Protein AF-A0A1R2AKW3-F1 (afdb_monomer_lite)

Organism: NCBI:txid5963

pLDDT: mean 78.29, std 20.15, range [26.97, 98.44]

Sequence (437 aa):
MDKSCGEPKCPKQASHKCTCKKEFKFCKKHMEEHSAMAGCYIKAFHEGAILHIIRKKQNALKNLSLESIQLARFMNNEINTCLEENLVCISKKENQIYNFIINRKNEEADNIIAWAESLRLVNRNRANFIKNTKNLLCIDFKSENEITEIEKLEEKIEKLKSDYQKARNKIKVQKQKLAEYEKMYESNQNEIKKITNNYNETRRNLSILEDQLKDWENCCQDIDKIIQDYEVEKVSNIKKYDEACYKINILENELAQVNNLVQEKDIIIKSYDSQKIASNNLFESEIRSLKAFLDKSDSKIKQLEIEISECNKTIQDKQAEIEQYKIDLQSKQMSLDHAEFRIQILENDTTNKSIEETKEIENQNISKSPVIMQENNFQASKLEFVNKFRGMNQVQRKDYLIQKNYPDFEKDIPHCNAKSTTIKMTDDEKYIFICIF

Secondary structure (DSSP, 8-state):
---B-SSTT--SBP-EEE-STT--EE-HHHHHHHHHHH---EEE-SHHHHHHHHHHHHHHHHHHHHHHHHHHHHHHHHHHHHHHHHHHHHHHHHHHHHHHHHTT-HHHHHHHHHHHHHH-GGGSSHHHHHHHHHHHTT-STTHHHHHHHHHHHHHHHHHHHHHHHHHHHHHHHHHHHHHHHHHHHHHHHHHHHHHHHHHHHHHHHHHHHHHHHHHHHHHHHHHHHHHHHHHHHHHHHHHHHHHHHHHHHHHHHHHHHHHHHHHHHHHHHHHHHHHHHHHHHHHHHHHHHHHHHHHHHHHHHHHHHHHHHHHHHHHHHHHHHHHHHHHHHHHHHHHHHHHHHHHHHHHTTS-------------------------------S-HHHHHHHHS-HHHHHHHHHTT----TTSS--------------S-TT-------

Radius of gyration: 112.33 Å; chains: 1; bounding box: 215×90×273 Å

Structure (mmCIF, N/CA/C/O backbone):
data_AF-A0A1R2AKW3-F1
#
_entry.id   AF-A0A1R2AKW3-F1
#
loop_
_atom_site.group_PDB
_atom_site.id
_atom_site.type_symbol
_atom_site.label_atom_id
_atom_site.label_alt_id
_atom_site.label_comp_id
_atom_site.label_asym_id
_atom_site.label_entity_id
_atom_site.label_seq_id
_atom_site.pdbx_PDB_ins_code
_atom_site.Cartn_x
_atom_site.Cartn_y
_atom_site.Cartn_z
_atom_site.occupancy
_atom_site.B_iso_or_equiv
_atom_site.auth_seq_id
_atom_site.auth_comp_id
_atom_site.auth_asym_id
_atom_site.auth_atom_id
_atom_site.pdbx_PDB_model_num
ATOM 1 N N . MET A 1 1 ? -88.546 -33.021 83.956 1.00 53.41 1 MET A N 1
ATOM 2 C CA . MET A 1 1 ? -88.148 -32.711 82.562 1.00 53.41 1 MET A CA 1
ATOM 3 C C . MET A 1 1 ? -87.234 -33.809 82.060 1.00 53.41 1 MET A C 1
ATOM 5 O O . MET A 1 1 ? -86.430 -34.289 82.851 1.00 53.41 1 MET A O 1
ATOM 9 N N . ASP A 1 2 ? -87.332 -34.172 80.783 1.00 63.16 2 ASP A N 1
ATOM 10 C CA . ASP A 1 2 ? -86.478 -35.213 80.209 1.00 63.16 2 ASP A CA 1
ATOM 11 C C . ASP A 1 2 ? -84.996 -34.776 80.127 1.00 63.16 2 ASP A C 1
ATOM 13 O O . ASP A 1 2 ? -84.679 -33.614 79.819 1.00 63.16 2 ASP A O 1
ATOM 17 N N . LYS A 1 3 ? -84.112 -35.729 80.448 1.00 71.25 3 LYS A N 1
ATOM 18 C CA . LYS A 1 3 ? -82.644 -35.644 80.432 1.00 71.25 3 LYS A CA 1
ATOM 19 C C . LYS A 1 3 ? -82.012 -36.562 79.373 1.00 71.25 3 LYS A C 1
ATOM 21 O O . LYS A 1 3 ? -80.790 -36.551 79.242 1.00 71.25 3 LYS A O 1
ATOM 26 N N . SER A 1 4 ? -82.794 -37.358 78.645 1.00 79.31 4 SER A N 1
ATOM 27 C CA . SER A 1 4 ? -82.317 -38.222 77.561 1.00 79.31 4 SER A CA 1
ATOM 28 C C . SER A 1 4 ? -81.679 -37.421 76.413 1.00 79.31 4 SER A C 1
ATOM 30 O O . SER A 1 4 ? -81.932 -36.226 76.235 1.00 79.31 4 SER A O 1
ATOM 32 N N . CYS A 1 5 ? -80.805 -38.072 75.642 1.00 84.56 5 CYS A N 1
ATOM 33 C CA . CYS A 1 5 ? -80.364 -37.567 74.345 1.00 84.56 5 CYS A CA 1
ATOM 34 C C . CYS A 1 5 ? -81.485 -37.773 73.322 1.00 84.56 5 CYS A C 1
ATOM 36 O O . CYS A 1 5 ? -81.936 -38.899 73.142 1.00 84.56 5 CYS A O 1
ATOM 38 N N . GLY A 1 6 ? -81.866 -36.721 72.593 1.00 82.25 6 GLY A N 1
ATOM 39 C CA . GLY A 1 6 ? -82.877 -36.757 71.526 1.00 82.25 6 GLY A CA 1
ATOM 40 C C . GLY A 1 6 ? -82.457 -37.510 70.258 1.00 82.25 6 GLY A C 1
ATOM 41 O O . GLY A 1 6 ? -83.004 -37.247 69.195 1.00 82.25 6 GLY A O 1
ATOM 42 N N . GLU A 1 7 ? -81.488 -38.421 70.372 1.00 83.19 7 GLU A N 1
ATOM 43 C CA . GLU A 1 7 ? -81.070 -39.334 69.311 1.00 83.19 7 GLU A CA 1
ATOM 44 C C . GLU A 1 7 ? -81.647 -40.722 69.637 1.00 83.19 7 GLU A C 1
ATOM 46 O O . GLU A 1 7 ? -81.382 -41.224 70.740 1.00 83.19 7 GLU A O 1
ATOM 51 N N . PRO A 1 8 ? -82.433 -41.352 68.744 1.00 81.19 8 PRO A N 1
ATOM 52 C CA . PRO A 1 8 ? -83.092 -42.622 69.027 1.00 81.19 8 PRO A CA 1
ATOM 53 C C . PRO A 1 8 ? -82.144 -43.695 69.576 1.00 81.19 8 PRO A C 1
ATOM 55 O O . PRO A 1 8 ? -81.041 -43.903 69.077 1.00 81.19 8 PRO A O 1
ATOM 58 N N . LYS A 1 9 ? -82.602 -44.412 70.610 1.00 82.44 9 LYS A N 1
ATOM 59 C CA . LYS A 1 9 ? -81.863 -45.490 71.297 1.00 82.44 9 LYS A CA 1
ATOM 60 C C . LYS A 1 9 ? -80.552 -45.057 71.985 1.00 82.44 9 LYS A C 1
ATOM 62 O O . LYS A 1 9 ? -79.815 -45.922 72.449 1.00 82.44 9 LYS A O 1
ATOM 67 N N . CYS A 1 10 ? -80.248 -43.761 72.111 1.00 83.31 10 CYS A N 1
ATOM 68 C CA . CYS A 1 10 ? -79.064 -43.311 72.845 1.00 83.31 10 CYS A CA 1
ATOM 69 C C . CYS A 1 10 ? -79.256 -43.439 74.375 1.00 83.31 10 CYS A C 1
ATOM 71 O O . CYS A 1 10 ? -80.083 -42.722 74.938 1.00 83.31 10 CYS A O 1
ATOM 73 N N . PRO A 1 11 ? -78.458 -44.256 75.095 1.00 82.25 11 PRO A N 1
ATOM 74 C CA . PRO A 1 11 ? -78.585 -44.410 76.550 1.00 82.25 11 PRO A CA 1
ATOM 75 C C . PRO A 1 11 ? -77.928 -43.267 77.348 1.00 82.25 11 PRO A C 1
ATOM 77 O O . PRO A 1 11 ? -77.917 -43.289 78.577 1.00 82.25 11 PRO A O 1
ATOM 80 N N . LYS A 1 12 ? -77.312 -42.285 76.675 1.00 84.81 12 LYS A N 1
ATOM 81 C CA . LYS A 1 12 ? -76.562 -41.198 77.321 1.00 84.81 12 LYS A CA 1
ATOM 82 C C . LYS A 1 12 ? -77.474 -40.001 77.576 1.00 84.81 12 LYS A C 1
ATOM 84 O O . LYS A 1 12 ? -78.261 -39.620 76.714 1.00 84.81 12 LYS A O 1
ATOM 89 N N . GLN A 1 13 ? -77.320 -39.364 78.735 1.00 83.06 13 GLN A N 1
ATOM 90 C CA . GLN A 1 13 ? -78.017 -38.109 79.026 1.00 83.06 13 GLN A CA 1
ATOM 91 C C . GLN A 1 13 ? -77.526 -36.980 78.106 1.00 83.06 13 GLN A C 1
ATOM 93 O O . GLN A 1 13 ? -76.357 -36.943 77.702 1.00 83.06 13 GLN A O 1
ATOM 98 N N . ALA A 1 14 ? -78.417 -36.049 77.773 1.00 80.56 14 ALA A N 1
ATOM 99 C CA . ALA A 1 14 ? -78.069 -34.870 77.000 1.00 80.56 14 ALA A CA 1
ATOM 100 C C . ALA A 1 14 ? -77.287 -33.853 77.839 1.00 80.56 14 ALA A C 1
ATOM 102 O O . ALA A 1 14 ? -77.672 -33.507 78.955 1.00 80.56 14 ALA A O 1
ATOM 103 N N . SER A 1 15 ? -76.212 -33.329 77.254 1.00 75.44 15 SER A N 1
ATOM 104 C CA . SER A 1 15 ? -75.355 -32.303 77.857 1.00 75.44 15 SER A CA 1
ATOM 105 C C . SER A 1 15 ? -75.376 -30.969 77.103 1.00 75.44 15 SER A C 1
ATOM 107 O O . SER A 1 15 ? -75.112 -29.914 77.689 1.00 75.44 15 SER A O 1
ATOM 109 N N . HIS A 1 16 ? -75.758 -30.997 75.825 1.00 81.06 16 HIS A N 1
ATOM 110 C CA . HIS A 1 16 ? -75.714 -29.858 74.914 1.00 81.06 16 HIS A CA 1
ATOM 111 C C . HIS A 1 16 ? -77.051 -29.649 74.203 1.00 81.06 16 HIS A C 1
ATOM 113 O O . HIS A 1 16 ? -77.834 -30.583 74.040 1.00 81.06 16 HIS A O 1
ATOM 119 N N . LYS A 1 17 ? -77.311 -28.404 73.809 1.00 83.31 17 LYS A N 1
ATOM 120 C CA . LYS A 1 17 ? -78.528 -27.943 73.148 1.00 83.31 17 LYS A CA 1
ATOM 121 C C . LYS A 1 17 ? -78.146 -27.290 71.822 1.00 83.31 17 LYS A C 1
ATOM 123 O O . LYS A 1 17 ? -77.238 -26.457 71.793 1.00 83.31 17 LYS A O 1
ATOM 128 N N . CYS A 1 18 ? -78.827 -27.653 70.744 1.00 82.62 18 CYS A N 1
ATOM 129 C CA . CYS A 1 18 ? -78.660 -26.993 69.454 1.00 82.62 18 CYS A CA 1
ATOM 130 C C . CYS A 1 18 ? -79.323 -25.604 69.460 1.00 82.62 18 CYS A C 1
ATOM 132 O O . CYS A 1 18 ? -80.424 -25.454 69.989 1.00 82.62 18 CYS A O 1
ATOM 134 N N . THR A 1 19 ? -78.726 -24.618 68.780 1.00 79.12 19 THR A N 1
ATOM 135 C CA . THR A 1 19 ? -79.385 -23.339 68.419 1.00 79.12 19 THR A CA 1
ATOM 136 C C . THR A 1 19 ? -80.432 -23.467 67.297 1.00 79.12 19 THR A C 1
ATOM 138 O O . THR A 1 19 ? -80.978 -22.472 66.830 1.00 79.12 19 THR A O 1
ATOM 141 N N . CYS A 1 20 ? -80.714 -24.692 66.852 1.00 80.75 20 CYS A N 1
ATOM 142 C CA . CYS A 1 20 ? -81.770 -25.073 65.921 1.00 80.75 20 CYS A CA 1
ATOM 143 C C . CYS A 1 20 ? -83.141 -24.514 66.345 1.00 80.75 20 CYS A C 1
ATOM 145 O O . CYS A 1 20 ? -83.462 -24.534 67.532 1.00 80.75 20 CYS A O 1
ATOM 147 N N . LYS A 1 21 ? -84.036 -24.204 65.390 1.00 73.00 21 LYS A N 1
ATOM 148 C CA . LYS A 1 21 ? -85.439 -23.796 65.670 1.00 73.00 21 LYS A CA 1
ATOM 149 C C . LYS A 1 21 ? -86.236 -24.756 66.577 1.00 73.00 21 LYS A C 1
ATOM 151 O O . LYS A 1 21 ? -87.240 -24.346 67.143 1.00 73.00 21 LYS A O 1
ATOM 156 N N . LYS A 1 22 ? -85.824 -26.027 66.686 1.00 73.69 22 LYS A N 1
ATOM 157 C CA . LYS A 1 22 ? -86.446 -27.062 67.538 1.00 73.69 22 LYS A CA 1
ATOM 158 C C . LYS A 1 22 ? -85.698 -27.335 68.853 1.00 73.69 22 LYS A C 1
ATOM 160 O O . LYS A 1 22 ? -86.090 -28.236 69.584 1.00 73.69 22 LYS A O 1
ATOM 165 N N . GLU A 1 23 ? -84.632 -26.587 69.153 1.00 77.31 23 GLU A N 1
ATOM 166 C CA . GLU A 1 23 ? -83.962 -26.581 70.466 1.00 77.31 23 GLU A CA 1
ATOM 167 C C . GLU A 1 23 ? -83.503 -27.966 70.996 1.00 77.31 23 GLU A C 1
ATOM 169 O O . GLU A 1 23 ? -83.420 -28.193 72.207 1.00 77.31 23 GLU A O 1
ATOM 174 N N . PHE A 1 24 ? -83.191 -28.896 70.082 1.00 80.50 24 PHE A N 1
ATOM 175 C CA . PHE A 1 24 ? -82.858 -30.292 70.384 1.00 80.50 24 PHE A CA 1
ATOM 176 C C . PHE A 1 24 ? -81.705 -30.450 71.385 1.00 80.50 24 PHE A C 1
ATOM 178 O O . PHE A 1 24 ? -80.733 -29.693 71.371 1.00 80.50 24 PHE A O 1
ATOM 185 N N . LYS A 1 25 ? -81.808 -31.481 72.231 1.00 83.56 25 LYS A N 1
ATOM 186 C CA . LYS A 1 25 ? -80.859 -31.808 73.302 1.00 83.56 25 LYS A CA 1
ATOM 187 C C . LYS A 1 25 ? -80.087 -33.085 72.966 1.00 83.56 25 LYS A C 1
ATOM 189 O O . LYS A 1 25 ? -80.697 -34.141 72.822 1.00 83.56 25 LYS A O 1
ATOM 194 N N . PHE A 1 26 ? -78.760 -33.019 72.920 1.00 83.94 26 PHE A N 1
ATOM 195 C CA . PHE A 1 26 ? -77.893 -34.142 72.554 1.00 83.94 26 PHE A CA 1
ATOM 196 C C . PHE A 1 26 ? -76.818 -34.430 73.615 1.00 83.94 26 PHE A C 1
ATOM 198 O O . PHE A 1 26 ? -76.373 -33.544 74.355 1.00 83.94 26 PHE A O 1
ATOM 205 N N . CYS A 1 27 ? -76.369 -35.687 73.696 1.00 84.94 27 CYS A N 1
ATOM 206 C CA . CYS A 1 27 ? -75.121 -36.031 74.383 1.00 84.94 27 CYS A CA 1
ATOM 207 C C . CYS A 1 27 ? -73.915 -35.530 73.564 1.00 84.94 27 CYS A C 1
ATOM 209 O O . CYS A 1 27 ? -74.064 -35.228 72.382 1.00 84.94 27 CYS A O 1
ATOM 211 N N . LYS A 1 28 ? -72.717 -35.451 74.164 1.00 82.25 28 LYS A N 1
ATOM 212 C CA . LYS A 1 28 ? -71.526 -34.855 73.520 1.00 82.25 28 LYS A CA 1
ATOM 213 C C . LYS A 1 28 ? -71.278 -35.377 72.087 1.00 82.25 28 LYS A C 1
ATOM 215 O O . LYS A 1 28 ? -71.285 -34.569 71.169 1.00 82.25 28 LYS A O 1
ATOM 220 N N . LYS A 1 29 ? -71.170 -36.701 71.897 1.00 86.44 29 LYS A N 1
ATOM 221 C CA . LYS A 1 29 ? -70.907 -37.331 70.585 1.00 86.44 29 LYS A CA 1
ATOM 222 C C . LYS A 1 29 ? -71.939 -36.926 69.528 1.00 86.44 29 LYS A C 1
ATOM 224 O O . LYS A 1 29 ? -71.577 -36.459 68.458 1.00 86.44 29 LYS A O 1
ATOM 229 N N . HIS A 1 30 ? -73.225 -37.058 69.852 1.00 87.06 30 HIS A N 1
ATOM 230 C CA . HIS A 1 30 ? -74.298 -36.764 68.899 1.00 87.06 30 HIS A CA 1
ATOM 231 C C . HIS A 1 30 ? -74.443 -35.254 68.653 1.00 87.06 30 HIS A C 1
ATOM 233 O O . HIS A 1 30 ? -74.862 -34.853 67.577 1.00 87.06 30 HIS A O 1
ATOM 239 N N . MET A 1 31 ? -74.031 -34.401 69.601 1.00 83.88 31 MET A N 1
ATOM 240 C CA . MET A 1 31 ? -73.915 -32.959 69.368 1.00 83.88 31 MET A CA 1
ATOM 241 C C . MET A 1 31 ? -72.749 -32.620 68.431 1.00 83.88 31 MET A C 1
ATOM 243 O O . MET A 1 31 ? -72.896 -31.728 67.607 1.00 83.88 31 MET A O 1
ATOM 247 N N . GLU A 1 32 ? -71.609 -33.308 68.536 1.00 83.56 32 GLU A N 1
ATOM 248 C CA . GLU A 1 32 ? -70.461 -33.127 67.634 1.00 83.56 32 GLU A CA 1
ATOM 249 C C . GLU A 1 32 ? -70.819 -33.572 66.204 1.00 83.56 32 GLU A C 1
ATOM 251 O O . GLU A 1 32 ? -70.614 -32.819 65.255 1.00 83.56 32 GLU A O 1
ATOM 256 N N . GLU A 1 33 ? -71.474 -34.727 66.059 1.00 85.06 33 GLU A N 1
ATOM 257 C CA . GLU A 1 33 ? -71.994 -35.238 64.779 1.00 85.06 33 GLU A CA 1
ATOM 258 C C . GLU A 1 33 ? -73.065 -34.312 64.178 1.00 85.06 33 GLU A C 1
ATOM 260 O O . GLU A 1 33 ? -72.994 -33.943 63.006 1.00 85.06 33 GLU A O 1
ATOM 265 N N . HIS A 1 34 ? -74.024 -33.859 64.989 1.00 84.44 34 HIS A N 1
ATOM 266 C CA . HIS A 1 34 ? -75.054 -32.914 64.560 1.00 84.44 34 HIS A CA 1
ATOM 267 C C . HIS A 1 34 ? -74.481 -31.527 64.220 1.00 84.44 34 HIS A C 1
ATOM 269 O O . HIS A 1 34 ? -74.916 -30.903 63.256 1.00 84.44 34 HIS A O 1
ATOM 275 N N . SER A 1 35 ? -73.478 -31.048 64.963 1.00 81.44 35 SER A N 1
ATOM 276 C CA . SER A 1 35 ? -72.775 -29.792 64.674 1.00 81.44 35 SER A CA 1
ATOM 277 C C . SER A 1 35 ? -72.008 -29.865 63.353 1.00 81.44 35 SER A C 1
ATOM 279 O O . SER A 1 35 ? -71.989 -28.874 62.628 1.00 81.44 35 SER A O 1
ATOM 281 N N . ALA A 1 36 ? -71.411 -31.017 63.029 1.00 80.88 36 ALA A N 1
ATOM 282 C CA . ALA A 1 36 ? -70.719 -31.238 61.761 1.00 80.88 36 ALA A CA 1
ATOM 283 C C . ALA A 1 36 ? -71.691 -31.319 60.569 1.00 80.88 36 ALA A C 1
ATOM 285 O O . ALA A 1 36 ? -71.412 -30.750 59.519 1.00 80.88 36 ALA A O 1
ATOM 286 N N . MET A 1 37 ? -72.847 -31.975 60.734 1.00 82.94 37 MET A N 1
ATOM 287 C CA . MET A 1 37 ? -73.849 -32.111 59.664 1.00 82.94 37 MET A CA 1
ATOM 288 C C . MET A 1 37 ? -74.706 -30.855 59.441 1.00 82.94 37 MET A C 1
ATOM 290 O O . MET A 1 37 ? -75.057 -30.554 58.305 1.00 82.94 37 MET A O 1
ATOM 294 N N . ALA A 1 38 ? -75.076 -30.136 60.506 1.00 80.44 38 ALA A N 1
ATOM 295 C CA . ALA A 1 38 ? -76.039 -29.030 60.447 1.00 80.44 38 ALA A CA 1
ATOM 296 C C . ALA A 1 38 ? -75.416 -27.633 60.637 1.00 80.44 38 ALA A C 1
ATOM 298 O O . ALA A 1 38 ? -76.149 -26.646 60.672 1.00 80.44 38 ALA A O 1
ATOM 299 N N . GLY A 1 39 ? -74.094 -27.532 60.833 1.00 75.62 39 GLY A N 1
ATOM 300 C CA . GLY A 1 39 ? -73.382 -26.259 61.043 1.00 75.62 39 GLY A CA 1
ATOM 301 C C . GLY A 1 39 ? -73.826 -25.465 62.282 1.00 75.62 39 GLY A C 1
ATOM 302 O O . GLY A 1 39 ? -73.552 -24.272 62.388 1.00 75.62 39 GLY A O 1
ATOM 303 N N . CYS A 1 40 ? -74.562 -26.091 63.204 1.00 79.62 40 CYS A N 1
ATOM 304 C CA . CYS A 1 40 ? -75.258 -25.396 64.283 1.00 79.62 40 CYS A CA 1
ATOM 305 C C . CYS A 1 40 ? -74.406 -25.229 65.546 1.00 79.62 40 CYS A C 1
ATOM 307 O O . CYS A 1 40 ? -73.747 -26.162 66.003 1.00 79.62 40 CYS A O 1
ATOM 309 N N . TYR A 1 41 ? -74.501 -24.056 66.174 1.00 68.06 41 TYR A N 1
ATOM 310 C CA . TYR A 1 41 ? -73.736 -23.735 67.375 1.00 68.06 41 TYR A CA 1
ATOM 311 C C . TYR A 1 41 ? -74.173 -24.553 68.599 1.00 68.06 41 TYR A C 1
ATOM 313 O O . TYR A 1 41 ? -75.358 -24.776 68.869 1.00 68.06 41 TYR A O 1
ATOM 321 N N . ILE A 1 42 ? -73.173 -24.970 69.376 1.00 72.94 42 ILE A N 1
ATOM 322 C CA . ILE A 1 42 ? -73.332 -25.792 70.574 1.00 72.94 42 ILE A CA 1
ATOM 323 C C . ILE A 1 42 ? -73.570 -24.892 71.792 1.00 72.94 42 ILE A C 1
ATOM 325 O O . ILE A 1 42 ? -72.651 -24.222 72.262 1.00 72.94 42 ILE A O 1
ATOM 329 N N . LYS A 1 43 ? -74.777 -24.926 72.370 1.00 64.69 43 LYS A N 1
ATOM 330 C CA . LYS A 1 43 ? -75.066 -24.280 73.659 1.00 64.69 43 LYS A CA 1
ATOM 331 C C . LYS A 1 43 ? -75.127 -25.338 74.758 1.00 64.69 43 LYS A C 1
ATOM 333 O O . LYS A 1 43 ? -76.077 -26.113 74.838 1.00 64.69 43 LYS A O 1
ATOM 338 N N . ALA A 1 44 ? -74.108 -25.404 75.614 1.00 61.91 44 ALA A N 1
ATOM 339 C CA . ALA A 1 44 ? -74.169 -26.244 76.811 1.00 61.91 44 ALA A CA 1
ATOM 340 C C . ALA A 1 44 ? -75.363 -25.806 77.680 1.00 61.91 44 ALA A C 1
ATOM 342 O O . ALA A 1 44 ? -75.494 -24.624 77.990 1.00 61.91 44 ALA A O 1
ATOM 343 N N . PHE A 1 45 ? -76.239 -26.749 78.045 1.00 68.06 45 PHE A N 1
ATOM 344 C CA . PHE A 1 45 ? -77.390 -26.489 78.928 1.00 68.06 45 PHE A CA 1
ATOM 345 C C . PHE A 1 45 ? -77.345 -27.331 80.206 1.00 68.06 45 PHE A C 1
ATOM 347 O O . PHE A 1 45 ? -77.999 -26.994 81.188 1.00 68.06 45 PHE A O 1
ATOM 354 N N . HIS A 1 46 ? -76.576 -28.424 80.206 1.00 64.88 46 HIS A N 1
ATOM 355 C CA . HIS A 1 46 ? -76.327 -29.192 81.413 1.00 64.88 46 HIS A CA 1
ATOM 356 C C . HIS A 1 46 ? -75.318 -28.444 82.284 1.00 64.88 46 HIS A C 1
ATOM 358 O O . HIS A 1 46 ? -74.187 -28.188 81.866 1.00 64.88 46 HIS A O 1
ATOM 364 N N . GLU A 1 47 ? -75.726 -28.134 83.509 1.00 71.06 47 GLU A N 1
ATOM 365 C CA . GLU A 1 47 ? -74.997 -27.308 84.474 1.00 71.06 47 GLU A CA 1
ATOM 366 C C . GLU A 1 47 ? -73.525 -27.719 84.627 1.00 71.06 47 GLU A C 1
ATOM 368 O O . GLU A 1 47 ? -72.636 -26.887 84.479 1.00 71.06 47 GLU A O 1
ATOM 373 N N . GLY A 1 48 ? -73.236 -29.018 84.768 1.00 73.38 48 GLY A N 1
ATOM 374 C CA . GLY A 1 48 ? -71.861 -29.536 84.839 1.00 73.38 48 GLY A CA 1
ATOM 375 C C . GLY A 1 48 ? -70.965 -29.218 83.625 1.00 73.38 48 GLY A C 1
ATOM 376 O O . GLY A 1 48 ? -69.756 -29.064 83.787 1.00 73.38 48 GLY A O 1
ATOM 377 N N . ALA A 1 49 ? -71.526 -29.071 82.418 1.00 67.81 49 ALA A N 1
ATOM 378 C CA . ALA A 1 49 ? -70.767 -28.694 81.221 1.00 67.81 49 ALA A CA 1
ATOM 379 C C . ALA A 1 49 ? -70.492 -27.180 81.183 1.00 67.81 49 ALA A C 1
ATOM 381 O O . ALA A 1 49 ? -69.377 -26.762 80.871 1.00 67.81 49 ALA A O 1
ATOM 382 N N . ILE A 1 50 ? -71.473 -26.366 81.590 1.00 71.88 50 ILE A N 1
ATOM 383 C CA . ILE A 1 50 ? -71.304 -24.918 81.785 1.00 71.88 50 ILE A CA 1
ATOM 384 C C . ILE A 1 50 ? -70.243 -24.666 82.868 1.00 71.88 50 ILE A C 1
ATOM 386 O O . ILE A 1 50 ? -69.286 -23.930 82.636 1.00 71.88 50 ILE A O 1
ATOM 390 N N . LEU A 1 51 ? -70.339 -25.358 84.009 1.00 77.06 51 LEU A N 1
ATOM 391 C CA . LEU A 1 51 ? -69.357 -25.321 85.095 1.00 77.06 51 LEU A CA 1
ATOM 392 C C . LEU A 1 51 ? -67.961 -25.765 84.644 1.00 77.06 51 LEU A C 1
ATOM 394 O O . LEU A 1 51 ? -66.979 -25.189 85.104 1.00 77.06 51 LEU A O 1
ATOM 398 N N . HIS A 1 52 ? -67.830 -26.736 83.733 1.00 75.38 52 HIS A N 1
ATOM 399 C CA . HIS A 1 52 ? -66.521 -27.101 83.185 1.00 75.38 52 HIS A CA 1
ATOM 400 C C . HIS A 1 52 ? -65.924 -25.981 82.318 1.00 75.38 52 HIS A C 1
ATOM 402 O O . HIS A 1 52 ? -64.739 -25.675 82.467 1.00 75.38 52 HIS A O 1
ATOM 408 N N . ILE A 1 53 ? -66.723 -25.334 81.461 1.00 76.06 53 ILE A N 1
ATOM 409 C CA . ILE A 1 53 ? -66.278 -24.193 80.640 1.00 76.06 53 ILE A CA 1
ATOM 410 C C . ILE A 1 53 ? -65.889 -23.008 81.536 1.00 76.06 53 ILE A C 1
ATOM 412 O O . ILE A 1 53 ? -64.805 -22.445 81.362 1.00 76.06 53 ILE A O 1
ATOM 416 N N . ILE A 1 54 ? -66.716 -22.688 82.540 1.00 77.25 54 ILE A N 1
ATOM 417 C CA . ILE A 1 54 ? -66.429 -21.666 83.556 1.00 77.25 54 ILE A CA 1
ATOM 418 C C . ILE A 1 54 ? -65.124 -21.999 84.284 1.00 77.25 54 ILE A C 1
ATOM 420 O O . ILE A 1 54 ? -64.226 -21.165 84.297 1.00 77.25 54 ILE A O 1
ATOM 424 N N . ARG A 1 55 ? -64.951 -23.228 84.795 1.00 83.88 55 ARG A N 1
ATOM 425 C CA . ARG A 1 55 ? -63.699 -23.668 85.436 1.00 83.88 55 ARG A CA 1
ATOM 426 C C . ARG A 1 55 ? -62.498 -23.572 84.493 1.00 83.88 55 ARG A C 1
ATOM 428 O O . ARG A 1 55 ? -61.445 -23.137 84.933 1.00 83.88 55 ARG A O 1
ATOM 435 N N . LYS A 1 56 ? -62.625 -23.911 83.202 1.00 81.44 56 LYS A N 1
ATOM 436 C CA . LYS A 1 56 ? -61.515 -23.784 82.235 1.00 81.44 56 LYS A CA 1
ATOM 437 C C . LYS A 1 56 ? -61.114 -22.318 82.024 1.00 81.44 56 LYS A C 1
ATOM 439 O O . LYS A 1 56 ? -59.925 -22.016 82.019 1.00 81.44 56 LYS A O 1
ATOM 444 N N . LYS A 1 57 ? -62.084 -21.406 81.891 1.00 86.31 57 LYS A N 1
ATOM 445 C CA . LYS A 1 57 ? -61.828 -19.960 81.749 1.00 86.31 57 LYS A CA 1
ATOM 446 C C . LYS A 1 57 ? -61.298 -19.335 83.048 1.00 86.31 57 LYS A C 1
ATOM 448 O O . LYS A 1 57 ? -60.329 -18.588 83.001 1.00 86.31 57 LYS A O 1
ATOM 453 N N . GLN A 1 58 ? -61.851 -19.705 84.202 1.00 87.12 58 GLN A N 1
ATOM 454 C CA . GLN A 1 58 ? -61.339 -19.308 85.519 1.00 87.12 58 GLN A CA 1
ATOM 455 C C . GLN A 1 58 ? -59.922 -19.833 85.770 1.00 87.12 58 GLN A C 1
ATOM 457 O O . GLN A 1 58 ? -59.112 -19.109 86.331 1.00 87.12 58 GLN A O 1
ATOM 462 N N . ASN A 1 59 ? -59.598 -21.058 85.347 1.00 88.31 59 ASN A N 1
ATOM 463 C CA . ASN A 1 59 ? -58.246 -21.599 85.475 1.00 88.31 59 ASN A CA 1
ATOM 464 C C . ASN A 1 59 ? -57.252 -20.850 84.576 1.00 88.31 59 ASN A C 1
ATOM 466 O O . ASN A 1 59 ? -56.157 -20.567 85.034 1.00 88.31 59 ASN A O 1
ATOM 470 N N . ALA A 1 60 ? -57.635 -20.440 83.361 1.00 81.50 60 ALA A N 1
ATOM 471 C CA . ALA A 1 60 ? -56.786 -19.572 82.537 1.00 81.50 60 ALA A CA 1
ATOM 472 C C . ALA A 1 60 ? -56.500 -18.219 83.225 1.00 81.50 60 ALA A C 1
ATOM 474 O O . ALA A 1 60 ? -55.352 -17.793 83.282 1.00 81.50 60 ALA A O 1
ATOM 475 N N . LEU A 1 61 ? -57.516 -17.587 83.830 1.00 85.06 61 LEU A N 1
ATOM 476 C CA . LEU A 1 61 ? -57.335 -16.347 84.602 1.00 85.06 61 LEU A CA 1
ATOM 477 C C . LEU A 1 61 ? -56.520 -16.555 85.893 1.00 85.06 61 LEU A C 1
ATOM 479 O O . LEU A 1 61 ? -55.757 -15.675 86.283 1.00 85.06 61 LEU A O 1
ATOM 483 N N . LYS A 1 62 ? -56.639 -17.718 86.548 1.00 87.19 62 LYS A N 1
ATOM 484 C CA . LYS A 1 62 ? -55.801 -18.093 87.700 1.00 87.19 62 LYS A CA 1
ATOM 485 C C . LYS A 1 62 ? -54.346 -18.320 87.298 1.00 87.19 62 LYS A C 1
ATOM 487 O O . LYS A 1 62 ? -53.472 -17.871 88.025 1.00 87.19 62 LYS A O 1
ATOM 492 N N . ASN A 1 63 ? -54.090 -18.971 86.164 1.00 88.38 63 ASN A N 1
ATOM 493 C CA . ASN A 1 63 ? -52.741 -19.152 85.631 1.00 88.38 63 ASN A CA 1
ATOM 494 C C . ASN A 1 63 ? -52.107 -17.791 85.317 1.00 88.38 63 ASN A C 1
ATOM 496 O O . ASN A 1 63 ? -51.074 -17.478 85.892 1.00 88.38 63 ASN A O 1
ATOM 500 N N . LEU A 1 64 ? -52.798 -16.925 84.564 1.00 84.25 64 LEU A N 1
ATOM 501 C CA . LEU A 1 64 ? -52.343 -15.555 84.293 1.00 84.25 64 LEU A CA 1
ATOM 502 C C . LEU A 1 64 ? -52.077 -14.756 85.584 1.00 84.25 64 LEU A C 1
ATOM 504 O O . LEU A 1 64 ? -51.084 -14.037 85.689 1.00 84.25 64 LEU A O 1
ATOM 508 N N . SER A 1 65 ? -52.939 -14.900 86.597 1.00 85.75 65 SER A N 1
ATOM 509 C CA . SER A 1 65 ? -52.737 -14.279 87.911 1.00 85.75 65 SER A CA 1
ATOM 510 C C . SER A 1 65 ? -51.513 -14.839 88.648 1.00 85.75 65 SER A C 1
ATOM 512 O O . SER A 1 65 ? -50.789 -14.063 89.268 1.00 85.75 65 SER A O 1
ATOM 514 N N . LEU A 1 66 ? -51.252 -16.148 88.575 1.00 88.81 66 LEU A N 1
ATOM 515 C CA . LEU A 1 66 ? -50.055 -16.777 89.142 1.00 88.81 66 LEU A CA 1
ATOM 516 C C . LEU A 1 66 ? -48.785 -16.339 88.401 1.00 88.81 66 LEU A C 1
ATOM 518 O O . LEU A 1 66 ? -47.795 -16.026 89.054 1.00 88.81 66 LEU A O 1
ATOM 522 N N . GLU A 1 67 ? -48.832 -16.252 87.073 1.00 85.50 67 GLU A N 1
ATOM 523 C CA . GLU A 1 67 ? -47.744 -15.776 86.211 1.00 85.50 67 GLU A CA 1
ATOM 524 C C . GLU A 1 67 ? -47.427 -14.299 86.496 1.00 85.50 67 GLU A C 1
ATOM 526 O O . GLU A 1 67 ? -46.270 -13.948 86.711 1.00 85.50 67 GLU A O 1
ATOM 531 N N . SER A 1 68 ? -48.446 -13.445 86.649 1.00 85.06 68 SER A N 1
ATOM 532 C CA . SER A 1 68 ? -48.276 -12.045 87.076 1.00 85.06 68 SER A CA 1
ATOM 533 C C . SER A 1 68 ? -47.673 -11.928 88.482 1.00 85.06 68 SER A C 1
ATOM 535 O O . SER A 1 68 ? -46.831 -11.066 88.725 1.00 85.06 68 SER A O 1
ATOM 537 N N . ILE A 1 69 ? -48.057 -12.808 89.417 1.00 86.81 69 ILE A N 1
ATOM 538 C CA . ILE A 1 69 ? -47.470 -12.866 90.767 1.00 86.81 69 ILE A CA 1
ATOM 539 C C . ILE A 1 69 ? -46.012 -13.351 90.718 1.00 86.81 69 ILE A C 1
ATOM 541 O O . ILE A 1 69 ? -45.176 -12.834 91.458 1.00 86.81 69 ILE A O 1
ATOM 545 N N . GLN A 1 70 ? -45.685 -14.324 89.865 1.00 88.12 70 GLN A N 1
ATOM 546 C CA . GLN A 1 70 ? -44.314 -14.803 89.663 1.00 88.12 70 GLN A CA 1
ATOM 547 C C . GLN A 1 70 ? -43.431 -13.719 89.034 1.00 88.12 70 GLN A C 1
ATOM 549 O O . GLN A 1 70 ? -42.349 -13.452 89.554 1.00 88.12 70 GLN A O 1
ATOM 554 N N . LEU A 1 71 ? -43.917 -13.034 87.995 1.00 84.25 71 LEU A N 1
ATOM 555 C CA . LEU A 1 71 ? -43.219 -11.923 87.351 1.00 84.25 71 LEU A CA 1
ATOM 556 C C . LEU A 1 71 ? -43.012 -10.749 88.319 1.00 84.25 71 LEU A C 1
ATOM 558 O O . LEU A 1 71 ? -41.901 -10.243 88.426 1.00 84.25 71 LEU A O 1
ATOM 562 N N . ALA A 1 72 ? -44.025 -10.372 89.106 1.00 86.94 72 ALA A N 1
ATOM 563 C CA . ALA A 1 72 ? -43.880 -9.335 90.129 1.00 86.94 72 ALA A CA 1
ATOM 564 C C . ALA A 1 72 ? -42.866 -9.715 91.229 1.00 86.94 72 ALA A C 1
ATOM 566 O O . ALA A 1 72 ? -42.113 -8.860 91.691 1.00 86.94 72 ALA A O 1
ATOM 567 N N . ARG A 1 73 ? -42.794 -10.995 91.631 1.00 89.88 73 ARG A N 1
ATOM 568 C CA . ARG A 1 73 ? -41.748 -11.488 92.549 1.00 89.88 73 ARG A CA 1
ATOM 569 C C . ARG A 1 73 ? -40.358 -11.411 91.921 1.00 89.88 73 ARG A C 1
ATOM 571 O O . ARG A 1 73 ? -39.437 -10.957 92.587 1.00 89.88 73 ARG A O 1
ATOM 578 N N . PHE A 1 74 ? -40.219 -11.809 90.657 1.00 88.88 74 PHE A N 1
ATOM 579 C CA . PHE A 1 74 ? -38.960 -11.703 89.920 1.00 88.88 74 PHE A CA 1
ATOM 580 C C . PHE A 1 74 ? -38.494 -10.241 89.829 1.00 88.88 74 PHE A C 1
ATOM 582 O O . PHE A 1 74 ? -37.389 -9.929 90.256 1.00 88.88 74 PHE A O 1
ATOM 589 N N . MET A 1 75 ? -39.374 -9.323 89.409 1.00 88.81 75 MET A N 1
ATOM 590 C CA . MET A 1 75 ? -39.087 -7.882 89.382 1.00 88.81 75 MET A CA 1
ATOM 591 C C . MET A 1 75 ? -38.658 -7.338 90.750 1.00 88.81 75 MET A C 1
ATOM 593 O O . MET A 1 75 ? -37.709 -6.565 90.822 1.00 88.81 75 MET A O 1
ATOM 597 N N . ASN A 1 76 ? -39.335 -7.731 91.834 1.00 89.38 76 ASN A N 1
ATOM 598 C CA . ASN A 1 76 ? -38.973 -7.290 93.183 1.00 89.38 76 ASN A CA 1
ATOM 599 C C . ASN A 1 76 ? -37.595 -7.816 93.616 1.00 89.38 76 ASN A C 1
ATOM 601 O O . ASN A 1 76 ? -36.853 -7.081 94.262 1.00 89.38 76 ASN A O 1
ATOM 605 N N . ASN A 1 77 ? -37.239 -9.051 93.251 1.00 91.38 77 ASN A N 1
ATOM 606 C CA . ASN A 1 77 ? -35.914 -9.605 93.532 1.00 91.38 77 ASN A CA 1
ATOM 607 C C . ASN A 1 77 ? -34.821 -8.824 92.788 1.00 91.38 77 ASN A C 1
ATOM 609 O O . ASN A 1 77 ? -33.893 -8.348 93.432 1.00 91.38 77 ASN A O 1
ATOM 613 N N . GLU A 1 78 ? -34.972 -8.610 91.477 1.00 90.75 78 GLU A N 1
ATOM 614 C CA . GLU A 1 78 ? -34.023 -7.825 90.670 1.00 90.75 78 GLU A CA 1
ATOM 615 C C . GLU A 1 78 ? -33.872 -6.385 91.202 1.00 90.75 78 GLU A C 1
ATOM 617 O O . GLU A 1 78 ? -32.761 -5.878 91.343 1.00 90.75 78 GLU A O 1
ATOM 622 N N . ILE A 1 79 ? -34.981 -5.733 91.583 1.00 90.44 79 ILE A N 1
ATOM 623 C CA . ILE A 1 79 ? -34.963 -4.393 92.197 1.00 90.44 79 ILE A CA 1
ATOM 624 C C . ILE A 1 79 ? -34.194 -4.395 93.528 1.00 90.44 79 ILE A C 1
ATOM 626 O O . ILE A 1 79 ? -33.445 -3.452 93.790 1.00 90.44 79 ILE A O 1
ATOM 630 N N . ASN A 1 80 ? -34.346 -5.436 94.353 1.00 92.56 80 ASN A N 1
ATOM 631 C CA . ASN A 1 80 ? -33.608 -5.570 95.611 1.00 92.56 80 ASN A CA 1
ATOM 632 C C . ASN A 1 80 ? -32.112 -5.823 95.369 1.00 92.56 80 ASN A C 1
ATOM 634 O O . ASN A 1 80 ? -31.291 -5.161 95.994 1.00 92.56 80 ASN A O 1
ATOM 638 N N . THR A 1 81 ? -31.743 -6.692 94.423 1.00 93.19 81 THR A N 1
ATOM 639 C CA . THR A 1 81 ? -30.337 -6.931 94.058 1.00 93.19 81 THR A CA 1
ATOM 640 C C . THR A 1 81 ? -29.678 -5.658 93.525 1.00 93.19 81 THR A C 1
ATOM 642 O O . THR A 1 81 ? -28.619 -5.266 94.014 1.00 93.19 81 THR A O 1
ATOM 645 N N . CYS A 1 82 ? -30.335 -4.919 92.624 1.00 91.06 82 CYS A N 1
ATOM 646 C CA . CYS A 1 82 ? -29.834 -3.615 92.189 1.00 91.06 82 CYS A CA 1
ATOM 647 C C . CYS A 1 82 ? -29.752 -2.596 93.341 1.00 91.06 82 CYS A C 1
ATOM 649 O O . CYS A 1 82 ? -28.869 -1.738 93.331 1.00 91.06 82 CYS A O 1
ATOM 651 N N . LEU A 1 83 ? -30.639 -2.646 94.342 1.00 91.88 83 LEU A N 1
ATOM 652 C CA . LEU A 1 83 ? -30.542 -1.790 95.530 1.00 91.88 83 LEU A CA 1
ATOM 653 C C . LEU A 1 83 ? -29.318 -2.155 96.387 1.00 91.88 83 LEU A C 1
ATOM 655 O O . LEU A 1 83 ? -28.579 -1.258 96.786 1.00 91.88 83 LEU A O 1
ATOM 659 N N . GLU A 1 84 ? -29.067 -3.443 96.622 1.00 93.44 84 GLU A N 1
ATOM 660 C CA . GLU A 1 84 ? -27.889 -3.943 97.343 1.00 93.44 84 GLU A CA 1
ATOM 661 C C . GLU A 1 84 ? -26.582 -3.537 96.641 1.00 93.44 84 GLU A C 1
ATOM 663 O O . GLU A 1 84 ? -25.683 -2.983 97.278 1.00 93.44 84 GLU A O 1
ATOM 668 N N . GLU A 1 85 ? -26.496 -3.699 95.316 1.00 93.56 85 GLU A N 1
ATOM 669 C CA . GLU A 1 85 ? -25.356 -3.241 94.509 1.00 93.56 85 GLU A CA 1
ATOM 670 C C . GLU A 1 85 ? -25.131 -1.724 94.616 1.00 93.56 85 GLU A C 1
ATOM 672 O O . GLU A 1 85 ? -23.993 -1.269 94.779 1.00 93.56 85 GLU A O 1
ATOM 677 N N . ASN A 1 86 ? -26.207 -0.929 94.570 1.00 92.25 86 ASN A N 1
ATOM 678 C CA . ASN A 1 86 ? -26.130 0.523 94.731 1.00 92.25 86 ASN A CA 1
ATOM 679 C C . ASN A 1 86 ? -25.688 0.923 96.147 1.00 92.25 86 ASN A C 1
ATOM 681 O O . ASN A 1 86 ? -24.857 1.820 96.281 1.00 92.25 86 ASN A O 1
ATOM 685 N N . LEU A 1 87 ? -26.165 0.249 97.198 1.00 94.25 87 LEU A N 1
ATOM 686 C CA . LEU A 1 87 ? -25.728 0.491 98.579 1.00 94.25 87 LEU A CA 1
ATOM 687 C C . LEU A 1 87 ? -24.249 0.123 98.780 1.00 94.25 87 LEU A C 1
ATOM 689 O O . LEU A 1 87 ? -23.502 0.887 99.391 1.00 94.25 87 LEU A O 1
ATOM 693 N N . VAL A 1 88 ? -23.781 -0.978 98.183 1.00 95.25 88 VAL A N 1
ATOM 694 C CA . VAL A 1 88 ? -22.351 -1.336 98.150 1.00 95.25 88 VAL A CA 1
ATOM 695 C C . VAL A 1 88 ? -21.530 -0.297 97.370 1.00 95.25 88 VAL A C 1
ATOM 697 O O . VAL A 1 88 ? -20.399 0.007 97.753 1.00 95.25 88 VAL A O 1
ATOM 700 N N . CYS A 1 89 ? -22.074 0.283 96.296 1.00 94.31 89 CYS A N 1
ATOM 701 C CA . CYS A 1 89 ? -21.429 1.368 95.552 1.00 94.31 89 CYS A CA 1
ATOM 702 C C . CYS A 1 89 ? -21.328 2.660 96.385 1.00 94.31 89 CYS A C 1
ATOM 704 O O . CYS A 1 89 ? -20.255 3.262 96.452 1.00 94.31 89 CYS A O 1
ATOM 706 N N . ILE A 1 90 ? -22.409 3.042 97.074 1.00 94.12 90 ILE A N 1
ATOM 707 C CA . ILE A 1 90 ? -22.455 4.199 97.981 1.00 94.12 90 ILE A CA 1
ATOM 708 C C . ILE A 1 90 ? -21.457 4.012 99.127 1.00 94.12 90 ILE A C 1
ATOM 710 O O . ILE A 1 90 ? -20.617 4.882 99.333 1.00 94.12 90 ILE A O 1
ATOM 714 N N . SER A 1 91 ? -21.428 2.848 99.780 1.00 95.06 91 SER A N 1
ATOM 715 C CA . SER A 1 91 ? -20.464 2.587 100.856 1.00 95.06 91 SER A CA 1
ATOM 716 C C . SER A 1 91 ? -19.008 2.614 100.368 1.00 95.06 91 SER A C 1
ATOM 718 O O . SER A 1 91 ? -18.127 3.167 101.029 1.00 95.06 91 SER A O 1
ATOM 720 N N . LYS A 1 92 ? -18.725 2.125 99.151 1.00 95.06 92 LYS A N 1
ATOM 721 C CA . LYS A 1 92 ? -17.404 2.309 98.514 1.00 95.06 92 LYS A CA 1
ATOM 722 C C . LYS A 1 92 ? -17.075 3.790 98.273 1.00 95.06 92 LYS A C 1
ATOM 724 O O . LYS A 1 92 ? -15.906 4.160 98.361 1.00 95.06 92 LYS A O 1
ATOM 729 N N . LYS A 1 93 ? -18.070 4.640 97.993 1.00 95.94 93 LYS A N 1
ATOM 730 C CA . LYS A 1 93 ? -17.902 6.093 97.814 1.00 95.94 93 LYS A CA 1
ATOM 731 C C . LYS A 1 93 ? -17.705 6.840 99.135 1.00 95.94 93 LYS A C 1
ATOM 733 O O . LYS A 1 93 ? -16.823 7.689 99.196 1.00 95.94 93 LYS A O 1
ATOM 738 N N . GLU A 1 94 ? -18.411 6.467 100.198 1.00 94.69 94 GLU A N 1
ATOM 739 C CA . GLU A 1 94 ? -18.186 6.973 101.564 1.00 94.69 94 GLU A CA 1
ATOM 740 C C . GLU A 1 94 ? -16.753 6.673 102.037 1.00 94.69 94 GLU A C 1
ATOM 742 O O . GLU A 1 94 ? -16.032 7.565 102.485 1.00 94.69 94 GLU A O 1
ATOM 747 N N . ASN A 1 95 ? -16.287 5.436 101.827 1.00 95.06 95 ASN A N 1
ATOM 748 C CA . ASN A 1 95 ? -14.904 5.046 102.108 1.00 95.06 95 ASN A CA 1
ATOM 749 C C . ASN A 1 95 ? -13.882 5.797 101.226 1.00 95.06 95 ASN A C 1
ATOM 751 O O . ASN A 1 95 ? -12.771 6.075 101.678 1.00 95.06 95 ASN A O 1
ATOM 755 N N . GLN A 1 96 ? -14.223 6.158 99.982 1.00 94.69 96 GLN A N 1
ATOM 756 C CA . GLN A 1 96 ? -13.366 7.008 99.141 1.00 94.69 96 GLN A CA 1
ATOM 757 C C . GLN A 1 96 ? -13.283 8.444 99.675 1.00 94.69 96 GLN A C 1
ATOM 759 O O . GLN A 1 96 ? -12.175 8.963 99.777 1.00 94.69 96 GLN A O 1
ATOM 764 N N . ILE A 1 97 ? -14.402 9.048 100.098 1.00 94.88 97 ILE A N 1
ATOM 765 C CA . ILE A 1 97 ? -14.416 10.369 100.754 1.00 94.88 97 ILE A CA 1
ATOM 766 C C . ILE A 1 97 ? -13.516 10.355 101.997 1.00 94.88 97 ILE A C 1
ATOM 768 O O . ILE A 1 97 ? -12.627 11.195 102.110 1.00 94.88 97 ILE A O 1
ATOM 772 N N . TYR A 1 98 ? -13.686 9.378 102.895 1.00 94.81 98 TYR A N 1
ATOM 773 C CA . TYR A 1 98 ? -12.883 9.269 104.120 1.00 94.81 98 TYR A CA 1
ATOM 774 C C . TYR A 1 98 ? -11.373 9.211 103.825 1.00 94.81 98 TYR A C 1
ATOM 776 O O . TYR A 1 98 ? -10.585 9.962 104.404 1.00 94.81 98 TYR A O 1
ATOM 784 N N . ASN A 1 99 ? -10.976 8.380 102.855 1.00 94.81 99 ASN A N 1
ATOM 785 C CA . ASN A 1 99 ? -9.586 8.283 102.412 1.00 94.81 99 ASN A CA 1
ATOM 786 C C . ASN A 1 99 ? -9.077 9.580 101.761 1.00 94.81 99 ASN A C 1
ATOM 788 O O . ASN A 1 99 ? -7.925 9.955 101.984 1.00 94.81 99 ASN A O 1
ATOM 792 N N . PHE A 1 100 ? -9.894 10.287 100.978 1.00 95.88 100 PHE A N 1
ATOM 793 C CA . PHE A 1 100 ? -9.494 11.556 100.370 1.00 95.88 100 PHE A CA 1
ATOM 794 C C . PHE A 1 100 ? -9.309 12.666 101.412 1.00 95.88 100 PHE A C 1
ATOM 796 O O . PHE A 1 100 ? -8.270 13.325 101.398 1.00 95.88 100 PHE A O 1
ATOM 803 N N . ILE A 1 101 ? -10.223 12.807 102.377 1.00 93.94 101 ILE A N 1
ATOM 804 C CA . ILE A 1 101 ? -10.106 13.796 103.463 1.00 93.94 101 ILE A CA 1
ATOM 805 C C . ILE A 1 101 ? -8.841 13.561 104.308 1.00 93.94 101 ILE A C 1
ATOM 807 O O . ILE A 1 101 ? -8.095 14.508 104.561 1.00 93.94 101 ILE A O 1
ATOM 811 N N . ILE A 1 102 ? -8.523 12.310 104.670 1.00 95.06 102 ILE A N 1
ATOM 812 C CA . ILE A 1 102 ? -7.267 11.977 105.378 1.00 95.06 102 ILE A CA 1
ATOM 813 C C . ILE A 1 102 ? -6.032 12.389 104.563 1.00 95.06 102 ILE A C 1
ATOM 815 O O . ILE A 1 102 ? -5.086 12.957 105.108 1.00 95.06 102 ILE A O 1
ATOM 819 N N . ASN A 1 103 ? -6.055 12.158 103.249 1.00 94.12 103 ASN A N 1
ATOM 820 C CA . ASN A 1 103 ? -4.968 12.517 102.337 1.00 94.12 103 ASN A CA 1
ATOM 821 C C . ASN A 1 103 ? -5.012 13.988 101.862 1.00 94.12 103 ASN A C 1
ATOM 823 O O . ASN A 1 103 ? -4.280 14.345 100.940 1.00 94.12 103 ASN A O 1
ATOM 827 N N . ARG A 1 104 ? -5.841 14.847 102.485 1.00 93.44 104 ARG A N 1
ATOM 828 C CA . ARG A 1 104 ? -6.029 16.281 102.159 1.00 93.44 104 ARG A CA 1
ATOM 829 C C . ARG A 1 104 ? -6.477 16.558 100.711 1.00 93.44 104 ARG A C 1
ATOM 831 O O . ARG A 1 104 ? -6.245 17.639 100.175 1.00 93.44 104 ARG A O 1
ATOM 838 N N . LYS A 1 105 ? -7.132 15.577 100.089 1.00 94.25 105 LYS A N 1
ATOM 839 C CA . LYS A 1 105 ? -7.668 15.581 98.719 1.00 94.25 105 LYS A CA 1
ATOM 840 C C . LYS A 1 105 ? -9.119 16.067 98.703 1.00 94.25 105 LYS A C 1
ATOM 842 O O . LYS A 1 105 ? -10.049 15.319 98.411 1.00 94.25 105 LYS A O 1
ATOM 847 N N . ASN A 1 106 ? -9.316 17.316 99.120 1.00 93.50 106 ASN A N 1
ATOM 848 C CA . ASN A 1 106 ? -10.658 17.858 99.344 1.00 93.50 106 ASN A CA 1
ATOM 849 C C . ASN A 1 106 ? -11.455 17.963 98.034 1.00 93.50 106 ASN A C 1
ATOM 851 O O . ASN A 1 106 ? -12.607 17.546 98.002 1.00 93.50 106 ASN A O 1
ATOM 855 N N . GLU A 1 107 ? -10.824 18.396 96.938 1.00 95.06 107 GLU A N 1
ATOM 856 C CA . GLU A 1 107 ? -11.483 18.499 95.629 1.00 95.06 107 GLU A CA 1
ATOM 857 C C . GLU A 1 107 ? -12.032 17.143 95.152 1.00 95.06 107 GLU A C 1
ATOM 859 O O . GLU A 1 107 ? -13.158 17.068 94.658 1.00 95.06 107 GLU A O 1
ATOM 864 N N . GLU A 1 108 ? -11.298 16.038 95.326 1.00 93.19 108 GLU A N 1
ATOM 865 C CA . GLU A 1 108 ? -11.802 14.707 94.958 1.00 93.19 108 GLU A CA 1
ATOM 866 C C . GLU A 1 108 ? -12.930 14.200 95.874 1.00 93.19 108 GLU A C 1
ATOM 868 O O . GLU A 1 108 ? -13.763 13.407 95.426 1.00 93.19 108 GLU A O 1
ATOM 873 N N . ALA A 1 109 ? -13.001 14.668 97.125 1.00 92.56 109 ALA A N 1
ATOM 874 C CA . ALA A 1 109 ? -14.133 14.409 98.015 1.00 92.56 109 ALA A CA 1
ATOM 875 C C . ALA A 1 109 ? -15.373 15.224 97.602 1.00 92.56 109 ALA A C 1
ATOM 877 O O . ALA A 1 109 ? -16.450 14.649 97.425 1.00 92.56 109 ALA A O 1
ATOM 878 N N . ASP A 1 110 ? -15.212 16.527 97.354 1.00 94.06 110 ASP A N 1
ATOM 879 C CA . ASP A 1 110 ? -16.282 17.433 96.920 1.00 94.06 110 ASP A CA 1
ATOM 880 C C . ASP A 1 110 ? -16.888 16.994 95.575 1.00 94.06 110 ASP A C 1
ATOM 882 O O . ASP A 1 110 ? -18.106 17.024 95.392 1.00 94.06 110 ASP A O 1
ATOM 886 N N . ASN A 1 111 ? -16.068 16.467 94.657 1.00 95.06 111 ASN A N 1
ATOM 887 C CA . ASN A 1 111 ? -16.539 15.860 93.407 1.00 95.06 111 ASN A CA 1
ATOM 888 C C . ASN A 1 111 ? -17.449 14.631 93.630 1.00 95.06 111 ASN A C 1
ATOM 890 O O . ASN A 1 111 ? -18.384 14.415 92.854 1.00 95.06 111 ASN A O 1
ATOM 894 N N . ILE A 1 112 ? -17.228 13.826 94.681 1.00 94.06 112 ILE A N 1
ATOM 895 C CA . ILE A 1 112 ? -18.139 12.719 95.032 1.00 94.06 112 ILE A CA 1
ATOM 896 C C . ILE A 1 112 ? -19.443 13.261 95.633 1.00 94.06 112 ILE A C 1
ATOM 898 O O . ILE A 1 112 ? -20.514 12.734 95.321 1.00 94.06 112 ILE A O 1
ATOM 902 N N . ILE A 1 113 ? -19.379 14.320 96.445 1.00 93.38 113 ILE A N 1
ATOM 903 C CA . ILE A 1 113 ? -20.572 14.962 97.022 1.00 93.38 113 ILE A CA 1
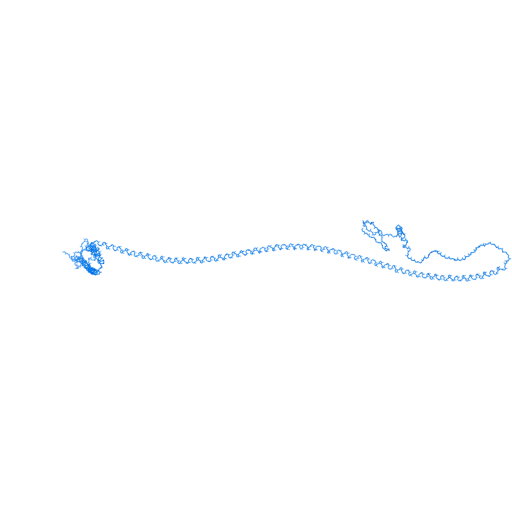ATOM 904 C C . ILE A 1 113 ? -21.445 15.552 95.902 1.00 93.38 113 ILE A C 1
ATOM 906 O O . ILE A 1 113 ? -22.617 15.192 95.792 1.00 93.38 113 ILE A O 1
ATOM 910 N N . ALA A 1 114 ? -20.861 16.339 94.994 1.00 93.19 114 ALA A N 1
ATOM 911 C CA . ALA A 1 114 ? -21.559 16.905 93.838 1.00 93.19 114 ALA A CA 1
ATOM 912 C C . ALA A 1 114 ? -22.158 15.823 92.915 1.00 93.19 114 ALA A C 1
ATOM 914 O O . ALA A 1 114 ? -23.280 15.966 92.416 1.00 93.19 114 ALA A O 1
ATOM 915 N N . TRP A 1 115 ? -21.455 14.697 92.724 1.00 93.88 115 TRP A N 1
ATOM 916 C CA . TRP A 1 115 ? -22.010 13.529 92.033 1.00 93.88 115 TRP A CA 1
ATOM 917 C C . TRP A 1 115 ? -23.255 12.986 92.747 1.00 93.88 115 TRP A C 1
ATOM 919 O O . TRP A 1 115 ? -24.287 12.816 92.094 1.00 93.88 115 TRP A O 1
ATOM 929 N N . ALA A 1 116 ? -23.200 12.766 94.064 1.00 90.88 116 ALA A N 1
ATOM 930 C CA . ALA A 1 116 ? -24.324 12.240 94.841 1.00 90.88 116 ALA A CA 1
ATOM 931 C C . ALA A 1 116 ? -25.543 13.185 94.812 1.00 90.88 116 ALA A C 1
ATOM 933 O O . ALA A 1 116 ? -26.668 12.742 94.558 1.00 90.88 116 ALA A O 1
ATOM 934 N N . GLU A 1 117 ? -25.329 14.495 94.965 1.00 89.75 117 GLU A N 1
ATOM 935 C CA . GLU A 1 117 ? -26.381 15.516 94.868 1.00 89.75 117 GLU A CA 1
ATOM 936 C C . GLU A 1 117 ? -27.054 15.556 93.485 1.00 89.75 117 GLU A C 1
ATOM 938 O O . GLU A 1 117 ? -28.263 15.799 93.381 1.00 89.75 117 GLU A O 1
ATOM 943 N N . SER A 1 118 ? -26.312 15.257 92.412 1.00 89.12 118 SER A N 1
ATOM 944 C CA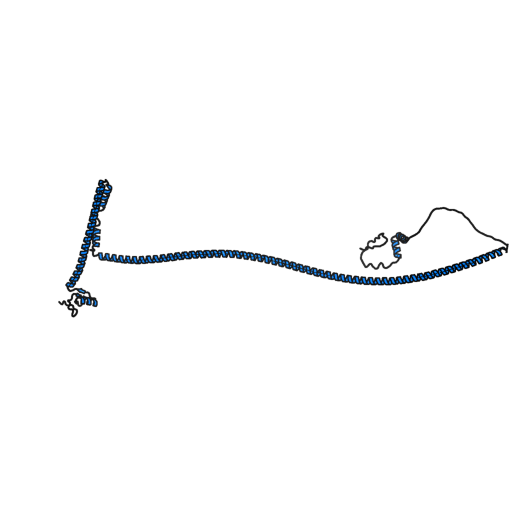 . SER A 1 118 ? -26.860 15.175 91.049 1.00 89.12 118 SER A CA 1
ATOM 945 C C . SER A 1 118 ? -27.855 14.016 90.857 1.00 89.12 118 SER A C 1
ATOM 947 O O . SER A 1 118 ? -28.707 14.059 89.957 1.00 89.12 118 SER A O 1
ATOM 949 N N . LEU A 1 119 ? -27.791 12.974 91.700 1.00 85.06 119 LEU A N 1
ATOM 950 C CA . LEU A 1 119 ? -28.591 11.760 91.529 1.00 85.06 119 LEU A CA 1
ATOM 951 C C . LEU A 1 119 ? -30.080 11.974 91.827 1.00 85.06 119 LEU A C 1
ATOM 953 O O . LEU A 1 119 ? -30.905 11.369 91.149 1.00 85.06 119 LEU A O 1
ATOM 957 N N . ARG A 1 120 ? -30.448 12.841 92.785 1.00 78.31 120 ARG A N 1
ATOM 958 C CA . ARG A 1 120 ? -31.843 13.262 93.094 1.00 78.31 120 ARG A CA 1
ATOM 959 C C . ARG A 1 120 ? -32.895 12.129 93.047 1.00 78.31 120 ARG A C 1
ATOM 961 O O . ARG A 1 120 ? -34.004 12.318 92.542 1.00 78.31 120 ARG A O 1
ATOM 968 N N . LEU A 1 121 ? -32.535 10.940 93.542 1.00 76.81 121 LEU A N 1
ATOM 969 C CA . LEU A 1 121 ? -33.193 9.670 93.188 1.00 76.81 121 LEU A CA 1
ATOM 970 C C . LEU A 1 121 ? -34.697 9.627 93.499 1.00 76.81 121 LEU A C 1
ATOM 972 O O . LEU A 1 121 ? -35.467 9.152 92.669 1.00 76.81 121 LEU A O 1
ATOM 976 N N . VAL A 1 122 ? -35.120 10.180 94.641 1.00 72.94 122 VAL A N 1
ATOM 977 C CA . VAL A 1 122 ? -36.504 10.116 95.166 1.00 72.94 122 VAL A CA 1
ATOM 978 C C . VAL A 1 122 ? -37.564 10.590 94.159 1.00 72.94 122 VAL A C 1
ATOM 980 O O . VAL A 1 122 ? -38.674 10.061 94.137 1.00 72.94 122 VAL A O 1
ATOM 983 N N . ASN A 1 123 ? -37.219 11.551 93.294 1.00 66.38 123 ASN A N 1
ATOM 984 C CA . ASN A 1 123 ? -38.136 12.127 92.306 1.00 66.38 123 ASN A CA 1
ATOM 985 C C . ASN A 1 123 ? -37.856 11.679 90.858 1.00 66.38 123 ASN A C 1
ATOM 987 O O . ASN A 1 123 ? -38.588 12.075 89.947 1.00 66.38 123 ASN A O 1
ATOM 991 N N . ARG A 1 124 ? -36.829 10.853 90.600 1.00 68.75 124 ARG A N 1
ATOM 992 C CA . ARG A 1 124 ? -36.530 10.391 89.235 1.00 68.75 124 ARG A CA 1
ATOM 993 C C . ARG A 1 124 ? -37.597 9.408 88.748 1.00 68.75 124 ARG A C 1
ATOM 995 O O . ARG A 1 124 ? -37.836 8.368 89.345 1.00 68.75 124 ARG A O 1
ATOM 1002 N N . ASN A 1 125 ? -38.192 9.714 87.594 1.00 69.19 125 ASN A N 1
ATOM 1003 C CA . ASN A 1 125 ? -38.919 8.771 86.737 1.00 69.19 125 ASN A CA 1
ATOM 1004 C C . ASN A 1 125 ? -40.088 7.962 87.345 1.00 69.19 125 ASN A C 1
ATOM 1006 O O . ASN A 1 125 ? -40.561 7.048 86.674 1.00 69.19 125 ASN A O 1
ATOM 1010 N N . ARG A 1 126 ? -40.645 8.302 88.521 1.00 78.44 126 ARG A N 1
ATOM 1011 C CA . ARG A 1 126 ? -41.774 7.561 89.138 1.00 78.44 126 ARG A CA 1
ATOM 1012 C C . ARG A 1 126 ? -42.934 7.285 88.165 1.00 78.44 126 ARG A C 1
ATOM 1014 O O . ARG A 1 126 ? -43.461 6.177 88.145 1.00 78.44 126 ARG A O 1
ATOM 1021 N N . ALA A 1 127 ? -43.298 8.257 87.324 1.00 78.12 127 ALA A N 1
ATOM 1022 C CA . ALA A 1 127 ? -44.328 8.087 86.294 1.00 78.12 127 ALA A CA 1
ATOM 1023 C C . ALA A 1 127 ? -43.924 7.090 85.186 1.00 78.12 127 ALA A C 1
ATOM 1025 O O . ALA A 1 127 ? -44.737 6.259 84.788 1.00 78.12 127 ALA A O 1
ATOM 1026 N N . ASN A 1 128 ? -42.668 7.128 84.730 1.00 78.44 128 ASN A N 1
ATOM 1027 C CA . ASN A 1 128 ? -42.141 6.220 83.707 1.00 78.44 128 ASN A CA 1
ATOM 1028 C C . ASN A 1 128 ? -41.929 4.798 84.244 1.00 78.44 128 ASN A C 1
ATOM 1030 O O . ASN A 1 128 ? -42.230 3.844 83.537 1.00 78.44 128 ASN A O 1
ATOM 1034 N N . PHE A 1 129 ? -41.509 4.636 85.503 1.00 80.31 129 PHE A N 1
ATOM 1035 C CA . PHE A 1 129 ? -41.487 3.332 86.172 1.00 80.31 129 PHE A CA 1
ATOM 1036 C C . PHE A 1 129 ? -42.900 2.736 86.237 1.00 80.31 129 PHE A C 1
ATOM 1038 O O . PHE A 1 129 ? -43.127 1.644 85.730 1.00 80.31 129 PHE A O 1
ATOM 1045 N N . ILE A 1 130 ? -43.883 3.496 86.742 1.00 78.75 130 ILE A N 1
ATOM 1046 C CA . ILE A 1 130 ? -45.288 3.055 86.800 1.00 78.75 130 ILE A CA 1
ATOM 1047 C C . ILE A 1 130 ? -45.837 2.717 85.403 1.00 78.75 130 ILE A C 1
ATOM 1049 O O . ILE A 1 130 ? -46.567 1.736 85.272 1.00 78.75 130 ILE A O 1
ATOM 1053 N N . LYS A 1 131 ? -45.491 3.484 84.358 1.00 78.44 131 LYS A N 1
ATOM 1054 C CA . LYS A 1 131 ? -45.871 3.168 82.972 1.00 78.44 131 LYS A CA 1
ATOM 1055 C C . LYS A 1 131 ? -45.245 1.847 82.515 1.00 78.44 131 LYS A C 1
ATOM 1057 O O . LYS A 1 131 ? -45.971 0.940 82.126 1.00 78.44 131 LYS A O 1
ATOM 1062 N N . ASN A 1 132 ? -43.925 1.713 82.614 1.00 77.38 132 ASN A N 1
ATOM 1063 C CA . ASN A 1 132 ? -43.206 0.539 82.121 1.00 77.38 132 ASN A CA 1
ATOM 1064 C C . ASN A 1 132 ? -43.636 -0.742 82.856 1.00 77.38 132 ASN A C 1
ATOM 1066 O O . ASN A 1 132 ? -43.870 -1.759 82.211 1.00 77.38 132 ASN A O 1
ATOM 1070 N N . THR A 1 133 ? -43.841 -0.686 84.177 1.00 76.44 133 THR A N 1
ATOM 1071 C CA . THR A 1 133 ? -44.384 -1.806 84.963 1.00 76.44 133 THR A CA 1
ATOM 1072 C C . THR A 1 133 ? -45.818 -2.164 84.553 1.00 76.44 133 THR A C 1
ATOM 1074 O O . THR A 1 133 ? -46.147 -3.345 84.491 1.00 76.44 133 THR A O 1
ATOM 1077 N N . LYS A 1 134 ? -46.676 -1.185 84.222 1.00 76.25 134 LYS A N 1
ATOM 1078 C CA . LYS A 1 134 ? -48.032 -1.458 83.704 1.00 76.25 134 LYS A CA 1
ATOM 1079 C C . LYS A 1 134 ? -48.016 -2.137 82.335 1.00 76.25 134 LYS A C 1
ATOM 1081 O O . LYS A 1 134 ? -48.787 -3.074 82.142 1.00 76.25 134 LYS A O 1
ATOM 1086 N N . ASN A 1 135 ? -47.155 -1.683 81.420 1.00 72.81 135 ASN A N 1
ATOM 1087 C CA . ASN A 1 135 ? -46.979 -2.308 80.107 1.00 72.81 135 ASN A CA 1
ATOM 1088 C C . ASN A 1 135 ? -46.430 -3.741 80.256 1.00 72.81 135 ASN A C 1
ATOM 1090 O O . ASN A 1 135 ? -47.014 -4.662 79.698 1.00 72.81 135 ASN A O 1
ATOM 1094 N N . LEU A 1 136 ? -45.389 -3.957 81.074 1.00 73.25 136 LEU A N 1
ATOM 1095 C CA . LEU A 1 136 ? -44.793 -5.285 81.294 1.00 73.25 136 LEU A CA 1
ATOM 1096 C C . LEU A 1 136 ? -45.790 -6.299 81.886 1.00 73.25 136 LEU A C 1
ATOM 1098 O O . LEU A 1 136 ? -45.791 -7.463 81.502 1.00 73.25 136 LEU A O 1
ATOM 1102 N N . LEU A 1 137 ? -46.654 -5.858 82.806 1.00 71.75 137 LEU A N 1
ATOM 1103 C CA . LEU A 1 137 ? -47.680 -6.702 83.430 1.00 71.75 137 LEU A CA 1
ATOM 1104 C C . LEU A 1 137 ? -48.976 -6.816 82.597 1.00 71.75 137 LEU A C 1
ATOM 1106 O O . LEU A 1 137 ? -49.909 -7.484 83.033 1.00 71.75 137 LEU A O 1
ATOM 1110 N N . CYS A 1 138 ? -49.061 -6.162 81.429 1.00 65.62 138 CYS A N 1
ATOM 1111 C CA . CYS A 1 138 ? -50.197 -6.220 80.494 1.00 65.62 138 CYS A CA 1
ATOM 1112 C C . CYS A 1 138 ? -51.587 -5.937 81.118 1.00 65.62 138 CYS A C 1
ATOM 1114 O O . CYS A 1 138 ? -52.597 -6.474 80.669 1.00 65.62 138 CYS A O 1
ATOM 1116 N N . ILE A 1 139 ? -51.656 -5.088 82.153 1.00 60.56 139 ILE A N 1
ATOM 1117 C CA . ILE A 1 139 ? -52.874 -4.889 82.973 1.00 60.56 139 ILE A CA 1
ATOM 1118 C C . ILE A 1 139 ? -53.953 -4.040 82.263 1.00 60.56 139 ILE A C 1
ATOM 1120 O O . ILE A 1 139 ? -55.132 -4.126 82.607 1.00 60.56 139 ILE A O 1
ATOM 1124 N N . ASP A 1 140 ? -53.577 -3.208 81.286 1.00 57.41 140 ASP A N 1
ATOM 1125 C CA . ASP A 1 140 ? -54.508 -2.361 80.525 1.00 57.41 140 ASP A CA 1
ATOM 1126 C C . ASP A 1 140 ? -54.884 -3.036 79.193 1.00 57.41 140 ASP A C 1
ATOM 1128 O O . ASP A 1 140 ? -54.012 -3.347 78.384 1.00 57.41 140 ASP A O 1
ATOM 1132 N N . PHE A 1 141 ? -56.187 -3.216 78.945 1.00 53.56 141 PHE A N 1
ATOM 1133 C CA . PHE A 1 141 ? -56.760 -3.892 77.766 1.00 53.56 141 PHE A CA 1
ATOM 1134 C C . PHE A 1 141 ? -56.425 -3.233 76.411 1.00 53.56 141 PHE A C 1
ATOM 1136 O O . PHE A 1 141 ? -56.812 -3.741 75.363 1.00 53.56 141 PHE A O 1
ATOM 1143 N N . LYS A 1 142 ? -55.712 -2.103 76.402 1.00 59.09 142 LYS A N 1
ATOM 1144 C CA . LYS A 1 142 ? -55.232 -1.432 75.183 1.00 59.09 142 LYS A CA 1
ATOM 1145 C C . LYS A 1 142 ? -53.982 -2.073 74.564 1.00 59.09 142 LYS A C 1
ATOM 1147 O O . LYS A 1 142 ? -53.685 -1.780 73.408 1.00 59.09 142 LYS A O 1
ATOM 1152 N N . SER A 1 143 ? -53.277 -2.939 75.297 1.00 53.84 143 SER A N 1
ATOM 1153 C CA . SER A 1 143 ? -52.050 -3.621 74.842 1.00 53.84 143 SER A CA 1
ATOM 1154 C C . SER A 1 143 ? -52.258 -4.562 73.647 1.00 53.84 143 SER A C 1
ATOM 1156 O O . SER A 1 143 ? -51.322 -4.802 72.888 1.00 53.84 143 SER A O 1
ATOM 1158 N N . GLU A 1 144 ? -53.485 -5.044 73.425 1.00 54.31 144 GLU A N 1
ATOM 1159 C CA . GLU A 1 144 ? -53.836 -5.928 72.304 1.00 54.31 144 GLU A CA 1
ATOM 1160 C C . GLU A 1 144 ? -53.554 -5.265 70.936 1.00 54.31 144 GLU A C 1
ATOM 1162 O O . GLU A 1 144 ? -53.142 -5.936 69.992 1.00 54.31 144 GLU A O 1
ATOM 1167 N N . ASN A 1 145 ? -53.647 -3.929 70.846 1.00 59.03 145 ASN A N 1
ATOM 1168 C CA . ASN A 1 145 ? -53.225 -3.180 69.656 1.00 59.03 145 ASN A CA 1
ATOM 1169 C C . ASN A 1 145 ? -51.698 -3.186 69.461 1.00 59.03 145 ASN A C 1
ATOM 1171 O O . ASN A 1 145 ? -51.249 -3.394 68.335 1.00 59.03 145 ASN A O 1
ATOM 1175 N N . GLU A 1 146 ? -50.917 -2.975 70.532 1.00 60.50 146 GLU A N 1
ATOM 1176 C CA . GLU A 1 146 ? -49.448 -2.843 70.480 1.00 60.50 146 GLU A CA 1
ATOM 1177 C C . GLU A 1 146 ? -48.793 -4.126 69.930 1.00 60.50 146 GLU A C 1
ATOM 1179 O O . GLU A 1 146 ? -47.881 -4.055 69.105 1.00 60.50 146 GLU A O 1
ATOM 1184 N N . ILE A 1 147 ? -49.324 -5.302 70.290 1.00 65.50 147 ILE A N 1
ATOM 1185 C CA . ILE A 1 147 ? -48.875 -6.600 69.754 1.00 65.50 147 ILE A CA 1
ATOM 1186 C C . ILE A 1 147 ? -49.085 -6.666 68.232 1.00 65.50 147 ILE A C 1
ATOM 1188 O O . ILE A 1 147 ? -48.150 -6.978 67.494 1.00 65.50 147 ILE A O 1
ATOM 1192 N N . THR A 1 148 ? -50.265 -6.278 67.733 1.00 71.81 148 THR A N 1
ATOM 1193 C CA . THR A 1 148 ? -50.522 -6.286 66.280 1.00 71.81 148 THR A CA 1
ATOM 1194 C C . THR A 1 148 ? -49.759 -5.202 65.511 1.00 71.81 148 THR A C 1
ATOM 1196 O O . THR A 1 148 ? -49.789 -5.202 64.281 1.00 71.81 148 THR A O 1
ATOM 1199 N N . GLU A 1 149 ? -49.116 -4.232 66.167 1.00 75.50 149 GLU A N 1
ATOM 1200 C CA . GLU A 1 149 ? -48.180 -3.319 65.495 1.00 75.50 149 GLU A CA 1
ATOM 1201 C C . GLU A 1 149 ? -46.789 -3.943 65.347 1.00 75.50 149 GLU A C 1
ATOM 1203 O O . GLU A 1 149 ? -46.157 -3.747 64.308 1.00 75.50 149 GLU A O 1
ATOM 1208 N N . ILE A 1 150 ? -46.353 -4.754 66.319 1.00 76.88 150 ILE A N 1
ATOM 1209 C CA . ILE A 1 150 ? -45.097 -5.515 66.255 1.00 76.88 150 ILE A CA 1
ATOM 1210 C C . ILE A 1 150 ? -45.140 -6.521 65.096 1.00 76.88 150 ILE A C 1
ATOM 1212 O O . ILE A 1 150 ? -44.262 -6.481 64.237 1.00 76.88 150 ILE A O 1
ATOM 1216 N N . GLU A 1 151 ? -46.201 -7.326 64.980 1.00 80.25 151 GLU A N 1
ATOM 1217 C CA . GLU A 1 151 ? -46.373 -8.291 63.874 1.00 80.25 151 GLU A CA 1
ATOM 1218 C C . GLU A 1 151 ? -46.280 -7.603 62.491 1.00 80.25 151 GLU A C 1
ATOM 1220 O O . GLU A 1 151 ? -45.549 -8.037 61.597 1.00 80.25 151 GLU A O 1
ATOM 1225 N N . LYS A 1 152 ? -46.938 -6.443 62.334 1.00 85.94 152 LYS A N 1
ATOM 1226 C CA . LYS A 1 152 ? -46.899 -5.623 61.104 1.00 85.94 152 LYS A CA 1
ATOM 1227 C C . LYS A 1 152 ? -45.532 -4.981 60.835 1.00 85.94 152 LYS A C 1
ATOM 1229 O O . LYS A 1 152 ? -45.299 -4.503 59.721 1.00 85.94 152 LYS A O 1
ATOM 1234 N N . LEU A 1 153 ? -44.652 -4.882 61.831 1.00 87.44 153 LEU A N 1
ATOM 1235 C CA . LEU A 1 153 ? -43.266 -4.440 61.661 1.00 87.44 153 LEU A CA 1
ATOM 1236 C C . LEU A 1 153 ? -42.364 -5.617 61.273 1.00 87.44 153 LEU A C 1
ATOM 1238 O O . LEU A 1 153 ? -41.521 -5.450 60.392 1.00 87.44 153 LEU A O 1
ATOM 1242 N N . GLU A 1 154 ? -42.586 -6.808 61.829 1.00 88.75 154 GLU A N 1
ATOM 1243 C CA . GLU A 1 154 ? -41.868 -8.033 61.455 1.00 88.75 154 GLU A CA 1
ATOM 1244 C C . GLU A 1 154 ? -42.130 -8.431 59.992 1.00 88.75 154 GLU A C 1
ATOM 1246 O O . GLU A 1 154 ? -41.174 -8.649 59.240 1.00 88.75 154 GLU A O 1
ATOM 1251 N N . GLU A 1 155 ? -43.386 -8.389 59.524 1.00 91.69 155 GLU A N 1
ATOM 1252 C CA . GLU A 1 155 ? -43.719 -8.592 58.100 1.00 91.69 155 GLU A CA 1
ATOM 1253 C C . GLU A 1 155 ? -42.973 -7.611 57.175 1.00 91.69 155 GLU A C 1
ATOM 1255 O O . GLU A 1 155 ? -42.456 -7.989 56.116 1.00 91.69 155 GLU A O 1
ATOM 1260 N N . LYS A 1 156 ? -42.881 -6.334 57.575 1.00 94.25 156 LYS A N 1
ATOM 1261 C CA . LYS A 1 156 ? -42.141 -5.306 56.822 1.00 94.25 156 LYS A CA 1
ATOM 1262 C C . LYS A 1 156 ? -40.640 -5.585 56.827 1.00 94.25 156 LYS A C 1
ATOM 1264 O O . LYS A 1 156 ? -40.001 -5.392 55.794 1.00 94.25 156 LYS A O 1
ATOM 1269 N N . ILE A 1 157 ? -40.082 -6.047 57.945 1.00 93.06 157 ILE A N 1
ATOM 1270 C CA . ILE A 1 157 ? -38.664 -6.406 58.071 1.00 93.06 157 ILE A CA 1
ATOM 1271 C C . ILE A 1 157 ? -38.323 -7.589 57.156 1.00 93.06 157 ILE A C 1
ATOM 1273 O O . ILE A 1 157 ? -37.345 -7.500 56.414 1.00 93.06 157 ILE A O 1
ATOM 1277 N N . GLU A 1 158 ? -39.127 -8.655 57.126 1.00 93.81 158 GLU A N 1
ATOM 1278 C CA . GLU A 1 158 ? -38.882 -9.786 56.217 1.00 93.81 158 GLU A CA 1
ATOM 1279 C C . GLU A 1 158 ? -39.064 -9.411 54.742 1.00 93.81 158 GLU A C 1
ATOM 1281 O O . GLU A 1 158 ? -38.249 -9.794 53.893 1.00 93.81 158 GLU A O 1
ATOM 1286 N N . LYS A 1 159 ? -40.053 -8.569 54.416 1.00 95.81 159 LYS A N 1
ATOM 1287 C CA . LYS A 1 159 ? -40.183 -8.021 53.060 1.00 95.81 159 LYS A CA 1
ATOM 1288 C C . LYS A 1 159 ? -38.947 -7.206 52.657 1.00 95.81 159 LYS A C 1
ATOM 1290 O O . LYS A 1 159 ? -38.402 -7.424 51.574 1.00 95.81 159 LYS A O 1
ATOM 1295 N N . LEU A 1 160 ? -38.452 -6.335 53.540 1.00 95.69 160 LEU A N 1
ATOM 1296 C CA . LEU A 1 160 ? -37.241 -5.542 53.307 1.00 95.69 160 LEU A CA 1
ATOM 1297 C C . LEU A 1 160 ? -35.981 -6.413 53.181 1.00 95.69 160 LEU A C 1
ATOM 1299 O O . LEU A 1 160 ? -35.174 -6.157 52.289 1.00 95.69 160 LEU A O 1
ATOM 1303 N N . LYS A 1 161 ? -35.825 -7.477 53.985 1.00 96.50 161 LYS A N 1
ATOM 1304 C CA . LYS A 1 161 ? -34.744 -8.472 53.817 1.00 96.50 161 LYS A CA 1
ATOM 1305 C C . LYS A 1 161 ? -34.818 -9.151 52.445 1.00 96.50 161 LYS A C 1
ATOM 1307 O O . LYS A 1 161 ? -33.804 -9.250 51.752 1.00 96.50 161 LYS A O 1
ATOM 1312 N N . SER A 1 162 ? -36.015 -9.577 52.034 1.00 95.88 162 SER A N 1
ATOM 1313 C CA . SER A 1 162 ? -36.264 -10.209 50.732 1.00 95.88 162 SER A CA 1
ATOM 1314 C C . SER A 1 162 ? -35.884 -9.282 49.572 1.00 95.88 162 SER A C 1
ATOM 1316 O O . SER A 1 162 ? -35.160 -9.685 48.658 1.00 95.88 162 SER A O 1
ATOM 1318 N N . ASP A 1 163 ? -36.320 -8.022 49.615 1.00 96.19 163 ASP A N 1
ATOM 1319 C CA . ASP A 1 163 ? -36.060 -7.042 48.557 1.00 96.19 163 ASP A CA 1
ATOM 1320 C C . ASP A 1 163 ? -34.601 -6.547 48.553 1.00 96.19 163 ASP A C 1
ATOM 1322 O O . ASP A 1 163 ? -34.003 -6.424 47.479 1.00 96.19 163 ASP A O 1
ATOM 1326 N N . TYR A 1 164 ? -33.968 -6.400 49.723 1.00 96.00 164 TYR A N 1
ATOM 1327 C CA . TYR A 1 164 ? -32.524 -6.161 49.844 1.00 96.00 164 TYR A CA 1
ATOM 1328 C C . TYR A 1 164 ? -31.704 -7.294 49.210 1.00 96.00 164 TYR A C 1
ATOM 1330 O O . TYR A 1 164 ? -30.788 -7.033 48.429 1.00 96.00 164 TYR A O 1
ATOM 1338 N N . GLN A 1 165 ? -32.048 -8.558 49.477 1.00 96.44 165 GLN A N 1
ATOM 1339 C CA . GLN A 1 165 ? -31.324 -9.701 48.913 1.00 96.44 165 GLN A CA 1
ATOM 1340 C C . GLN A 1 165 ? -31.512 -9.803 47.387 1.00 96.44 165 GLN A C 1
ATOM 1342 O O . GLN A 1 165 ? -30.554 -10.097 46.666 1.00 96.44 165 GLN A O 1
ATOM 1347 N N . LYS A 1 166 ? -32.702 -9.468 46.858 1.00 96.88 166 LYS A N 1
ATOM 1348 C CA . LYS A 1 166 ? -32.932 -9.322 45.404 1.00 96.88 166 LYS A CA 1
ATOM 1349 C C . LYS A 1 166 ? -32.055 -8.215 44.808 1.00 96.88 166 LYS A C 1
ATOM 1351 O O . LYS A 1 166 ? -31.432 -8.433 43.769 1.00 96.88 166 LYS A O 1
ATOM 1356 N N . ALA A 1 167 ? -31.969 -7.052 45.458 1.00 96.62 167 ALA A N 1
ATOM 1357 C CA . ALA A 1 167 ? -31.127 -5.940 45.014 1.00 96.62 167 ALA A CA 1
ATOM 1358 C C . ALA A 1 167 ? -29.630 -6.303 45.038 1.00 96.62 167 ALA A C 1
ATOM 1360 O O . ALA A 1 167 ? -28.932 -6.106 44.043 1.00 96.62 167 ALA A O 1
ATOM 1361 N N . ARG A 1 168 ? -29.152 -6.930 46.121 1.00 97.44 168 ARG A N 1
ATOM 1362 C CA . ARG A 1 168 ? -27.775 -7.429 46.264 1.00 97.44 168 ARG A CA 1
ATOM 1363 C C . ARG A 1 168 ? -27.401 -8.417 45.155 1.00 97.44 168 ARG A C 1
ATOM 1365 O O . ARG A 1 168 ? -26.316 -8.313 44.582 1.00 97.44 168 ARG A O 1
ATOM 1372 N N . ASN A 1 169 ? -28.309 -9.330 44.807 1.00 96.69 169 ASN A N 1
ATOM 1373 C CA . ASN A 1 169 ? -28.106 -10.279 43.711 1.00 96.69 169 ASN A CA 1
ATOM 1374 C C . ASN A 1 169 ? -28.074 -9.588 42.335 1.00 96.69 169 ASN A C 1
ATOM 1376 O O . ASN A 1 169 ? -27.192 -9.897 41.535 1.00 96.69 169 ASN A O 1
ATOM 1380 N N . LYS A 1 170 ? -28.956 -8.608 42.075 1.00 97.81 170 LYS A N 1
ATOM 1381 C CA . LYS A 1 170 ? -28.904 -7.788 40.846 1.00 97.81 170 LYS A CA 1
ATOM 1382 C C . LYS A 1 170 ? -27.564 -7.054 40.711 1.00 97.81 170 LYS A C 1
ATOM 1384 O O . LYS A 1 170 ? -26.934 -7.150 39.661 1.00 97.81 170 LYS A O 1
ATOM 1389 N N . ILE A 1 171 ? -27.091 -6.416 41.785 1.00 97.25 171 ILE A N 1
ATOM 1390 C CA . ILE A 1 171 ? -25.795 -5.717 41.821 1.00 97.25 171 ILE A CA 1
ATOM 1391 C C . ILE A 1 171 ? -24.635 -6.685 41.546 1.00 97.25 171 ILE A C 1
ATOM 1393 O O . ILE A 1 171 ? -23.724 -6.342 40.795 1.00 97.25 171 ILE A O 1
ATOM 1397 N N . LYS A 1 172 ? -24.665 -7.909 42.099 1.00 97.62 172 LYS A N 1
ATOM 1398 C CA . LYS A 1 172 ? -23.640 -8.931 41.820 1.00 97.62 172 LYS A CA 1
ATOM 1399 C C . LYS A 1 172 ? -23.580 -9.278 40.326 1.00 97.62 172 LYS A C 1
ATOM 1401 O O . LYS A 1 172 ? -22.499 -9.224 39.746 1.00 97.62 172 LYS A O 1
ATOM 1406 N N . VAL A 1 173 ? -24.727 -9.556 39.701 1.00 97.38 173 VAL A N 1
ATOM 1407 C CA . VAL A 1 173 ? -24.807 -9.874 38.261 1.00 97.38 173 VAL A CA 1
ATOM 1408 C C . VAL A 1 173 ? -24.370 -8.686 37.397 1.00 97.38 173 VAL A C 1
ATOM 1410 O O . VAL A 1 173 ? -23.646 -8.872 36.424 1.00 97.38 173 VAL A O 1
ATOM 1413 N N . GLN A 1 174 ? -24.747 -7.456 37.762 1.00 97.12 174 GLN A N 1
ATOM 1414 C CA . GLN A 1 174 ? -24.310 -6.249 37.050 1.00 97.12 174 GLN A CA 1
ATOM 1415 C C . GLN A 1 174 ? -22.790 -6.047 37.127 1.00 97.12 174 GLN A C 1
ATOM 1417 O O . GLN A 1 174 ? -22.181 -5.735 36.109 1.00 97.12 174 GLN A O 1
ATOM 1422 N N . LYS A 1 175 ? -22.158 -6.291 38.285 1.00 97.56 175 LYS A N 1
ATOM 1423 C CA . LYS A 1 175 ? -20.691 -6.231 38.420 1.00 97.56 175 LYS A CA 1
ATOM 1424 C C . LYS A 1 175 ? -19.967 -7.292 37.586 1.00 97.56 175 LYS A C 1
ATOM 1426 O O . LYS A 1 175 ? -18.911 -6.997 37.044 1.00 97.56 175 LYS A O 1
ATOM 1431 N N . GLN A 1 176 ? -20.531 -8.496 37.457 1.00 96.94 176 GLN A N 1
ATOM 1432 C CA . GLN A 1 176 ? -19.966 -9.538 36.588 1.00 96.94 176 GLN A CA 1
ATOM 1433 C C . GLN A 1 176 ? -20.009 -9.109 35.114 1.00 96.94 176 GLN A C 1
ATOM 1435 O O . GLN A 1 176 ? -18.974 -9.118 34.455 1.00 96.94 176 GLN A O 1
ATOM 1440 N N . LYS A 1 177 ? -21.158 -8.604 34.642 1.00 97.69 177 LYS A N 1
ATOM 1441 C CA . LYS A 1 177 ? -21.295 -8.062 33.279 1.00 97.69 177 LYS A CA 1
ATOM 1442 C C . LYS A 1 177 ? -20.381 -6.868 33.002 1.00 97.69 177 LYS A C 1
ATOM 1444 O O . LYS A 1 177 ? -19.877 -6.742 31.893 1.00 97.69 177 LYS A O 1
ATOM 1449 N N . LEU A 1 178 ? -20.145 -6.002 33.991 1.00 97.62 178 LEU A N 1
ATOM 1450 C CA . LEU A 1 178 ? -19.208 -4.885 33.844 1.00 97.62 178 LEU A CA 1
ATOM 1451 C C . LEU A 1 178 ? -17.786 -5.397 33.555 1.00 97.62 178 LEU A C 1
ATOM 1453 O O . LEU A 1 178 ? -17.191 -4.994 32.564 1.00 97.62 178 LEU A O 1
ATOM 1457 N N . ALA A 1 179 ? -17.304 -6.364 34.344 1.00 97.38 179 ALA A N 1
ATOM 1458 C CA . ALA A 1 179 ? -15.984 -6.974 34.162 1.00 97.38 179 ALA A CA 1
ATOM 1459 C C . ALA A 1 179 ? -15.854 -7.801 32.864 1.00 97.38 179 ALA A C 1
ATOM 1461 O O . ALA A 1 179 ? -14.755 -7.966 32.333 1.00 97.38 179 ALA A O 1
ATOM 1462 N N . GLU A 1 180 ? -16.962 -8.329 32.336 1.00 97.88 180 GLU A N 1
ATOM 1463 C CA . GLU A 1 180 ? -17.019 -8.949 31.004 1.00 97.88 180 GLU A CA 1
ATOM 1464 C C . GLU A 1 180 ? -16.858 -7.891 29.895 1.00 97.88 180 GLU A C 1
ATOM 1466 O O . GLU A 1 180 ? -16.041 -8.073 28.989 1.00 97.88 180 GLU A O 1
ATOM 1471 N N . TYR A 1 181 ? -17.559 -6.754 29.995 1.00 97.94 181 TYR A N 1
ATOM 1472 C CA . TYR A 1 181 ? -17.421 -5.643 29.047 1.00 97.94 181 TYR A CA 1
ATOM 1473 C C . TYR A 1 181 ? -16.051 -4.953 29.114 1.00 97.94 181 TYR A C 1
ATOM 1475 O O . TYR A 1 181 ? -15.518 -4.597 28.067 1.00 97.94 181 TYR A O 1
ATOM 1483 N N . GLU A 1 182 ? -15.452 -4.804 30.299 1.00 98.06 182 GLU A N 1
ATOM 1484 C CA . GLU A 1 182 ? -14.099 -4.251 30.477 1.00 98.06 182 GLU A CA 1
ATOM 1485 C C . GLU A 1 182 ? -13.050 -5.092 29.728 1.00 98.06 182 GLU A C 1
ATOM 1487 O O . GLU A 1 182 ? -12.265 -4.554 28.946 1.00 98.06 182 GLU A O 1
ATOM 1492 N N . LYS A 1 183 ? -13.103 -6.426 29.866 1.00 97.69 183 LYS A N 1
ATOM 1493 C CA . LYS A 1 183 ? -12.228 -7.355 29.126 1.00 97.69 183 LYS A CA 1
ATOM 1494 C C . LYS A 1 183 ? -12.456 -7.318 27.617 1.00 97.69 183 LYS A C 1
ATOM 1496 O O . LYS A 1 183 ? -11.497 -7.360 26.850 1.00 97.69 183 LYS A O 1
ATOM 1501 N N . MET A 1 184 ? -13.715 -7.244 27.181 1.00 97.75 184 MET A N 1
ATOM 1502 C CA . MET A 1 184 ? -14.052 -7.118 25.760 1.00 97.75 184 MET A CA 1
ATOM 1503 C C . MET A 1 184 ? -13.513 -5.799 25.184 1.00 97.75 184 MET A C 1
ATOM 1505 O O . MET A 1 184 ? -12.923 -5.788 24.109 1.00 97.75 184 MET A O 1
ATOM 1509 N N . TYR A 1 185 ? -13.647 -4.696 25.923 1.00 97.38 185 TYR A N 1
ATOM 1510 C CA . TYR A 1 185 ? -13.120 -3.391 25.533 1.00 97.38 185 TYR A CA 1
ATOM 1511 C C . TYR A 1 185 ? -11.587 -3.394 25.417 1.00 97.38 185 TYR A C 1
ATOM 1513 O O . TYR A 1 185 ? -11.049 -2.889 24.432 1.00 97.38 185 TYR A O 1
ATOM 1521 N N . GLU A 1 186 ? -10.879 -4.008 26.371 1.00 97.88 186 GLU A N 1
ATOM 1522 C CA . GLU A 1 186 ? -9.419 -4.163 26.318 1.00 97.88 186 GLU A CA 1
ATOM 1523 C C . GLU A 1 186 ? -8.965 -5.043 25.138 1.00 97.88 186 GLU A C 1
ATOM 1525 O O . GLU A 1 186 ? -8.001 -4.708 24.443 1.00 97.88 186 GLU A O 1
ATOM 1530 N N . SER A 1 187 ? -9.685 -6.136 24.857 1.00 97.62 187 SER A N 1
ATOM 1531 C CA . SER A 1 187 ? -9.436 -6.986 23.687 1.00 97.62 187 SER A CA 1
ATOM 1532 C C . SER A 1 187 ? -9.568 -6.190 22.383 1.00 97.62 187 SER A C 1
ATOM 1534 O O . SER A 1 187 ? -8.615 -6.127 21.602 1.00 97.62 187 SER A O 1
ATOM 1536 N N . ASN A 1 188 ? -10.684 -5.473 22.215 1.00 97.25 188 ASN A N 1
ATOM 1537 C CA . ASN A 1 188 ? -10.963 -4.655 21.034 1.00 97.25 188 ASN A CA 1
ATOM 1538 C C . ASN A 1 188 ? -9.944 -3.510 20.876 1.00 97.25 188 ASN A C 1
ATOM 1540 O O . ASN A 1 188 ? -9.482 -3.240 19.769 1.00 97.25 188 ASN A O 1
ATOM 1544 N N . GLN A 1 189 ? -9.523 -2.866 21.972 1.00 98.12 189 GLN A N 1
ATOM 1545 C CA . GLN A 1 189 ? -8.432 -1.881 21.962 1.00 98.12 189 GLN A CA 1
ATOM 1546 C C . GLN A 1 189 ? -7.119 -2.468 21.425 1.00 98.12 189 GLN A C 1
ATOM 1548 O O . GLN A 1 189 ? -6.403 -1.811 20.668 1.00 98.12 189 GLN A O 1
ATOM 1553 N N . ASN A 1 190 ? -6.781 -3.698 21.813 1.00 97.44 190 ASN A N 1
ATOM 1554 C CA . ASN A 1 190 ? -5.553 -4.356 21.374 1.00 97.44 190 ASN A CA 1
ATOM 1555 C C . ASN A 1 190 ? -5.647 -4.882 19.931 1.00 97.44 190 ASN A C 1
ATOM 1557 O O . ASN A 1 190 ? -4.638 -4.903 19.226 1.00 97.44 190 ASN A O 1
ATOM 1561 N N . GLU A 1 191 ? -6.842 -5.227 19.453 1.00 97.81 191 GLU A N 1
ATOM 1562 C CA . GLU A 1 191 ? -7.102 -5.525 18.041 1.00 97.81 191 GLU A CA 1
ATOM 1563 C C . GLU A 1 191 ? -7.002 -4.269 17.157 1.00 97.81 191 GLU A C 1
ATOM 1565 O O . GLU A 1 191 ? -6.285 -4.281 16.157 1.00 97.81 191 GLU A O 1
ATOM 1570 N N . ILE A 1 192 ? -7.587 -3.141 17.581 1.00 97.69 192 ILE A N 1
ATOM 1571 C CA . ILE A 1 192 ? -7.452 -1.839 16.901 1.00 97.69 192 ILE A CA 1
ATOM 1572 C C . ILE A 1 192 ? -5.976 -1.430 16.771 1.00 97.69 192 ILE A C 1
ATOM 1574 O O . ILE A 1 192 ? -5.554 -0.992 15.699 1.00 97.69 192 ILE A O 1
ATOM 1578 N N . LYS A 1 193 ? -5.157 -1.617 17.819 1.00 98.19 193 LYS A N 1
ATOM 1579 C CA . LYS A 1 193 ? -3.699 -1.372 17.760 1.00 98.19 193 LYS A CA 1
ATOM 1580 C C . LYS A 1 193 ? -2.999 -2.246 16.710 1.00 98.19 193 LYS A C 1
ATOM 1582 O O . LYS A 1 193 ? -2.174 -1.726 15.962 1.00 98.19 193 LYS A O 1
ATOM 1587 N N . LYS A 1 194 ? -3.340 -3.539 16.604 1.00 98.25 194 LYS A N 1
ATOM 1588 C CA . LYS A 1 194 ? -2.797 -4.434 15.558 1.00 98.25 194 LYS A CA 1
ATOM 1589 C C . LYS A 1 194 ? -3.180 -3.951 14.159 1.00 98.25 194 LYS A C 1
ATOM 1591 O O . LYS A 1 194 ? -2.303 -3.782 13.320 1.00 98.25 194 LYS A O 1
ATOM 1596 N N . ILE A 1 195 ? -4.461 -3.655 13.931 1.00 98.12 195 ILE A N 1
ATOM 1597 C CA . ILE A 1 195 ? -4.962 -3.156 12.639 1.00 98.12 195 ILE A CA 1
ATOM 1598 C C . ILE A 1 195 ? -4.269 -1.838 12.258 1.00 98.12 195 ILE A C 1
ATOM 1600 O O . ILE A 1 195 ? -3.846 -1.670 11.117 1.00 98.12 195 ILE A O 1
ATOM 1604 N N . THR A 1 196 ? -4.074 -0.935 13.223 1.00 98.38 196 THR A N 1
ATOM 1605 C CA . THR A 1 196 ? -3.375 0.349 13.022 1.00 98.38 196 THR A CA 1
ATOM 1606 C C . THR A 1 196 ? -1.903 0.147 12.643 1.00 98.38 196 THR A C 1
ATOM 1608 O O . THR A 1 196 ? -1.405 0.820 11.740 1.00 98.38 196 THR A O 1
ATOM 1611 N N . ASN A 1 197 ? -1.201 -0.795 13.285 1.00 98.00 197 ASN A N 1
ATOM 1612 C CA . ASN A 1 197 ? 0.185 -1.126 12.944 1.00 98.00 197 ASN A CA 1
ATOM 1613 C C . ASN A 1 197 ? 0.294 -1.715 11.532 1.00 98.00 197 ASN A C 1
ATOM 1615 O O . ASN A 1 197 ? 1.082 -1.205 10.737 1.00 98.00 197 ASN A O 1
ATOM 1619 N N . ASN A 1 198 ? -0.542 -2.703 11.200 1.00 98.19 198 ASN A N 1
ATOM 1620 C CA . ASN A 1 198 ? -0.570 -3.323 9.875 1.00 98.19 198 ASN A CA 1
ATOM 1621 C C . ASN A 1 198 ? -0.885 -2.289 8.779 1.00 98.19 198 ASN A C 1
ATOM 1623 O O . ASN A 1 198 ? -0.197 -2.243 7.765 1.00 98.19 198 ASN A O 1
ATOM 1627 N N . TYR A 1 199 ? -1.863 -1.402 9.002 1.00 98.19 199 TYR A N 1
ATOM 1628 C CA . TYR A 1 199 ? -2.185 -0.305 8.081 1.00 98.19 199 TYR A CA 1
ATOM 1629 C C . TYR A 1 199 ? -0.987 0.631 7.846 1.00 98.19 199 TYR A C 1
ATOM 1631 O O . TYR A 1 199 ? -0.678 0.974 6.705 1.00 98.19 199 TYR A O 1
ATOM 1639 N N . ASN A 1 200 ? -0.271 1.008 8.910 1.00 97.75 200 ASN A N 1
ATOM 1640 C CA . ASN A 1 200 ? 0.922 1.853 8.808 1.00 97.75 200 ASN A CA 1
ATOM 1641 C C . ASN A 1 200 ? 2.098 1.144 8.111 1.00 97.75 200 ASN A C 1
ATOM 1643 O O . ASN A 1 200 ? 2.925 1.807 7.488 1.00 97.75 200 ASN A O 1
ATOM 1647 N N . GLU A 1 201 ? 2.199 -0.181 8.204 1.00 98.19 201 GLU A N 1
ATOM 1648 C CA . GLU A 1 201 ? 3.169 -0.983 7.452 1.00 98.19 201 GLU A CA 1
ATOM 1649 C C . GLU A 1 201 ? 2.800 -1.055 5.965 1.00 98.19 201 GLU A C 1
ATOM 1651 O O . GLU A 1 201 ? 3.600 -0.659 5.119 1.00 98.19 201 GLU A O 1
ATOM 1656 N N . THR A 1 202 ? 1.555 -1.428 5.639 1.00 97.44 202 THR A N 1
ATOM 1657 C CA . THR A 1 202 ? 1.040 -1.428 4.258 1.00 97.44 202 THR A CA 1
ATOM 1658 C C . THR A 1 202 ? 1.211 -0.061 3.592 1.00 97.44 202 THR A C 1
ATOM 1660 O O . THR A 1 202 ? 1.629 0.006 2.440 1.00 97.44 202 THR A O 1
ATOM 1663 N N . ARG A 1 203 ? 0.972 1.039 4.321 1.00 98.44 203 ARG A N 1
ATOM 1664 C CA . ARG A 1 203 ? 1.154 2.404 3.807 1.00 98.44 203 ARG A CA 1
ATOM 1665 C C . ARG A 1 203 ? 2.617 2.753 3.499 1.00 98.44 203 ARG A C 1
ATOM 1667 O O . ARG A 1 203 ? 2.858 3.461 2.528 1.00 98.44 203 ARG A O 1
ATOM 1674 N N . ARG A 1 204 ? 3.590 2.262 4.281 1.00 97.94 204 ARG A N 1
ATOM 1675 C CA . ARG A 1 204 ? 5.021 2.429 3.950 1.00 97.94 204 ARG A CA 1
ATOM 1676 C C . ARG A 1 204 ? 5.390 1.638 2.700 1.00 97.94 204 ARG A C 1
ATOM 1678 O O . ARG A 1 204 ? 6.044 2.180 1.819 1.00 97.94 204 ARG A O 1
ATOM 1685 N N . ASN A 1 205 ? 4.931 0.392 2.608 1.00 98.06 205 ASN A N 1
ATOM 1686 C CA . ASN A 1 205 ? 5.213 -0.471 1.461 1.00 98.06 205 ASN A CA 1
ATOM 1687 C C . ASN A 1 205 ? 4.605 0.103 0.169 1.00 98.06 205 ASN A C 1
ATOM 1689 O O . ASN A 1 205 ? 5.246 0.061 -0.874 1.00 98.06 205 ASN A O 1
ATOM 1693 N N . LEU A 1 206 ? 3.414 0.705 0.255 1.00 98.06 206 LEU A N 1
ATOM 1694 C CA . LEU A 1 206 ? 2.781 1.425 -0.851 1.00 98.06 206 LEU A CA 1
ATOM 1695 C C . LEU A 1 206 ? 3.601 2.654 -1.281 1.00 98.06 206 LEU A C 1
ATOM 1697 O O . LEU A 1 206 ? 3.884 2.777 -2.464 1.00 98.06 206 LEU A O 1
ATOM 1701 N N . SER A 1 207 ? 4.075 3.482 -0.342 1.00 97.94 207 SER A N 1
ATOM 1702 C CA . SER A 1 207 ? 4.954 4.627 -0.654 1.00 97.94 207 SER A CA 1
ATOM 1703 C C . SER A 1 207 ? 6.248 4.200 -1.363 1.00 97.94 207 SER A C 1
ATOM 1705 O O . SER A 1 207 ? 6.667 4.850 -2.311 1.00 97.94 207 SER A O 1
ATOM 1707 N N . ILE A 1 208 ? 6.858 3.084 -0.945 1.00 98.19 208 ILE A N 1
ATOM 1708 C CA . ILE A 1 208 ? 8.066 2.536 -1.589 1.00 98.19 208 ILE A CA 1
ATOM 1709 C C . ILE A 1 208 ? 7.768 2.078 -3.026 1.00 98.19 208 ILE A C 1
ATOM 1711 O O . ILE A 1 208 ? 8.605 2.248 -3.908 1.00 98.19 208 ILE A O 1
ATOM 1715 N N . LEU A 1 209 ? 6.582 1.514 -3.278 1.00 97.69 209 LEU A N 1
ATOM 1716 C CA . LEU A 1 209 ? 6.148 1.125 -4.623 1.00 97.69 209 LEU A CA 1
ATOM 1717 C C . LEU A 1 209 ? 5.817 2.343 -5.503 1.00 97.69 209 LEU A C 1
ATOM 1719 O O . LEU A 1 209 ? 6.095 2.303 -6.697 1.00 97.69 209 LEU A O 1
ATOM 1723 N N . GLU A 1 210 ? 5.270 3.421 -4.935 1.00 98.38 210 GLU A N 1
ATOM 1724 C CA . GLU A 1 210 ? 5.045 4.695 -5.639 1.00 98.38 210 GLU A CA 1
ATOM 1725 C C . GLU A 1 210 ? 6.374 5.345 -6.065 1.00 98.38 210 GLU A C 1
ATOM 1727 O O . GLU A 1 210 ? 6.517 5.737 -7.224 1.00 98.38 210 GLU A O 1
ATOM 1732 N N . ASP A 1 211 ? 7.372 5.385 -5.173 1.00 97.62 211 ASP A N 1
ATOM 1733 C CA . ASP A 1 211 ? 8.723 5.867 -5.499 1.00 97.62 211 ASP A CA 1
ATOM 1734 C C . ASP A 1 211 ? 9.390 4.987 -6.580 1.00 97.62 211 ASP A C 1
ATOM 1736 O O . ASP A 1 211 ? 9.913 5.502 -7.568 1.00 97.62 211 ASP A O 1
ATOM 1740 N N . GLN A 1 212 ? 9.301 3.654 -6.460 1.00 98.19 212 GLN A N 1
ATOM 1741 C CA . GLN A 1 212 ? 9.844 2.723 -7.461 1.00 98.19 212 GLN A CA 1
ATOM 1742 C C . GLN A 1 212 ? 9.175 2.856 -8.835 1.00 98.19 212 GLN A C 1
ATOM 1744 O O . GLN A 1 212 ? 9.865 2.802 -9.851 1.00 98.19 212 GLN A O 1
ATOM 1749 N N . LEU A 1 213 ? 7.849 3.025 -8.894 1.00 98.00 213 LEU A N 1
ATOM 1750 C CA . LEU A 1 213 ? 7.132 3.245 -10.156 1.00 98.00 213 LEU A CA 1
ATOM 1751 C C . LEU A 1 213 ? 7.625 4.513 -10.855 1.00 98.00 213 LEU A C 1
ATOM 1753 O O . LEU A 1 213 ? 7.876 4.486 -12.057 1.00 98.00 213 LEU A O 1
ATOM 1757 N N . LYS A 1 214 ? 7.842 5.590 -10.098 1.00 98.19 214 LYS A N 1
ATOM 1758 C CA . LYS A 1 214 ? 8.364 6.854 -10.618 1.00 98.19 214 LYS A CA 1
ATOM 1759 C C . LYS A 1 214 ? 9.791 6.726 -11.164 1.00 98.19 214 LYS A C 1
ATOM 1761 O O . LYS A 1 214 ? 10.098 7.302 -12.205 1.00 98.19 214 LYS A O 1
ATOM 1766 N N . ASP A 1 215 ? 10.654 5.948 -10.512 1.00 98.12 215 ASP A N 1
ATOM 1767 C CA . ASP A 1 215 ? 11.998 5.654 -11.029 1.00 98.12 215 ASP A CA 1
ATOM 1768 C C . ASP A 1 215 ? 11.948 4.843 -12.339 1.00 98.12 215 ASP A C 1
ATOM 1770 O O . ASP A 1 215 ? 12.702 5.131 -13.273 1.00 98.12 215 ASP A O 1
ATOM 1774 N N . TRP A 1 216 ? 11.011 3.894 -12.466 1.00 98.06 216 TRP A N 1
ATOM 1775 C CA . TRP A 1 216 ? 10.757 3.188 -13.730 1.00 98.06 216 TRP A CA 1
ATOM 1776 C C . TRP A 1 216 ? 10.198 4.108 -14.827 1.00 98.06 216 TRP A C 1
ATOM 1778 O O . TRP A 1 216 ? 10.638 4.005 -15.973 1.00 98.06 216 TRP A O 1
ATOM 1788 N N . GLU A 1 217 ? 9.280 5.025 -14.503 1.00 98.25 217 GLU A N 1
ATOM 1789 C CA . GLU A 1 217 ? 8.757 6.028 -15.447 1.00 98.25 217 GLU A CA 1
ATOM 1790 C C . GLU A 1 217 ? 9.872 6.940 -15.981 1.00 98.25 217 GLU A C 1
ATOM 1792 O O . GLU A 1 217 ? 9.952 7.165 -17.191 1.00 98.25 217 GLU A O 1
ATOM 1797 N N . ASN A 1 218 ? 10.769 7.415 -15.108 1.00 97.56 218 ASN A N 1
ATOM 1798 C CA . ASN A 1 218 ? 11.945 8.196 -15.505 1.00 97.56 218 ASN A CA 1
ATOM 1799 C C . ASN A 1 218 ? 12.864 7.385 -16.436 1.00 97.56 218 ASN A C 1
ATOM 1801 O O . ASN A 1 218 ? 13.279 7.879 -17.484 1.00 97.56 218 ASN A O 1
ATOM 1805 N N . CYS A 1 219 ? 13.136 6.120 -16.092 1.00 97.94 219 CYS A N 1
ATOM 1806 C CA . CYS A 1 219 ? 13.971 5.230 -16.900 1.00 97.94 219 CYS A CA 1
ATOM 1807 C C . CYS A 1 219 ? 13.378 4.984 -18.300 1.00 97.94 219 CYS A C 1
ATOM 1809 O O . CYS A 1 219 ? 14.110 5.033 -19.289 1.00 97.94 219 CYS A O 1
ATOM 1811 N N . CYS A 1 220 ? 12.057 4.801 -18.408 1.00 96.56 220 CYS A N 1
ATOM 1812 C CA . CYS A 1 220 ? 11.379 4.682 -19.701 1.00 96.56 220 CYS A CA 1
ATOM 1813 C C . CYS A 1 220 ? 11.516 5.968 -20.533 1.00 96.56 220 CYS A C 1
ATOM 1815 O O . CYS A 1 220 ? 11.884 5.893 -21.701 1.00 96.56 220 CYS A O 1
ATOM 1817 N N . GLN A 1 221 ? 11.321 7.145 -19.925 1.00 97.56 221 GLN A N 1
ATOM 1818 C CA . GLN A 1 221 ? 11.488 8.431 -20.619 1.00 97.56 221 GLN A CA 1
ATOM 1819 C C . GLN A 1 221 ? 12.921 8.662 -21.124 1.00 97.56 221 GLN A C 1
ATOM 1821 O O . GLN A 1 221 ? 13.104 9.305 -22.157 1.00 97.56 221 GLN A O 1
ATOM 1826 N N . ASP A 1 222 ? 13.943 8.179 -20.415 1.00 97.50 222 ASP A N 1
ATOM 1827 C CA . ASP A 1 222 ? 15.335 8.265 -20.874 1.00 97.50 222 ASP A CA 1
ATOM 1828 C C . ASP A 1 222 ? 15.639 7.269 -22.006 1.00 97.50 222 ASP A C 1
ATOM 1830 O O . ASP A 1 222 ? 16.349 7.617 -22.950 1.00 97.50 222 ASP A O 1
ATOM 1834 N N . ILE A 1 223 ? 15.039 6.074 -21.983 1.00 97.44 223 ILE A N 1
ATOM 1835 C CA . ILE A 1 223 ? 15.103 5.116 -23.099 1.00 97.44 223 ILE A CA 1
ATOM 1836 C C . ILE A 1 223 ? 14.412 5.684 -24.351 1.00 97.44 223 ILE A C 1
ATOM 1838 O O . ILE A 1 223 ? 14.981 5.607 -25.440 1.00 97.44 223 ILE A O 1
ATOM 1842 N N . ASP A 1 224 ? 13.245 6.319 -24.210 1.00 98.06 224 ASP A N 1
ATOM 1843 C CA . ASP A 1 224 ? 12.522 6.940 -25.330 1.00 98.06 224 ASP A CA 1
ATOM 1844 C C . ASP A 1 224 ? 13.339 8.059 -26.004 1.00 98.06 224 ASP A C 1
ATOM 1846 O O . ASP A 1 224 ? 13.327 8.174 -27.231 1.00 98.06 224 ASP A O 1
ATOM 1850 N N . LYS A 1 225 ? 14.102 8.852 -25.233 1.00 97.75 225 LYS A N 1
ATOM 1851 C CA . LYS A 1 225 ? 15.038 9.859 -25.779 1.00 97.75 225 LYS A CA 1
ATOM 1852 C C . LYS A 1 225 ? 16.156 9.200 -26.589 1.00 97.75 225 LYS A C 1
ATOM 1854 O O . LYS A 1 225 ? 16.410 9.613 -27.715 1.00 97.75 225 LYS A O 1
ATOM 1859 N N . ILE A 1 226 ? 16.772 8.141 -26.055 1.00 97.69 226 ILE A N 1
ATOM 1860 C CA . ILE A 1 226 ? 17.839 7.389 -26.741 1.00 97.69 226 ILE A CA 1
ATOM 1861 C C . ILE A 1 226 ? 17.329 6.780 -28.059 1.00 97.69 226 ILE A C 1
ATOM 1863 O O . ILE A 1 226 ? 18.048 6.783 -29.058 1.00 97.69 226 ILE A O 1
ATOM 1867 N N . ILE A 1 227 ? 16.082 6.296 -28.088 1.00 97.19 227 ILE A N 1
ATOM 1868 C CA . ILE A 1 227 ? 15.438 5.802 -29.314 1.00 97.19 227 ILE A CA 1
ATOM 1869 C C . ILE A 1 227 ? 15.256 6.944 -30.326 1.00 97.19 227 ILE A C 1
ATOM 1871 O O . ILE A 1 227 ? 15.633 6.780 -31.485 1.00 97.19 227 ILE A O 1
ATOM 1875 N N . GLN A 1 228 ? 14.750 8.107 -29.900 1.00 97.12 228 GLN A N 1
ATOM 1876 C CA . GLN A 1 228 ? 14.567 9.276 -30.775 1.00 97.12 228 GLN A CA 1
ATOM 1877 C C . GLN A 1 228 ? 15.896 9.781 -31.363 1.00 97.12 228 GLN A C 1
ATOM 1879 O O . GLN A 1 228 ? 15.981 10.001 -32.574 1.00 97.12 228 GLN A O 1
ATOM 1884 N N . ASP A 1 229 ? 16.947 9.899 -30.547 1.00 97.81 229 ASP A N 1
ATOM 1885 C CA . ASP A 1 229 ? 18.286 10.293 -31.004 1.00 97.81 229 ASP A CA 1
ATOM 1886 C C . ASP A 1 229 ? 18.843 9.295 -32.037 1.00 97.81 229 ASP A C 1
ATOM 1888 O O . ASP A 1 229 ? 19.361 9.696 -33.085 1.00 97.81 229 ASP A O 1
ATOM 1892 N N . TYR A 1 230 ? 18.672 7.989 -31.795 1.00 98.00 230 TYR A N 1
ATOM 1893 C CA . TYR A 1 230 ? 19.089 6.940 -32.728 1.00 98.00 230 TYR A CA 1
ATOM 1894 C C . TYR A 1 230 ? 18.294 6.961 -34.045 1.00 98.00 230 TYR A C 1
ATOM 1896 O O . TYR A 1 230 ? 18.870 6.762 -35.118 1.00 98.00 230 TYR A O 1
ATOM 1904 N N . GLU A 1 231 ? 16.987 7.235 -34.011 1.00 97.56 231 GLU A N 1
ATOM 1905 C CA . GLU A 1 231 ? 16.176 7.392 -35.226 1.00 97.56 231 GLU A CA 1
ATOM 1906 C C . GLU A 1 231 ? 16.602 8.616 -36.050 1.00 97.56 231 GLU A C 1
ATOM 1908 O O . GLU A 1 231 ? 16.722 8.521 -37.278 1.00 97.56 231 GLU A O 1
ATOM 1913 N N . VAL A 1 232 ? 16.917 9.739 -35.395 1.00 97.69 232 VAL A N 1
ATOM 1914 C CA . VAL A 1 232 ? 17.465 10.939 -36.049 1.00 97.69 232 VAL A CA 1
ATOM 1915 C C . VAL A 1 232 ? 18.831 10.650 -36.681 1.00 97.69 232 VAL A C 1
ATOM 1917 O O . VAL A 1 232 ? 19.057 11.014 -37.843 1.00 97.69 232 VAL A O 1
ATOM 1920 N N . GLU A 1 233 ? 19.733 9.954 -35.979 1.00 97.94 233 GLU A N 1
ATOM 1921 C CA . GLU A 1 233 ? 21.042 9.583 -36.531 1.00 97.94 233 GLU A CA 1
ATOM 1922 C C . GLU A 1 233 ? 20.902 8.617 -37.719 1.00 97.94 233 GLU A C 1
ATOM 1924 O O . GLU A 1 233 ? 21.515 8.820 -38.770 1.00 97.94 233 GLU A O 1
ATOM 1929 N N . LYS A 1 234 ? 20.028 7.612 -37.604 1.00 97.25 234 LYS A N 1
ATOM 1930 C CA . LYS A 1 234 ? 19.714 6.650 -38.668 1.00 97.25 234 LYS A CA 1
ATOM 1931 C C . LYS A 1 234 ? 19.206 7.346 -39.933 1.00 97.25 234 LYS A C 1
ATOM 1933 O O . LYS A 1 234 ? 19.703 7.055 -41.020 1.00 97.25 234 LYS A O 1
ATOM 1938 N N . VAL A 1 235 ? 18.280 8.302 -39.815 1.00 97.31 235 VAL A N 1
ATOM 1939 C CA . VAL A 1 235 ? 17.790 9.099 -40.959 1.00 97.31 235 VAL A CA 1
ATOM 1940 C C . VAL A 1 235 ? 18.895 9.986 -41.548 1.00 97.31 235 VAL A C 1
ATOM 1942 O O . VAL A 1 235 ? 18.980 10.131 -42.768 1.00 97.31 235 VAL A O 1
ATOM 1945 N N . SER A 1 236 ? 19.777 10.547 -40.714 1.00 97.19 236 SER A N 1
ATOM 1946 C CA . SER A 1 236 ? 20.958 11.297 -41.169 1.00 97.19 236 SER A CA 1
ATOM 1947 C C . SER A 1 236 ? 21.929 10.413 -41.963 1.00 97.19 236 SER A C 1
ATOM 1949 O O . SER A 1 236 ? 22.410 10.807 -43.025 1.00 97.19 236 SER A O 1
ATOM 1951 N N . ASN A 1 237 ? 22.177 9.188 -41.497 1.00 96.69 237 ASN A N 1
ATOM 1952 C CA . ASN A 1 237 ? 23.084 8.242 -42.143 1.00 96.69 237 ASN A CA 1
ATOM 1953 C C . ASN A 1 237 ? 22.508 7.649 -43.442 1.00 96.69 237 ASN A C 1
ATOM 1955 O O . ASN A 1 237 ? 23.266 7.475 -44.394 1.00 96.69 237 ASN A O 1
ATOM 1959 N N . ILE A 1 238 ? 21.188 7.441 -43.533 1.00 97.12 238 ILE A N 1
ATOM 1960 C CA . ILE A 1 238 ? 20.513 7.075 -44.794 1.00 97.12 238 ILE A CA 1
ATOM 1961 C C . ILE A 1 238 ? 20.721 8.170 -45.852 1.00 97.12 238 ILE A C 1
ATOM 1963 O O . ILE A 1 238 ? 21.200 7.872 -46.940 1.00 97.12 238 ILE A O 1
ATOM 1967 N N . LYS A 1 239 ? 20.504 9.451 -45.518 1.00 97.25 239 LYS A N 1
ATOM 1968 C CA . LYS A 1 239 ? 20.730 10.562 -46.467 1.00 97.25 239 LYS A CA 1
ATOM 1969 C C . LYS A 1 239 ? 22.173 10.623 -46.985 1.00 97.25 239 LYS A C 1
ATOM 1971 O O . LYS A 1 239 ? 22.386 10.825 -48.177 1.00 97.25 239 LYS A O 1
ATOM 1976 N N . LYS A 1 240 ? 23.167 10.405 -46.112 1.00 97.12 240 LYS A N 1
ATOM 1977 C CA . LYS A 1 240 ? 24.590 10.330 -46.508 1.00 97.12 240 LYS A CA 1
ATOM 1978 C C . LYS A 1 240 ? 24.862 9.160 -47.462 1.00 97.12 240 LYS A C 1
ATOM 1980 O O . LYS A 1 240 ? 25.701 9.292 -48.350 1.00 97.12 240 LYS A O 1
ATOM 1985 N N . TYR A 1 241 ? 24.176 8.031 -47.274 1.00 97.25 241 TYR A N 1
ATOM 1986 C CA . TYR A 1 241 ? 24.265 6.870 -48.159 1.00 97.25 241 TYR A CA 1
ATOM 1987 C C . TYR A 1 241 ? 23.637 7.163 -49.529 1.00 97.25 241 TYR A C 1
ATOM 1989 O O . TYR A 1 241 ? 24.300 6.963 -50.544 1.00 97.25 241 TYR A O 1
ATOM 1997 N N . ASP A 1 242 ? 22.434 7.742 -49.567 1.00 97.12 242 ASP A N 1
ATOM 1998 C CA . ASP A 1 242 ? 21.761 8.143 -50.812 1.00 97.12 242 ASP A CA 1
ATOM 1999 C C . ASP A 1 242 ? 22.610 9.150 -51.615 1.00 97.12 242 ASP A C 1
ATOM 2001 O O . ASP A 1 242 ? 22.810 8.997 -52.823 1.00 97.12 242 ASP A O 1
ATOM 2005 N N . GLU A 1 243 ? 23.197 10.143 -50.936 1.00 97.12 243 GLU A N 1
ATOM 2006 C CA . GLU A 1 243 ? 24.163 11.076 -51.526 1.00 97.12 243 GLU A CA 1
ATOM 2007 C C . GLU A 1 243 ? 25.415 10.384 -52.087 1.00 97.12 243 GLU A C 1
ATOM 2009 O O . GLU A 1 243 ? 25.954 10.821 -53.107 1.00 97.12 243 GLU A O 1
ATOM 2014 N N . ALA A 1 244 ? 25.921 9.349 -51.411 1.00 96.50 244 ALA A N 1
ATOM 2015 C CA . ALA A 1 244 ? 27.084 8.592 -51.864 1.00 96.50 244 ALA A CA 1
ATOM 2016 C C . ALA A 1 244 ? 26.744 7.745 -53.098 1.00 96.50 244 ALA A C 1
ATOM 2018 O O . ALA A 1 244 ? 27.489 7.781 -54.075 1.00 96.50 244 ALA A O 1
ATOM 2019 N N . CYS A 1 245 ? 25.595 7.065 -53.107 1.00 96.38 245 CYS A N 1
ATOM 2020 C CA . CYS A 1 245 ? 25.091 6.330 -54.268 1.00 96.38 245 CYS A CA 1
ATOM 2021 C C . CYS A 1 245 ? 24.866 7.245 -55.481 1.00 96.38 245 CYS A C 1
ATOM 2023 O O . CYS A 1 245 ? 25.241 6.885 -56.596 1.00 96.38 245 CYS A O 1
ATOM 2025 N N . TYR A 1 246 ? 24.338 8.456 -55.276 1.00 97.00 246 TYR A N 1
ATOM 2026 C CA . TYR A 1 246 ? 24.203 9.452 -56.343 1.00 97.00 246 TYR A CA 1
ATOM 2027 C C . TYR A 1 246 ? 25.565 9.874 -56.928 1.00 97.00 246 TYR A C 1
ATOM 2029 O O . TYR A 1 246 ? 25.721 9.935 -58.148 1.00 97.00 246 TYR A O 1
ATOM 2037 N N . LYS A 1 247 ? 26.574 10.102 -56.074 1.00 97.62 247 LYS A N 1
ATOM 2038 C CA . LYS A 1 247 ? 27.951 10.431 -56.499 1.00 97.62 247 LYS A CA 1
ATOM 2039 C C . LYS A 1 247 ? 28.625 9.261 -57.233 1.00 97.62 247 LYS A C 1
ATOM 2041 O O . LYS A 1 247 ? 29.300 9.496 -58.229 1.00 97.62 247 LYS A O 1
ATOM 2046 N N . ILE A 1 248 ? 28.408 8.018 -56.790 1.00 97.06 248 ILE A N 1
ATOM 2047 C CA . ILE A 1 248 ? 28.903 6.805 -57.467 1.00 97.06 248 ILE A CA 1
ATOM 2048 C C . ILE A 1 248 ? 28.312 6.701 -58.878 1.00 97.06 248 ILE A C 1
ATOM 2050 O O . ILE A 1 248 ? 29.075 6.600 -59.832 1.00 97.06 248 ILE A O 1
ATOM 2054 N N . ASN A 1 249 ? 26.992 6.846 -59.030 1.00 97.25 249 ASN A N 1
ATOM 2055 C CA . ASN A 1 249 ? 26.331 6.810 -60.338 1.00 97.25 249 ASN A CA 1
ATOM 2056 C C . ASN A 1 249 ? 26.874 7.888 -61.303 1.00 97.25 249 ASN A C 1
ATOM 2058 O O . ASN A 1 249 ? 27.070 7.614 -62.485 1.00 97.25 249 ASN A O 1
ATOM 2062 N N . ILE A 1 250 ? 27.179 9.104 -60.826 1.00 97.12 250 ILE A N 1
ATOM 2063 C CA . ILE A 1 250 ? 27.846 10.126 -61.659 1.00 97.12 250 ILE A CA 1
ATOM 2064 C C . ILE A 1 250 ? 29.215 9.625 -62.141 1.00 97.12 250 ILE A C 1
ATOM 2066 O O . ILE A 1 250 ? 29.471 9.630 -63.344 1.00 97.12 250 ILE A O 1
ATOM 2070 N N . LEU A 1 251 ? 30.060 9.135 -61.229 1.00 96.44 251 LEU A N 1
ATOM 2071 C CA . LEU A 1 251 ? 31.403 8.639 -61.555 1.00 96.44 251 LEU A CA 1
ATOM 2072 C C . LEU A 1 251 ? 31.374 7.421 -62.495 1.00 96.44 251 LEU A C 1
ATOM 2074 O O . LEU A 1 251 ? 32.231 7.303 -63.367 1.00 96.44 251 LEU A O 1
ATOM 2078 N N . GLU A 1 252 ? 30.382 6.537 -62.370 1.00 96.81 252 GLU A N 1
ATOM 2079 C CA . GLU A 1 252 ? 30.173 5.404 -63.283 1.00 96.81 252 GLU A CA 1
ATOM 2080 C C . GLU A 1 252 ? 29.810 5.874 -64.702 1.00 96.81 252 GLU A C 1
ATOM 2082 O O . GLU A 1 252 ? 30.337 5.343 -65.683 1.00 96.81 252 GLU A O 1
ATOM 2087 N N . ASN A 1 253 ? 28.978 6.915 -64.830 1.00 96.12 253 ASN A N 1
ATOM 2088 C CA . ASN A 1 253 ? 28.644 7.523 -66.123 1.00 96.12 253 ASN A CA 1
ATOM 2089 C C . ASN A 1 253 ? 29.833 8.284 -66.740 1.00 96.12 253 ASN A C 1
ATOM 2091 O O . ASN A 1 253 ? 30.053 8.193 -67.950 1.00 96.12 253 ASN A O 1
ATOM 2095 N N . GLU A 1 254 ? 30.625 9.001 -65.940 1.00 96.38 254 GLU A N 1
ATOM 2096 C CA . GLU A 1 254 ? 31.864 9.654 -66.393 1.00 96.38 254 GLU A CA 1
ATOM 2097 C C . GLU A 1 254 ? 32.899 8.619 -66.864 1.00 96.38 254 GLU A C 1
ATOM 2099 O O . GLU A 1 254 ? 33.473 8.750 -67.947 1.00 96.38 254 GLU A O 1
ATOM 2104 N N . LEU A 1 255 ? 33.084 7.533 -66.108 1.00 96.00 255 LEU A N 1
ATOM 2105 C CA . LEU A 1 255 ? 33.983 6.432 -66.458 1.00 96.00 255 LEU A CA 1
ATOM 2106 C C . LEU A 1 255 ? 33.524 5.695 -67.729 1.00 96.00 255 LEU A C 1
ATOM 2108 O O . LEU A 1 255 ? 34.359 5.320 -68.554 1.00 96.00 255 LEU A O 1
ATOM 2112 N N . ALA A 1 256 ? 32.214 5.546 -67.949 1.00 95.62 256 ALA A N 1
ATOM 2113 C CA . ALA A 1 256 ? 31.672 5.024 -69.204 1.00 95.62 256 ALA A CA 1
ATOM 2114 C C . ALA A 1 256 ? 31.976 5.945 -70.404 1.00 95.62 256 ALA A C 1
ATOM 2116 O O . ALA A 1 256 ? 32.383 5.457 -71.461 1.00 95.62 256 ALA A O 1
ATOM 2117 N N . GLN A 1 257 ? 31.859 7.270 -70.245 1.00 95.38 257 GLN A N 1
ATOM 2118 C CA . GLN A 1 257 ? 32.238 8.236 -71.288 1.00 95.38 257 GLN A CA 1
ATOM 2119 C C . GLN A 1 257 ? 33.740 8.175 -71.605 1.00 95.38 257 GLN A C 1
ATOM 2121 O O . GLN A 1 257 ? 34.117 8.130 -72.777 1.00 95.38 257 GLN A O 1
ATOM 2126 N N . VAL A 1 258 ? 34.599 8.103 -70.581 1.00 95.19 258 VAL A N 1
ATOM 2127 C CA . VAL A 1 258 ? 36.054 7.951 -70.759 1.00 95.19 258 VAL A CA 1
ATOM 2128 C C . VAL A 1 258 ? 36.391 6.641 -71.477 1.00 95.19 258 VAL A C 1
ATOM 2130 O O . VAL A 1 258 ? 37.195 6.656 -72.407 1.00 95.19 258 VAL A O 1
ATOM 2133 N N . ASN A 1 259 ? 35.746 5.525 -71.125 1.00 95.75 259 ASN A N 1
ATOM 2134 C CA . ASN A 1 259 ? 35.951 4.244 -71.808 1.00 95.75 259 ASN A CA 1
ATOM 2135 C C . ASN A 1 259 ? 35.555 4.294 -73.293 1.00 95.75 259 ASN A C 1
ATOM 2137 O O . ASN A 1 259 ? 36.283 3.757 -74.129 1.00 95.75 259 ASN A O 1
ATOM 2141 N N . ASN A 1 260 ? 34.457 4.974 -73.639 1.00 95.12 260 ASN A N 1
ATOM 2142 C CA . ASN A 1 260 ? 34.061 5.174 -75.037 1.00 95.12 260 ASN A CA 1
ATOM 2143 C C . ASN A 1 260 ? 35.103 6.013 -75.798 1.00 95.12 260 ASN A C 1
ATOM 2145 O O . ASN A 1 260 ? 35.539 5.617 -76.878 1.00 95.12 260 ASN A O 1
ATOM 2149 N N . LEU A 1 261 ? 35.584 7.113 -75.204 1.00 95.44 261 LEU A N 1
ATOM 2150 C CA . LEU A 1 261 ? 36.649 7.937 -75.789 1.00 95.44 261 LEU A CA 1
ATOM 2151 C C . LEU A 1 261 ? 37.953 7.147 -75.985 1.00 95.44 261 LEU A C 1
ATOM 2153 O O . LEU A 1 261 ? 38.611 7.304 -77.012 1.00 95.44 261 LEU A O 1
ATOM 2157 N N . VAL A 1 262 ? 38.325 6.270 -75.046 1.00 94.56 262 VAL A N 1
ATOM 2158 C CA . VAL A 1 262 ? 39.486 5.375 -75.202 1.00 94.56 262 VAL A CA 1
ATOM 2159 C C . VAL A 1 262 ? 39.283 4.425 -76.385 1.00 94.56 262 VAL A C 1
ATOM 2161 O O . VAL A 1 262 ? 40.185 4.312 -77.212 1.00 94.56 262 VAL A O 1
ATOM 2164 N N . GLN A 1 263 ? 38.102 3.813 -76.534 1.00 94.81 263 GLN A N 1
ATOM 2165 C CA . GLN A 1 263 ? 37.791 2.945 -77.680 1.00 94.81 263 GLN A CA 1
ATOM 2166 C C . GLN A 1 263 ? 37.851 3.697 -79.022 1.00 94.81 263 GLN A C 1
ATOM 2168 O O . GLN A 1 263 ? 38.407 3.172 -79.988 1.00 94.81 263 GLN A O 1
ATOM 2173 N N . GLU A 1 264 ? 37.364 4.940 -79.085 1.00 94.12 264 GLU A N 1
ATOM 2174 C CA . GLU A 1 264 ? 37.511 5.799 -80.270 1.00 94.12 264 GLU A CA 1
ATOM 2175 C C . GLU A 1 264 ? 38.984 6.070 -80.608 1.00 94.12 264 GLU A C 1
ATOM 2177 O O . GLU A 1 264 ? 39.384 5.951 -81.770 1.00 94.12 264 GLU A O 1
ATOM 2182 N N . LYS A 1 265 ? 39.823 6.401 -79.611 1.00 94.25 265 LYS A N 1
ATOM 2183 C CA . LYS A 1 265 ? 41.267 6.605 -79.835 1.00 94.25 265 LYS A CA 1
ATOM 2184 C C . LYS A 1 265 ? 41.957 5.323 -80.290 1.00 94.25 265 LYS A C 1
ATOM 2186 O O . LYS A 1 265 ? 42.758 5.381 -81.217 1.00 94.25 265 LYS A O 1
ATOM 2191 N N . ASP A 1 266 ? 41.593 4.179 -79.727 1.00 95.81 266 ASP A N 1
ATOM 2192 C CA . ASP A 1 266 ? 42.078 2.860 -80.136 1.00 95.81 266 ASP A CA 1
ATOM 2193 C C . ASP A 1 266 ? 41.756 2.543 -81.608 1.00 95.81 266 ASP A C 1
ATOM 2195 O O . ASP A 1 266 ? 42.597 2.004 -82.330 1.00 95.81 266 ASP A O 1
ATOM 2199 N N . ILE A 1 267 ? 40.549 2.885 -82.071 1.00 95.38 267 ILE A N 1
ATOM 2200 C CA . ILE A 1 267 ? 40.131 2.736 -83.475 1.00 95.38 267 ILE A CA 1
ATOM 2201 C C . ILE A 1 267 ? 40.932 3.682 -84.382 1.00 95.38 267 ILE A C 1
ATOM 2203 O O . ILE A 1 267 ? 41.414 3.261 -85.436 1.00 95.38 267 ILE A O 1
ATOM 2207 N N . ILE A 1 268 ? 41.130 4.938 -83.965 1.00 93.62 268 ILE A N 1
ATOM 2208 C CA . ILE A 1 268 ? 41.937 5.924 -84.702 1.00 93.62 268 ILE A CA 1
ATOM 2209 C C . ILE A 1 268 ? 43.400 5.467 -84.814 1.00 93.62 268 ILE A C 1
ATOM 2211 O O . ILE A 1 268 ? 43.965 5.529 -85.904 1.00 93.62 268 ILE A O 1
ATOM 2215 N N . ILE A 1 269 ? 43.995 4.950 -83.734 1.00 93.06 269 ILE A N 1
ATOM 2216 C CA . ILE A 1 269 ? 45.366 4.412 -83.723 1.00 93.06 269 ILE A CA 1
ATOM 2217 C C . ILE A 1 269 ? 45.482 3.222 -84.684 1.00 93.06 269 ILE A C 1
ATOM 2219 O O . ILE A 1 269 ? 46.338 3.235 -85.565 1.00 93.06 269 ILE A O 1
ATOM 2223 N N . LYS A 1 270 ? 44.569 2.242 -84.605 1.00 94.62 270 LYS A N 1
ATOM 2224 C CA . LYS A 1 270 ? 44.551 1.072 -85.510 1.00 94.62 270 LYS A CA 1
ATOM 2225 C C . LYS A 1 270 ? 44.391 1.476 -86.981 1.00 94.62 270 LYS A C 1
ATOM 2227 O O . LYS A 1 270 ? 45.024 0.878 -87.852 1.00 94.62 270 LYS A O 1
ATOM 2232 N N . SER A 1 271 ? 43.591 2.507 -87.262 1.00 94.44 271 SER A N 1
ATOM 2233 C CA . SER A 1 271 ? 43.445 3.087 -88.605 1.00 94.44 271 SER A CA 1
ATOM 2234 C C . SER A 1 271 ? 44.742 3.751 -89.085 1.00 94.44 271 SER A C 1
ATOM 2236 O O . SER A 1 271 ? 45.214 3.461 -90.185 1.00 94.44 271 SER A O 1
ATOM 2238 N N . TYR A 1 272 ? 45.372 4.573 -88.240 1.00 93.19 272 TYR A N 1
ATOM 2239 C CA . TYR A 1 272 ? 46.626 5.260 -88.555 1.00 93.19 272 TYR A CA 1
ATOM 2240 C C . TYR A 1 272 ? 47.791 4.287 -88.779 1.00 93.19 272 TYR A C 1
ATOM 2242 O O . TYR A 1 272 ? 48.513 4.420 -89.765 1.00 93.19 272 TYR A O 1
ATOM 2250 N N . ASP A 1 273 ? 47.949 3.265 -87.932 1.00 93.31 273 ASP A N 1
ATOM 2251 C CA . ASP A 1 273 ? 48.972 2.233 -88.134 1.00 93.31 273 ASP A CA 1
ATOM 2252 C C . ASP A 1 273 ? 48.710 1.416 -89.410 1.00 93.31 273 ASP A C 1
ATOM 2254 O O . ASP A 1 273 ? 49.651 1.112 -90.142 1.00 93.31 273 ASP A O 1
ATOM 2258 N N . SER A 1 274 ? 47.445 1.143 -89.753 1.00 92.62 274 SER A N 1
ATOM 2259 C CA . SER A 1 274 ? 47.089 0.493 -91.025 1.00 92.62 274 SER A CA 1
ATOM 2260 C C . SER A 1 274 ? 47.458 1.353 -92.242 1.00 92.62 274 SER A C 1
ATOM 2262 O O . SER A 1 274 ? 48.033 0.843 -93.204 1.00 92.62 274 SER A O 1
ATOM 2264 N N . GLN A 1 275 ? 47.192 2.665 -92.194 1.00 91.38 275 GLN A N 1
ATOM 2265 C CA . GLN A 1 275 ? 47.600 3.618 -93.238 1.00 91.38 275 GLN A CA 1
ATOM 2266 C C . GLN A 1 275 ? 49.127 3.720 -93.348 1.00 91.38 275 GLN A C 1
ATOM 2268 O O . GLN A 1 275 ? 49.676 3.668 -94.444 1.00 91.38 275 GLN A O 1
ATOM 2273 N N . LYS A 1 276 ? 49.826 3.798 -92.214 1.00 90.94 276 LYS A N 1
ATOM 2274 C CA . LYS A 1 276 ? 51.291 3.841 -92.130 1.00 90.94 276 LYS A CA 1
ATOM 2275 C C . LYS A 1 276 ? 51.940 2.578 -92.702 1.00 90.94 276 LYS A C 1
ATOM 2277 O O . LYS A 1 276 ? 52.917 2.682 -93.437 1.00 90.94 276 LYS A O 1
ATOM 2282 N N . ILE A 1 277 ? 51.381 1.397 -92.425 1.00 92.69 277 ILE A N 1
ATOM 2283 C CA . ILE A 1 277 ? 51.813 0.129 -93.035 1.00 92.69 277 ILE A CA 1
ATOM 2284 C C . ILE A 1 277 ? 51.573 0.151 -94.552 1.00 92.69 277 ILE A C 1
ATOM 2286 O O . ILE A 1 277 ? 52.465 -0.227 -95.308 1.00 92.69 277 ILE A O 1
ATOM 2290 N N . ALA A 1 278 ? 50.417 0.638 -95.016 1.00 90.81 278 ALA A N 1
ATOM 2291 C CA . ALA A 1 278 ? 50.127 0.753 -96.447 1.00 90.81 278 ALA A CA 1
ATOM 2292 C C . ALA A 1 278 ? 51.107 1.696 -97.175 1.00 90.81 278 ALA A C 1
ATOM 2294 O O . ALA A 1 278 ? 51.662 1.311 -98.204 1.00 90.81 278 ALA A O 1
ATOM 2295 N N . SER A 1 279 ? 51.390 2.878 -96.617 1.00 89.25 279 SER A N 1
ATOM 2296 C CA . SER A 1 279 ? 52.375 3.820 -97.170 1.00 89.25 279 SER A CA 1
ATOM 2297 C C . SER A 1 279 ? 53.800 3.266 -97.134 1.00 89.25 279 SER A C 1
ATOM 2299 O O . SER A 1 279 ? 54.525 3.398 -98.115 1.00 89.25 279 SER A O 1
ATOM 2301 N N . ASN A 1 280 ? 54.204 2.580 -96.059 1.00 90.44 280 ASN A N 1
ATOM 2302 C CA . ASN A 1 280 ? 55.509 1.913 -96.003 1.00 90.44 280 ASN A CA 1
ATOM 2303 C C . ASN A 1 280 ? 55.639 0.831 -97.087 1.00 90.44 280 ASN A C 1
ATOM 2305 O O . ASN A 1 280 ? 56.657 0.779 -97.773 1.00 90.44 280 ASN A O 1
ATOM 2309 N N . ASN A 1 281 ? 54.601 0.014 -97.296 1.00 91.06 281 ASN A N 1
ATOM 2310 C CA . ASN A 1 281 ? 54.576 -0.991 -98.363 1.00 91.06 281 ASN A CA 1
ATOM 2311 C C . ASN A 1 281 ? 54.651 -0.351 -99.764 1.00 91.06 281 ASN A C 1
ATOM 2313 O O . ASN A 1 281 ? 55.306 -0.903 -100.651 1.00 91.06 281 ASN A O 1
ATOM 2317 N N . LEU A 1 282 ? 54.019 0.815 -99.960 1.00 92.19 282 LEU A N 1
ATOM 2318 C CA . LEU A 1 282 ? 54.131 1.600 -101.192 1.00 92.19 282 LEU A CA 1
ATOM 2319 C C . LEU A 1 282 ? 55.581 2.060 -101.407 1.00 92.19 282 LEU A C 1
ATOM 2321 O O . LEU A 1 282 ? 56.178 1.698 -102.422 1.00 92.19 282 LEU A O 1
ATOM 2325 N N . PHE A 1 283 ? 56.176 2.753 -100.431 1.00 87.69 283 PHE A N 1
ATOM 2326 C CA . PHE A 1 283 ? 57.561 3.229 -100.507 1.00 87.69 283 PHE A CA 1
ATOM 2327 C C . PHE A 1 283 ? 58.564 2.082 -100.689 1.00 87.69 283 PHE A C 1
ATOM 2329 O O . PHE A 1 283 ? 59.503 2.207 -101.468 1.00 87.69 283 PHE A O 1
ATOM 2336 N N . GLU A 1 284 ? 58.365 0.925 -100.052 1.00 91.31 284 GLU A N 1
ATOM 2337 C CA . GLU A 1 284 ? 59.193 -0.258 -100.310 1.00 91.31 284 GLU A CA 1
ATOM 2338 C C . GLU A 1 284 ? 59.066 -0.784 -101.747 1.00 91.31 284 GLU A C 1
ATOM 2340 O O . GLU A 1 284 ? 60.032 -1.336 -102.281 1.00 91.31 284 GLU A O 1
ATOM 2345 N N . SER A 1 285 ? 57.891 -0.662 -102.372 1.00 88.81 285 SER A N 1
ATOM 2346 C CA . SER A 1 285 ? 57.682 -1.061 -103.768 1.00 88.81 285 SER A CA 1
ATOM 2347 C C . SER A 1 285 ? 58.320 -0.068 -104.749 1.00 88.81 285 SER A C 1
ATOM 2349 O O . SER A 1 285 ? 58.922 -0.487 -105.740 1.00 88.81 285 SER A O 1
ATOM 2351 N N . GLU A 1 286 ? 58.292 1.228 -104.425 1.00 89.88 286 GLU A N 1
ATOM 2352 C CA . GLU A 1 286 ? 58.978 2.292 -105.165 1.00 89.88 286 GLU A CA 1
ATOM 2353 C C . GLU A 1 286 ? 60.500 2.175 -105.035 1.00 89.88 286 GLU A C 1
ATOM 2355 O O . GLU A 1 286 ? 61.205 2.183 -106.038 1.00 89.88 286 GLU A O 1
ATOM 2360 N N . ILE A 1 287 ? 61.026 1.955 -103.827 1.00 88.06 287 ILE A N 1
ATOM 2361 C CA . ILE A 1 287 ? 62.457 1.703 -103.596 1.00 88.06 287 ILE A CA 1
ATOM 2362 C C . ILE A 1 287 ? 62.914 0.453 -104.361 1.00 88.06 287 ILE A C 1
ATOM 2364 O O . ILE A 1 287 ? 63.990 0.460 -104.962 1.00 88.06 287 ILE A O 1
ATOM 2368 N N . ARG A 1 288 ? 62.097 -0.610 -104.401 1.00 90.25 288 ARG A N 1
ATOM 2369 C CA . ARG A 1 288 ? 62.379 -1.812 -105.205 1.00 90.25 288 ARG A CA 1
ATOM 2370 C C . ARG A 1 288 ? 62.385 -1.526 -106.710 1.00 90.25 288 ARG A C 1
ATOM 2372 O O . ARG A 1 288 ? 63.278 -2.019 -107.398 1.00 90.25 288 ARG A O 1
ATOM 2379 N N . SER A 1 289 ? 61.443 -0.734 -107.228 1.00 89.12 289 SER A N 1
ATOM 2380 C CA . SER A 1 289 ? 61.395 -0.404 -108.659 1.00 89.12 289 SER A CA 1
ATOM 2381 C C . SER A 1 289 ? 62.533 0.538 -109.069 1.00 89.12 289 SER A C 1
ATOM 2383 O O . SER A 1 289 ? 63.230 0.256 -110.043 1.00 89.12 289 SER A O 1
ATOM 2385 N N . LEU A 1 290 ? 62.807 1.584 -108.282 1.00 88.25 290 LEU A N 1
ATOM 2386 C CA . LEU A 1 290 ? 63.937 2.499 -108.468 1.00 88.25 290 LEU A CA 1
ATOM 2387 C C . LEU A 1 290 ? 65.278 1.763 -108.411 1.00 88.25 290 LEU A C 1
ATOM 2389 O O . LEU A 1 290 ? 66.149 2.027 -109.237 1.00 88.25 290 LEU A O 1
ATOM 2393 N N . LYS A 1 291 ? 65.434 0.793 -107.501 1.00 91.62 291 LYS A N 1
ATOM 2394 C CA . LYS A 1 291 ? 66.635 -0.045 -107.450 1.00 91.62 291 LYS A CA 1
ATOM 2395 C C . LYS A 1 291 ? 66.784 -0.912 -108.702 1.00 91.62 291 LYS A C 1
ATOM 2397 O O . LYS A 1 291 ? 67.863 -0.929 -109.278 1.00 91.62 291 LYS A O 1
ATOM 2402 N N . ALA A 1 292 ? 65.710 -1.528 -109.198 1.00 88.31 292 ALA A N 1
ATOM 2403 C CA . ALA A 1 292 ? 65.754 -2.268 -110.463 1.00 88.31 292 ALA A CA 1
ATOM 2404 C C . ALA A 1 292 ? 66.059 -1.362 -111.681 1.00 88.31 292 ALA A C 1
ATOM 2406 O O . ALA A 1 292 ? 66.748 -1.786 -112.611 1.00 88.31 292 ALA A O 1
ATOM 2407 N N . PHE A 1 293 ? 65.596 -0.105 -111.679 1.00 87.75 293 PHE A N 1
ATOM 2408 C CA . PHE A 1 293 ? 65.993 0.899 -112.676 1.00 87.75 293 PHE A CA 1
ATOM 2409 C C . PHE A 1 293 ? 67.475 1.284 -112.561 1.00 87.75 293 PHE A C 1
ATOM 2411 O O . PHE A 1 293 ? 68.131 1.435 -113.593 1.00 87.75 293 PHE A O 1
ATOM 2418 N N . LEU A 1 294 ? 68.013 1.402 -111.343 1.00 88.81 294 LEU A N 1
ATOM 2419 C CA . LEU A 1 294 ? 69.433 1.662 -111.097 1.00 88.81 294 LEU A CA 1
ATOM 2420 C C . LEU A 1 294 ? 70.300 0.481 -111.555 1.00 88.81 294 LEU A C 1
ATOM 2422 O O . LEU A 1 294 ? 71.166 0.676 -112.399 1.00 88.81 294 LEU A O 1
ATOM 2426 N N . ASP A 1 295 ? 69.994 -0.746 -111.124 1.00 88.00 295 ASP A N 1
ATOM 2427 C CA . ASP A 1 295 ? 70.709 -1.971 -111.519 1.00 88.00 295 ASP A CA 1
ATOM 2428 C C . ASP A 1 295 ? 70.730 -2.145 -113.057 1.00 88.00 295 ASP A C 1
ATOM 2430 O O . ASP A 1 295 ? 71.740 -2.540 -113.652 1.00 88.00 295 ASP A O 1
ATOM 2434 N N . LYS A 1 296 ? 69.627 -1.791 -113.737 1.00 90.81 296 LYS A N 1
ATOM 2435 C CA . LYS A 1 296 ? 69.529 -1.758 -115.207 1.00 90.81 296 LYS A CA 1
ATOM 2436 C C . LYS A 1 296 ? 70.365 -0.635 -115.836 1.00 90.81 296 LYS A C 1
ATOM 2438 O O . LYS A 1 296 ? 70.939 -0.836 -116.907 1.00 90.81 296 LYS A O 1
ATOM 2443 N N . SER A 1 297 ? 70.435 0.528 -115.194 1.00 82.88 297 SER A N 1
ATOM 2444 C CA . SER A 1 297 ? 71.227 1.675 -115.658 1.00 82.88 297 SER A CA 1
ATOM 2445 C C . SER A 1 297 ? 72.722 1.399 -115.518 1.00 82.88 297 SER A C 1
ATOM 2447 O O . SER A 1 297 ? 73.446 1.540 -116.498 1.00 82.88 297 SER A O 1
ATOM 2449 N N . ASP A 1 298 ? 73.163 0.873 -114.374 1.00 87.75 298 ASP A N 1
ATOM 2450 C CA . ASP A 1 298 ? 74.532 0.399 -114.134 1.00 87.75 298 ASP A CA 1
ATOM 2451 C C . ASP A 1 298 ? 74.933 -0.699 -115.128 1.00 87.75 298 ASP A C 1
ATOM 2453 O O . ASP A 1 298 ? 76.062 -0.731 -115.617 1.00 87.75 298 ASP A O 1
ATOM 2457 N N . SER A 1 299 ? 73.997 -1.588 -115.478 1.00 87.12 299 SER A N 1
ATOM 2458 C CA . SER A 1 299 ? 74.214 -2.601 -116.517 1.00 87.12 299 SER A CA 1
ATOM 2459 C C . SER A 1 299 ? 74.418 -1.981 -117.906 1.00 87.12 299 SER A C 1
ATOM 2461 O O . SER A 1 299 ? 75.255 -2.470 -118.665 1.00 87.12 299 SER A O 1
ATOM 2463 N N . LYS A 1 300 ? 73.716 -0.885 -118.245 1.00 89.94 300 LYS A N 1
ATOM 2464 C CA . LYS A 1 300 ? 73.951 -0.163 -119.509 1.00 89.94 300 LYS A CA 1
ATOM 2465 C C . LYS A 1 300 ? 75.202 0.721 -119.461 1.00 89.94 300 LYS A C 1
ATOM 2467 O O . LYS A 1 300 ? 75.869 0.826 -120.484 1.00 89.94 300 LYS A O 1
ATOM 2472 N N . ILE A 1 301 ? 75.570 1.282 -118.306 1.00 83.94 301 ILE A N 1
ATOM 2473 C CA . ILE A 1 301 ? 76.855 1.975 -118.113 1.00 83.94 301 ILE A CA 1
ATOM 2474 C C . ILE A 1 301 ? 78.003 1.000 -118.388 1.00 83.94 301 ILE A C 1
ATOM 2476 O O . ILE A 1 301 ? 78.811 1.280 -119.262 1.00 83.94 301 ILE A O 1
ATOM 2480 N N . LYS A 1 302 ? 77.999 -0.193 -117.781 1.00 86.38 302 LYS A N 1
ATOM 2481 C CA . LYS A 1 302 ? 79.005 -1.241 -118.050 1.00 86.38 302 LYS A CA 1
ATOM 2482 C C . LYS A 1 302 ? 79.070 -1.655 -119.520 1.00 86.38 302 LYS A C 1
ATOM 2484 O O . LYS A 1 302 ? 80.152 -1.910 -120.037 1.00 86.38 302 LYS A O 1
ATOM 2489 N N . GLN A 1 303 ? 77.930 -1.704 -120.213 1.00 86.62 303 GLN A N 1
ATOM 2490 C CA . GLN A 1 303 ? 77.921 -1.963 -121.655 1.00 86.62 303 GLN A CA 1
ATOM 2491 C C . GLN A 1 303 ? 78.566 -0.806 -122.441 1.00 86.62 303 GLN A C 1
ATOM 2493 O O . GLN A 1 303 ? 79.397 -1.056 -123.305 1.00 86.62 303 GLN A O 1
ATOM 2498 N N . LEU A 1 304 ? 78.248 0.448 -122.102 1.00 84.06 304 LEU A N 1
ATOM 2499 C CA . LEU A 1 304 ? 78.855 1.635 -122.713 1.00 84.06 304 LEU A CA 1
ATOM 2500 C C . LEU A 1 304 ? 80.359 1.743 -122.408 1.00 84.06 304 LEU A C 1
ATOM 2502 O O . LEU A 1 304 ? 81.117 2.170 -123.269 1.00 84.06 304 LEU A O 1
ATOM 2506 N N . GLU A 1 305 ? 80.814 1.322 -121.227 1.00 87.31 305 GLU A N 1
ATOM 2507 C CA . GLU A 1 305 ? 82.239 1.235 -120.875 1.00 87.31 305 GLU A CA 1
ATOM 2508 C C . GLU A 1 305 ? 82.980 0.207 -121.750 1.00 87.31 305 GLU A C 1
ATOM 2510 O O . GLU A 1 305 ? 84.105 0.468 -122.178 1.00 87.31 305 GLU A O 1
ATOM 2515 N N . ILE A 1 306 ? 82.338 -0.921 -122.084 1.00 85.25 306 ILE A N 1
ATOM 2516 C CA . ILE A 1 306 ? 82.860 -1.901 -123.053 1.00 85.25 306 ILE A CA 1
ATOM 2517 C C . ILE A 1 306 ? 82.881 -1.299 -124.468 1.00 85.25 306 ILE A C 1
ATOM 2519 O O . ILE A 1 306 ? 83.934 -1.303 -125.101 1.00 85.25 306 ILE A O 1
ATOM 2523 N N . GLU A 1 307 ? 81.772 -0.709 -124.929 1.00 84.19 307 GLU A N 1
ATOM 2524 C CA . GLU A 1 307 ? 81.664 -0.043 -126.243 1.00 84.19 307 GLU A CA 1
ATOM 2525 C C . GLU A 1 307 ? 82.735 1.066 -126.408 1.00 84.19 307 GLU A C 1
ATOM 2527 O O . GLU A 1 307 ? 83.373 1.186 -127.456 1.00 84.19 307 GLU A O 1
ATOM 2532 N N . ILE A 1 308 ? 83.003 1.844 -125.351 1.00 83.00 308 ILE A N 1
ATOM 2533 C CA . ILE A 1 308 ? 84.060 2.869 -125.306 1.00 83.00 308 ILE A CA 1
ATOM 2534 C C . ILE A 1 308 ? 85.460 2.240 -125.299 1.00 83.00 308 ILE A C 1
ATOM 2536 O O . ILE A 1 308 ? 86.359 2.766 -125.954 1.00 83.00 308 ILE A O 1
ATOM 2540 N N . SER A 1 309 ? 85.669 1.122 -124.600 1.00 84.31 309 SER A N 1
ATOM 2541 C CA . SER A 1 309 ? 86.947 0.394 -124.596 1.00 84.31 309 SER A CA 1
ATOM 2542 C C . SER A 1 309 ? 87.295 -0.152 -125.988 1.00 84.31 309 SER A C 1
ATOM 2544 O O . SER A 1 309 ? 88.411 0.040 -126.475 1.00 84.31 309 SER A O 1
ATOM 2546 N N . GLU A 1 310 ? 86.319 -0.745 -126.681 1.00 84.94 310 GLU A N 1
ATOM 2547 C CA . GLU A 1 310 ? 86.458 -1.222 -128.064 1.00 84.94 310 GLU A CA 1
ATOM 2548 C C . GLU A 1 310 ? 86.707 -0.066 -129.048 1.00 84.94 310 GLU A C 1
ATOM 2550 O O . GLU A 1 310 ? 87.580 -0.160 -129.917 1.00 84.94 310 GLU A O 1
ATOM 2555 N N . CYS A 1 311 ? 86.010 1.062 -128.877 1.00 80.19 311 CYS A N 1
ATOM 2556 C CA . CYS A 1 311 ? 86.227 2.267 -129.677 1.00 80.19 311 CYS A CA 1
ATOM 2557 C C . CYS A 1 311 ? 87.629 2.867 -129.450 1.00 80.19 311 CYS A C 1
ATOM 2559 O O . CYS A 1 311 ? 88.344 3.145 -130.411 1.00 80.19 311 CYS A O 1
ATOM 2561 N N . ASN A 1 312 ? 88.078 2.981 -128.195 1.00 80.31 312 ASN A N 1
ATOM 2562 C CA . ASN A 1 312 ? 89.425 3.452 -127.852 1.00 80.31 312 ASN A CA 1
ATOM 2563 C C . ASN A 1 312 ? 90.518 2.535 -128.413 1.00 80.31 312 ASN A C 1
ATOM 2565 O O . ASN A 1 312 ? 91.520 3.029 -128.929 1.00 80.31 312 ASN A O 1
ATOM 2569 N N . LYS A 1 313 ? 90.315 1.213 -128.378 1.00 85.12 313 LYS A N 1
ATOM 2570 C CA . LYS A 1 313 ? 91.218 0.256 -129.026 1.00 85.12 313 LYS A CA 1
ATOM 2571 C C . LYS A 1 313 ? 91.265 0.472 -130.542 1.00 85.12 313 LYS A C 1
ATOM 2573 O O . LYS A 1 313 ? 92.346 0.585 -131.103 1.00 85.12 313 LYS A O 1
ATOM 2578 N N . THR A 1 314 ? 90.107 0.639 -131.183 1.00 81.19 314 THR A N 1
ATOM 2579 C CA . THR A 1 314 ? 90.013 0.951 -132.622 1.00 81.19 314 THR A CA 1
ATOM 2580 C C . THR A 1 314 ? 90.737 2.261 -132.971 1.00 81.19 314 THR A C 1
ATOM 2582 O O . THR A 1 314 ? 91.384 2.354 -134.013 1.00 81.19 314 THR A O 1
ATOM 2585 N N . ILE A 1 315 ? 90.681 3.269 -132.091 1.00 79.81 315 ILE A N 1
ATOM 2586 C CA . ILE A 1 315 ? 91.428 4.527 -132.236 1.00 79.81 315 ILE A CA 1
ATOM 2587 C C . ILE A 1 315 ? 92.940 4.291 -132.103 1.00 79.81 315 ILE A C 1
ATOM 2589 O O . ILE A 1 315 ? 93.691 4.833 -132.909 1.00 79.81 315 ILE A O 1
ATOM 2593 N N . GLN A 1 316 ? 93.397 3.466 -131.154 1.00 77.56 316 GLN A N 1
ATOM 2594 C CA . GLN A 1 316 ? 94.816 3.103 -131.024 1.00 77.56 316 GLN A CA 1
ATOM 2595 C C . GLN A 1 316 ? 95.330 2.326 -132.243 1.00 77.56 316 GLN A C 1
ATOM 2597 O O . GLN A 1 316 ? 96.383 2.671 -132.778 1.00 77.56 316 GLN A O 1
ATOM 2602 N N . ASP A 1 317 ? 94.566 1.347 -132.734 1.00 80.50 317 ASP A N 1
ATOM 2603 C CA . ASP A 1 317 ? 94.893 0.587 -133.947 1.00 80.50 317 ASP A CA 1
ATOM 2604 C C . ASP A 1 317 ? 95.015 1.534 -135.163 1.00 80.50 317 ASP A C 1
ATOM 2606 O O . ASP A 1 317 ? 95.967 1.446 -135.941 1.00 80.50 317 ASP A O 1
ATOM 2610 N N . LYS A 1 318 ? 94.112 2.521 -135.286 1.00 81.06 318 LYS A N 1
ATOM 2611 C CA . LYS A 1 318 ? 94.171 3.560 -136.333 1.00 81.06 318 LYS A CA 1
ATOM 2612 C C . LYS A 1 318 ? 95.304 4.571 -136.136 1.00 81.06 318 LYS A C 1
ATOM 2614 O O . LYS A 1 318 ? 95.855 5.046 -137.124 1.00 81.06 318 LYS A O 1
ATOM 2619 N N . GLN A 1 319 ? 95.687 4.893 -134.902 1.00 76.25 319 GLN A N 1
ATOM 2620 C CA . GLN A 1 319 ? 96.853 5.738 -134.619 1.00 76.25 319 GLN A CA 1
ATOM 2621 C C . GLN A 1 319 ? 98.164 5.028 -134.978 1.00 76.25 319 GLN A C 1
ATOM 2623 O O . GLN A 1 319 ? 99.043 5.657 -135.563 1.00 76.25 319 GLN A O 1
ATOM 2628 N N . ALA A 1 320 ? 98.276 3.724 -134.709 1.00 76.62 320 ALA A N 1
ATOM 2629 C CA . ALA A 1 320 ? 99.410 2.914 -135.151 1.00 76.62 320 ALA A CA 1
ATOM 2630 C C . ALA A 1 320 ? 99.491 2.837 -136.688 1.00 76.62 320 ALA A C 1
ATOM 2632 O O . ALA A 1 320 ? 100.571 2.986 -137.255 1.00 76.62 320 ALA A O 1
ATOM 2633 N N . GLU A 1 321 ? 98.351 2.686 -137.371 1.00 80.38 321 GLU A N 1
ATOM 2634 C CA . GLU A 1 321 ? 98.280 2.711 -138.838 1.00 80.38 321 GLU A CA 1
ATOM 2635 C C . GLU A 1 321 ? 98.689 4.082 -139.418 1.00 80.38 321 GLU A C 1
ATOM 2637 O O . GLU A 1 321 ? 99.459 4.144 -140.375 1.00 80.38 321 GLU A O 1
ATOM 2642 N N . ILE A 1 322 ? 98.246 5.192 -138.811 1.00 76.25 322 ILE A N 1
ATOM 2643 C CA . ILE A 1 322 ? 98.657 6.558 -139.192 1.00 76.25 322 ILE A CA 1
ATOM 2644 C C . ILE A 1 322 ? 100.163 6.766 -138.996 1.00 76.25 322 ILE A C 1
ATOM 2646 O O . ILE A 1 322 ? 100.819 7.320 -139.878 1.00 76.25 322 ILE A O 1
ATOM 2650 N N . GLU A 1 323 ? 100.729 6.322 -137.874 1.00 77.62 323 GLU A N 1
ATOM 2651 C CA . GLU A 1 323 ? 102.158 6.501 -137.607 1.00 77.62 323 GLU A CA 1
ATOM 2652 C C . GLU A 1 323 ? 103.018 5.589 -138.511 1.00 77.62 323 GLU A C 1
ATOM 2654 O O . GLU A 1 323 ? 104.096 6.000 -138.936 1.00 77.62 323 GLU A O 1
ATOM 2659 N N . GLN A 1 324 ? 102.508 4.423 -138.938 1.00 77.75 324 GLN A N 1
ATOM 2660 C CA . GLN A 1 324 ? 103.114 3.633 -140.020 1.00 77.75 324 GLN A CA 1
ATOM 2661 C C . GLN A 1 324 ? 103.066 4.379 -141.365 1.00 77.75 324 GLN A C 1
ATOM 2663 O O . GLN A 1 324 ? 104.100 4.513 -142.016 1.00 77.75 324 GLN A O 1
ATOM 2668 N N . TYR A 1 325 ? 101.919 4.945 -141.767 1.00 77.62 325 TYR A N 1
ATOM 2669 C CA . TYR A 1 325 ? 101.839 5.773 -142.985 1.00 77.62 325 TYR A CA 1
ATOM 2670 C C . TYR A 1 325 ? 102.777 6.990 -142.940 1.00 77.62 325 TYR A C 1
ATOM 2672 O O . TYR A 1 325 ? 103.257 7.439 -143.979 1.00 77.62 325 TYR A O 1
ATOM 2680 N N . LYS A 1 326 ? 103.055 7.522 -141.747 1.00 75.69 326 LYS A N 1
ATOM 2681 C CA . LYS A 1 326 ? 103.983 8.635 -141.510 1.00 75.69 326 LYS A CA 1
ATOM 2682 C C . LYS A 1 326 ? 105.450 8.208 -141.633 1.00 75.69 326 LYS A C 1
ATOM 2684 O O . LYS A 1 326 ? 106.234 8.958 -142.210 1.00 75.69 326 LYS A O 1
ATOM 2689 N N . ILE A 1 327 ? 105.806 7.004 -141.177 1.00 76.00 327 ILE A N 1
ATOM 2690 C CA . ILE A 1 327 ? 107.119 6.379 -141.427 1.00 76.00 327 ILE A CA 1
ATOM 2691 C C . ILE A 1 327 ? 107.312 6.141 -142.934 1.00 76.00 327 ILE A C 1
ATOM 2693 O O . ILE A 1 327 ? 108.340 6.528 -143.491 1.00 76.00 327 ILE A O 1
ATOM 2697 N N . ASP A 1 328 ? 106.301 5.602 -143.621 1.00 75.12 328 ASP A N 1
ATOM 2698 C CA . ASP A 1 328 ? 106.303 5.426 -145.080 1.00 75.12 328 ASP A CA 1
ATOM 2699 C C . ASP A 1 328 ? 106.421 6.774 -145.825 1.00 75.12 328 ASP A C 1
ATOM 2701 O O . ASP A 1 328 ? 107.099 6.870 -146.851 1.00 75.12 328 ASP A O 1
ATOM 2705 N N . LEU A 1 329 ? 105.792 7.836 -145.307 1.00 73.06 329 LEU A N 1
ATOM 2706 C CA . LEU A 1 329 ? 105.918 9.202 -145.824 1.00 73.06 329 LEU A CA 1
ATOM 2707 C C . LEU A 1 329 ? 107.320 9.778 -145.611 1.00 73.06 329 LEU A C 1
ATOM 2709 O O . LEU A 1 329 ? 107.862 10.357 -146.545 1.00 73.06 329 LEU A O 1
ATOM 2713 N N . GLN A 1 330 ? 107.941 9.585 -144.444 1.00 73.94 330 GLN A N 1
ATOM 2714 C CA . GLN A 1 330 ? 109.330 10.004 -144.211 1.00 73.94 330 GLN A CA 1
ATOM 2715 C C . GLN A 1 330 ? 110.318 9.219 -145.086 1.00 73.94 330 GLN A C 1
ATOM 2717 O O . GLN A 1 330 ? 111.234 9.812 -145.650 1.00 73.94 330 GLN A O 1
ATOM 2722 N N . SER A 1 331 ? 110.095 7.917 -145.290 1.00 75.38 331 SER A N 1
ATOM 2723 C CA . SER A 1 331 ? 110.864 7.094 -146.236 1.00 75.38 331 SER A CA 1
ATOM 2724 C C . SER A 1 331 ? 110.773 7.630 -147.674 1.00 75.38 331 SER A C 1
ATOM 2726 O O . SER A 1 331 ? 111.785 7.723 -148.380 1.00 75.38 331 SER A O 1
ATOM 2728 N N . LYS A 1 332 ? 109.576 8.051 -148.101 1.00 75.88 332 LYS A N 1
ATOM 2729 C CA . LYS A 1 332 ? 109.365 8.689 -149.409 1.00 75.88 332 LYS A CA 1
ATOM 2730 C C . LYS A 1 332 ? 109.943 10.101 -149.479 1.00 75.88 332 LYS A C 1
ATOM 2732 O O . LYS A 1 332 ? 110.517 10.429 -150.510 1.00 75.88 332 LYS A O 1
ATOM 2737 N N . GLN A 1 333 ? 109.873 10.891 -148.408 1.00 73.94 333 GLN A N 1
ATOM 2738 C CA . GLN A 1 333 ? 110.492 12.217 -148.347 1.00 73.94 333 GLN A CA 1
ATOM 2739 C C . GLN A 1 333 ? 112.014 12.111 -148.483 1.00 73.94 333 GLN A C 1
ATOM 2741 O O . GLN A 1 333 ? 112.570 12.725 -149.377 1.00 73.94 333 GLN A O 1
ATOM 2746 N N . MET A 1 334 ? 112.678 11.222 -147.737 1.00 72.38 334 MET A N 1
ATOM 2747 C CA . MET A 1 334 ? 114.122 10.984 -147.900 1.00 72.38 334 MET A CA 1
ATOM 2748 C C . MET A 1 334 ? 114.500 10.504 -149.314 1.00 72.38 334 MET A C 1
ATOM 2750 O O . MET A 1 334 ? 115.604 10.766 -149.789 1.00 72.38 334 MET A O 1
ATOM 2754 N N . SER A 1 335 ? 113.586 9.814 -150.006 1.00 72.25 335 SER A N 1
ATOM 2755 C CA . SER A 1 335 ? 113.762 9.438 -151.417 1.00 72.25 335 SER A CA 1
ATOM 2756 C C . SER A 1 335 ? 113.570 10.627 -152.373 1.00 72.25 335 SER A C 1
ATOM 2758 O O . SER A 1 335 ? 114.208 10.667 -153.425 1.00 72.25 335 SER A O 1
ATOM 2760 N N . LEU A 1 336 ? 112.717 11.591 -152.008 1.00 69.44 336 LEU A N 1
ATOM 2761 C CA . LEU A 1 336 ? 112.488 12.846 -152.725 1.00 69.44 336 LEU A CA 1
ATOM 2762 C C . LEU A 1 336 ? 113.685 13.791 -152.558 1.00 69.44 336 LEU A C 1
ATOM 2764 O O . LEU A 1 336 ? 114.258 14.206 -153.558 1.00 69.44 336 LEU A O 1
ATOM 2768 N N . ASP A 1 337 ? 114.132 14.023 -151.321 1.00 67.56 337 ASP A N 1
ATOM 2769 C CA . ASP A 1 337 ? 115.298 14.847 -150.977 1.00 67.56 337 ASP A CA 1
ATOM 2770 C C . ASP A 1 337 ? 116.562 14.340 -151.706 1.00 67.56 337 ASP A C 1
ATOM 2772 O O . ASP A 1 337 ? 117.375 15.111 -152.216 1.00 67.56 337 ASP A O 1
ATOM 2776 N N . HIS A 1 338 ? 116.712 13.012 -151.825 1.00 67.62 338 HIS A N 1
ATOM 2777 C CA . HIS A 1 338 ? 117.808 12.390 -152.570 1.00 67.62 338 HIS A CA 1
ATOM 2778 C C . HIS A 1 338 ? 117.695 12.565 -154.098 1.00 67.62 338 HIS A C 1
ATOM 2780 O O . HIS A 1 338 ? 118.715 12.583 -154.791 1.00 67.62 338 HIS A O 1
ATOM 2786 N N . ALA A 1 339 ? 116.484 12.715 -154.644 1.00 64.06 339 ALA A N 1
ATOM 2787 C CA . ALA A 1 339 ? 116.280 13.079 -156.045 1.00 64.06 339 ALA A CA 1
ATOM 2788 C C . ALA A 1 339 ? 116.529 14.580 -156.279 1.00 64.06 339 ALA A C 1
ATOM 2790 O O . ALA A 1 339 ? 117.193 14.944 -157.247 1.00 64.06 339 ALA A O 1
ATOM 2791 N N . GLU A 1 340 ? 116.079 15.436 -155.362 1.00 63.94 340 GLU A N 1
ATOM 2792 C CA . GLU A 1 340 ? 116.245 16.893 -155.399 1.00 63.94 340 GLU A CA 1
ATOM 2793 C C . GLU A 1 340 ? 117.733 17.290 -155.319 1.00 63.94 340 GLU A C 1
ATOM 2795 O O . GLU A 1 340 ? 118.217 18.080 -156.130 1.00 63.94 340 GLU A O 1
ATOM 2800 N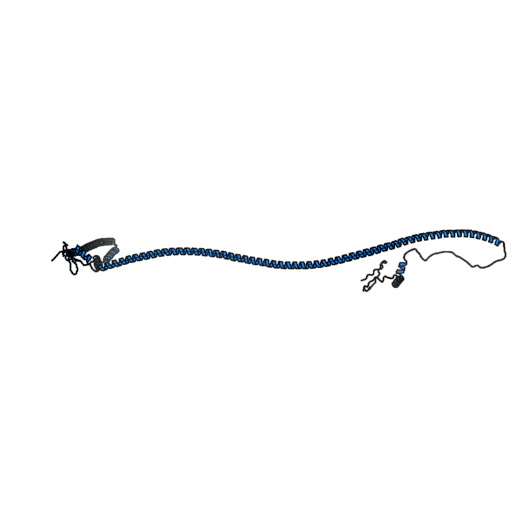 N . PHE A 1 341 ? 118.517 16.610 -154.474 1.00 67.75 341 PHE A N 1
ATOM 2801 C CA . PHE A 1 341 ? 119.980 16.741 -154.437 1.00 67.75 341 PHE A CA 1
ATOM 2802 C C . PHE A 1 341 ? 120.667 16.325 -155.756 1.00 67.75 341 PHE A C 1
ATOM 2804 O O . PHE A 1 341 ? 121.694 16.891 -156.133 1.00 67.75 341 PHE A O 1
ATOM 2811 N N . ARG A 1 342 ? 120.108 15.360 -156.505 1.00 62.25 342 ARG A N 1
ATOM 2812 C CA . ARG A 1 342 ? 120.620 14.994 -157.844 1.00 62.25 342 ARG A CA 1
ATOM 2813 C C . ARG A 1 342 ? 120.224 16.003 -158.922 1.00 62.25 342 ARG A C 1
ATOM 2815 O O . ARG A 1 342 ? 120.955 16.121 -159.902 1.00 62.25 342 ARG A O 1
ATOM 2822 N N . ILE A 1 343 ? 119.119 16.729 -158.744 1.00 60.22 343 ILE A N 1
ATOM 2823 C CA . ILE A 1 343 ? 118.706 17.821 -159.636 1.00 60.22 343 ILE A CA 1
ATOM 2824 C C . ILE A 1 343 ? 119.635 19.029 -159.445 1.00 60.22 343 ILE A C 1
ATOM 2826 O O . ILE A 1 343 ? 120.224 19.474 -160.426 1.00 60.22 343 ILE A O 1
ATOM 2830 N N . GLN A 1 344 ? 119.912 19.448 -158.203 1.00 60.66 344 GLN A N 1
ATOM 2831 C CA . GLN A 1 344 ? 120.841 20.560 -157.926 1.00 60.66 344 GLN A CA 1
ATOM 2832 C C . GLN A 1 344 ? 122.259 20.346 -158.489 1.00 60.66 344 GLN A C 1
ATOM 2834 O O . GLN A 1 344 ? 122.925 21.305 -158.877 1.00 60.66 344 GLN A O 1
ATOM 2839 N N . ILE A 1 345 ? 122.737 19.099 -158.572 1.00 60.69 345 ILE A N 1
ATOM 2840 C CA . ILE A 1 345 ? 124.032 18.787 -159.203 1.00 60.69 345 ILE A CA 1
ATOM 2841 C C . ILE A 1 345 ? 123.983 18.988 -160.729 1.00 60.69 345 ILE A C 1
ATOM 2843 O O . ILE A 1 345 ? 124.970 19.429 -161.308 1.00 60.69 345 ILE A O 1
ATOM 2847 N N . LEU A 1 346 ? 122.849 18.711 -161.380 1.00 57.31 346 LEU A N 1
ATOM 2848 C CA . LEU A 1 346 ? 122.668 18.899 -162.827 1.00 57.31 346 LEU A CA 1
ATOM 2849 C C . LEU A 1 346 ? 122.391 20.364 -163.209 1.00 57.31 346 LEU A C 1
ATOM 2851 O O . LEU A 1 346 ? 122.759 20.798 -164.299 1.00 57.31 346 LEU A O 1
ATOM 2855 N N . GLU A 1 347 ? 121.778 21.141 -162.315 1.00 51.28 347 GLU A N 1
ATOM 2856 C CA . GLU A 1 347 ? 121.485 22.563 -162.545 1.00 51.28 347 GLU A CA 1
ATOM 2857 C C . GLU A 1 347 ? 122.749 23.443 -162.551 1.00 51.28 347 GLU A C 1
ATOM 2859 O O . GLU A 1 347 ? 122.784 24.456 -163.245 1.00 51.28 347 GLU A O 1
ATOM 2864 N N . ASN A 1 348 ? 123.824 23.037 -161.862 1.00 51.56 348 ASN A N 1
ATOM 2865 C CA . ASN A 1 348 ? 125.071 23.814 -161.792 1.00 51.56 348 ASN A CA 1
ATOM 2866 C C . ASN A 1 348 ? 125.915 23.812 -163.087 1.00 51.56 348 ASN A C 1
ATOM 2868 O O . ASN A 1 348 ? 126.720 24.723 -163.278 1.00 51.56 348 ASN A O 1
ATOM 2872 N N . ASP A 1 349 ? 125.734 22.841 -163.991 1.00 46.00 349 ASP A N 1
ATOM 2873 C CA . ASP A 1 349 ? 126.522 22.737 -165.236 1.00 46.00 349 ASP A CA 1
ATOM 2874 C C . ASP A 1 349 ? 125.942 23.558 -166.412 1.00 46.00 349 ASP A C 1
ATOM 2876 O O . ASP A 1 349 ? 126.570 23.650 -167.473 1.00 46.00 349 ASP A O 1
ATOM 2880 N N . THR A 1 350 ? 124.765 24.189 -166.261 1.00 40.38 350 THR A N 1
ATOM 2881 C CA . THR A 1 350 ? 124.051 24.820 -167.391 1.00 40.38 350 THR A CA 1
ATOM 2882 C C . THR A 1 350 ? 123.698 26.293 -167.149 1.00 40.38 350 THR A C 1
ATOM 2884 O O . THR A 1 350 ? 122.679 26.607 -166.547 1.00 40.38 350 THR A O 1
ATOM 2887 N N . THR A 1 351 ? 124.494 27.205 -167.731 1.00 40.97 351 THR A N 1
ATOM 2888 C CA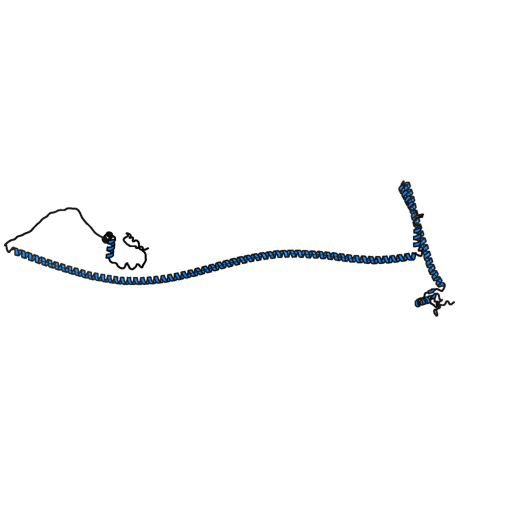 . THR A 1 351 ? 124.349 28.688 -167.708 1.00 40.97 351 THR A CA 1
ATOM 2889 C C . THR A 1 351 ? 124.357 29.339 -166.311 1.00 40.97 351 THR A C 1
ATOM 2891 O O . THR A 1 351 ? 123.462 29.143 -165.513 1.00 40.97 351 THR A O 1
ATOM 2894 N N . ASN A 1 352 ? 125.290 30.225 -165.949 1.00 34.84 352 ASN A N 1
ATOM 2895 C CA . ASN A 1 352 ? 126.235 31.018 -166.748 1.00 34.84 352 ASN A CA 1
ATOM 2896 C C . ASN A 1 352 ? 125.578 31.909 -167.828 1.00 34.84 352 ASN A C 1
ATOM 2898 O O . ASN A 1 352 ? 126.081 32.017 -168.948 1.00 34.84 352 ASN A O 1
ATOM 2902 N N . LYS A 1 353 ? 124.438 32.540 -167.490 1.00 34.28 353 LYS A N 1
ATOM 2903 C CA . LYS A 1 353 ? 124.024 33.838 -168.062 1.00 34.28 353 LYS A CA 1
ATOM 2904 C C . LYS A 1 353 ? 122.920 34.545 -167.254 1.00 34.28 353 LYS A C 1
ATOM 2906 O O . LYS A 1 353 ? 121.744 34.307 -167.480 1.00 34.28 353 LYS A O 1
ATOM 2911 N N . SER A 1 354 ? 123.362 35.477 -166.408 1.00 30.45 354 SER A N 1
ATOM 2912 C CA . SER A 1 354 ? 122.618 36.590 -165.787 1.00 30.45 354 SER A CA 1
ATOM 2913 C C . SER A 1 354 ? 121.440 36.244 -164.842 1.00 30.45 354 SER A C 1
ATOM 2915 O O . SER A 1 354 ? 120.460 35.657 -165.278 1.00 30.45 354 SER A O 1
ATOM 2917 N N . ILE A 1 355 ? 121.491 36.516 -163.526 1.00 32.75 355 ILE A N 1
ATOM 2918 C CA . ILE A 1 355 ? 121.703 37.811 -162.812 1.00 32.75 355 ILE A CA 1
ATOM 2919 C C . ILE A 1 355 ? 120.489 38.747 -162.995 1.00 32.75 355 ILE A C 1
ATOM 2921 O O . ILE A 1 355 ? 120.166 39.051 -164.140 1.00 32.75 355 ILE A O 1
ATOM 2925 N N . GLU A 1 356 ? 119.836 39.328 -161.975 1.00 29.66 356 GLU A N 1
ATOM 2926 C CA . GLU A 1 356 ? 119.707 39.088 -160.510 1.00 29.66 356 GLU A CA 1
ATOM 2927 C C . GLU A 1 356 ? 118.791 40.211 -159.934 1.00 29.66 356 GLU A C 1
ATOM 2929 O O . GLU A 1 356 ? 118.220 40.977 -160.707 1.00 29.66 356 GLU A O 1
ATOM 2934 N N . GLU A 1 357 ? 118.733 40.353 -158.599 1.00 30.53 357 GLU A N 1
ATOM 2935 C CA . GLU A 1 357 ? 118.282 41.543 -157.839 1.00 30.53 357 GLU A CA 1
ATOM 2936 C C . GLU A 1 357 ? 116.769 41.867 -157.786 1.00 30.53 357 GLU A C 1
ATOM 2938 O O . GLU A 1 357 ? 116.053 41.714 -158.767 1.00 30.53 357 GLU A O 1
ATOM 2943 N N . THR A 1 358 ? 116.173 42.434 -156.719 1.00 33.97 358 THR A N 1
ATOM 2944 C CA . THR A 1 358 ? 116.426 42.655 -155.254 1.00 33.97 358 THR A CA 1
ATOM 2945 C C . THR A 1 358 ? 115.092 43.229 -154.675 1.00 33.97 358 THR A C 1
ATOM 2947 O O . THR A 1 358 ? 114.181 43.485 -155.458 1.00 33.97 358 THR A O 1
ATOM 2950 N N . LYS A 1 359 ? 114.801 43.508 -153.389 1.00 37.84 359 LYS A N 1
ATOM 2951 C CA . LYS A 1 359 ? 115.429 43.495 -152.035 1.00 37.84 359 LYS A CA 1
ATOM 2952 C C . LYS A 1 359 ? 114.438 42.744 -151.084 1.00 37.84 359 LYS A C 1
ATOM 2954 O O . LYS A 1 359 ? 113.301 42.529 -151.491 1.00 37.84 359 LYS A O 1
ATOM 2959 N N . GLU A 1 360 ? 114.731 42.201 -149.893 1.00 41.31 360 GLU A N 1
ATOM 2960 C CA . GLU A 1 360 ? 115.565 42.599 -148.733 1.00 41.31 360 GLU A CA 1
ATOM 2961 C C . GLU A 1 360 ? 114.957 43.711 -147.833 1.00 41.31 360 GLU A C 1
ATOM 2963 O O . GLU A 1 360 ? 114.533 44.741 -148.345 1.00 41.31 360 GLU A O 1
ATOM 2968 N N . ILE A 1 361 ? 114.911 43.497 -146.501 1.00 36.47 361 ILE A N 1
ATOM 2969 C CA . ILE A 1 361 ? 114.924 44.517 -145.419 1.00 36.47 361 ILE A CA 1
ATOM 2970 C C . ILE A 1 361 ? 115.026 43.825 -144.031 1.00 36.47 361 ILE A C 1
ATOM 2972 O O . ILE A 1 361 ? 114.157 43.047 -143.658 1.00 36.47 361 ILE A O 1
ATOM 2976 N N . GLU A 1 362 ? 116.138 44.095 -143.332 1.00 32.31 362 GLU A N 1
ATOM 2977 C CA . GLU A 1 362 ? 116.322 44.422 -141.892 1.00 32.31 362 GLU A CA 1
ATOM 2978 C C . GLU A 1 362 ? 115.670 43.642 -140.711 1.00 32.31 362 GLU A C 1
ATOM 2980 O O . GLU A 1 362 ? 114.603 43.060 -140.830 1.00 32.31 362 GLU A O 1
ATOM 2985 N N . ASN A 1 363 ? 116.166 43.723 -139.455 1.00 34.22 363 ASN A N 1
ATOM 2986 C CA . ASN A 1 363 ? 117.537 43.778 -138.881 1.00 34.22 363 ASN A CA 1
ATOM 2987 C C . ASN A 1 363 ? 117.462 43.702 -137.321 1.00 34.22 363 ASN A C 1
ATOM 2989 O O . ASN A 1 363 ? 116.453 44.098 -136.748 1.00 34.22 363 ASN A O 1
ATOM 2993 N N . GLN A 1 364 ? 118.575 43.361 -136.646 1.00 35.12 364 GLN A N 1
ATOM 2994 C CA . GLN A 1 364 ? 118.899 43.673 -135.222 1.00 35.12 364 GLN A CA 1
ATOM 2995 C C . GLN A 1 364 ? 118.001 43.118 -134.066 1.00 35.12 364 GLN A C 1
ATOM 2997 O O . GLN A 1 364 ? 116.942 42.559 -134.302 1.00 35.12 364 GLN A O 1
ATOM 3002 N N . ASN A 1 365 ? 118.324 43.291 -132.762 1.00 36.41 365 ASN A N 1
ATOM 3003 C CA . ASN A 1 365 ? 119.534 42.932 -131.968 1.00 36.41 365 ASN A CA 1
ATOM 3004 C C . ASN A 1 365 ? 119.246 43.094 -130.428 1.00 36.41 365 ASN A C 1
ATOM 3006 O O . ASN A 1 365 ? 118.195 43.597 -130.054 1.00 36.41 365 ASN A O 1
ATOM 3010 N N . ILE A 1 366 ? 120.215 42.768 -129.549 1.00 33.62 366 ILE A N 1
ATOM 3011 C CA . ILE A 1 366 ? 120.381 43.212 -128.129 1.00 33.62 366 ILE A CA 1
ATOM 3012 C C . ILE A 1 366 ? 119.516 42.549 -127.015 1.00 33.62 366 ILE A C 1
ATOM 3014 O O . ILE A 1 366 ? 118.450 43.007 -126.632 1.00 33.62 366 ILE A O 1
ATOM 3018 N N . SER A 1 367 ? 120.094 41.509 -126.399 1.00 40.56 367 SER A N 1
ATOM 3019 C CA . SER A 1 367 ? 120.644 41.465 -125.014 1.00 40.56 367 SER A CA 1
ATOM 3020 C C . SER A 1 367 ? 119.922 42.074 -123.772 1.00 40.56 367 SER A C 1
ATOM 3022 O O . SER A 1 367 ? 119.705 43.276 -123.692 1.00 40.56 367 SER A O 1
ATOM 3024 N N . LYS A 1 368 ? 119.891 41.248 -122.700 1.00 35.00 368 LYS A N 1
ATOM 3025 C CA . LYS A 1 368 ? 119.925 41.532 -121.230 1.00 35.00 368 LYS A CA 1
ATOM 3026 C C . LYS A 1 368 ? 118.638 41.810 -120.409 1.00 35.00 368 LYS A C 1
ATOM 3028 O O . LYS A 1 368 ? 117.787 42.621 -120.732 1.00 35.00 368 LYS A O 1
ATOM 3033 N N . SER A 1 369 ? 118.625 41.123 -119.256 1.00 38.22 369 SER A N 1
ATOM 3034 C CA . SER A 1 369 ? 117.804 41.249 -118.024 1.00 38.22 369 SER A CA 1
ATOM 3035 C C . SER A 1 369 ? 118.120 42.568 -117.252 1.00 38.22 369 SER A C 1
ATOM 3037 O O . SER A 1 369 ? 119.155 43.148 -117.602 1.00 38.22 369 SER A O 1
ATOM 3039 N N . PRO A 1 370 ? 117.401 43.016 -116.173 1.00 56.22 370 PRO A N 1
ATOM 3040 C CA . PRO A 1 370 ? 116.538 42.209 -115.279 1.00 56.22 370 PRO A CA 1
ATOM 3041 C C . PRO A 1 370 ? 115.305 42.854 -114.557 1.00 56.22 370 PRO A C 1
ATOM 3043 O O . PRO A 1 370 ? 115.187 44.064 -114.439 1.00 56.22 370 PRO A O 1
ATOM 3046 N N . VAL A 1 371 ? 114.524 41.980 -113.884 1.00 34.06 371 VAL A N 1
ATOM 3047 C CA . VAL A 1 371 ? 113.896 42.155 -112.535 1.00 34.06 371 VAL A CA 1
ATOM 3048 C C . VAL A 1 371 ? 112.622 43.028 -112.314 1.00 34.06 371 VAL A C 1
ATOM 3050 O O . VAL A 1 371 ? 112.544 44.175 -112.727 1.00 34.06 371 VAL A O 1
ATOM 3053 N N . ILE A 1 372 ? 111.723 42.472 -111.467 1.00 32.53 372 ILE A N 1
ATOM 3054 C CA . ILE A 1 372 ? 110.626 43.069 -110.644 1.00 32.53 372 ILE A CA 1
ATOM 3055 C C . ILE A 1 372 ? 109.201 43.269 -111.240 1.00 32.53 372 ILE A C 1
ATOM 3057 O O . ILE A 1 372 ? 109.030 43.973 -112.222 1.00 32.53 372 ILE A O 1
ATOM 3061 N N . MET A 1 373 ? 108.202 42.710 -110.509 1.00 29.30 373 MET A N 1
ATOM 3062 C CA . MET A 1 373 ? 106.727 42.959 -110.497 1.00 29.30 373 MET A CA 1
ATOM 3063 C C . MET A 1 373 ? 105.938 42.748 -111.817 1.00 29.30 373 MET A C 1
ATOM 3065 O O . MET A 1 373 ? 106.421 43.099 -112.880 1.00 29.30 373 MET A O 1
ATOM 3069 N N . GLN A 1 374 ? 104.706 42.214 -111.902 1.00 34.09 374 GLN A N 1
ATOM 3070 C CA . GLN A 1 374 ? 103.666 41.550 -111.058 1.00 34.09 374 GLN A CA 1
ATOM 3071 C C . GLN A 1 374 ? 102.713 40.836 -112.074 1.00 34.09 374 GLN A C 1
ATOM 3073 O O . GLN A 1 374 ? 102.753 41.199 -113.246 1.00 34.09 374 GLN A O 1
ATOM 3078 N N . GLU A 1 375 ? 101.776 39.905 -111.836 1.00 27.75 375 GLU A N 1
ATOM 3079 C CA . GLU A 1 375 ? 101.330 38.911 -110.822 1.00 27.75 375 GLU A CA 1
ATOM 3080 C C . GLU A 1 375 ? 100.237 38.058 -111.556 1.00 27.75 375 GLU A C 1
ATOM 3082 O O . GLU A 1 375 ? 99.772 38.483 -112.612 1.00 27.75 375 GLU A O 1
ATOM 3087 N N . ASN A 1 376 ? 99.720 36.883 -111.167 1.00 30.59 376 ASN A N 1
ATOM 3088 C CA . ASN A 1 376 ? 99.856 35.946 -110.034 1.00 30.59 376 ASN A CA 1
ATOM 3089 C C . ASN A 1 376 ? 99.532 34.508 -110.581 1.00 30.59 376 ASN A C 1
ATOM 3091 O O . ASN A 1 376 ? 99.039 34.387 -111.699 1.00 30.59 376 ASN A O 1
ATOM 3095 N N . ASN A 1 377 ? 99.942 33.372 -109.992 1.00 31.03 377 ASN A N 1
ATOM 3096 C CA . ASN A 1 377 ? 99.318 32.625 -108.871 1.00 31.03 377 ASN A CA 1
ATOM 3097 C C . ASN A 1 377 ? 97.782 32.416 -108.963 1.00 31.03 377 ASN A C 1
ATOM 3099 O O . ASN A 1 377 ? 97.061 33.340 -109.312 1.00 31.03 377 ASN A O 1
ATOM 3103 N N . PHE A 1 378 ? 97.195 31.269 -108.577 1.00 29.88 378 PHE A N 1
ATOM 3104 C CA . PHE A 1 378 ? 97.745 29.941 -108.234 1.00 29.88 378 PHE A CA 1
ATOM 3105 C C . PHE A 1 378 ? 96.619 28.872 -108.286 1.00 29.88 378 PHE A C 1
ATOM 3107 O O . PHE A 1 378 ? 95.496 29.125 -108.708 1.00 29.88 378 PHE A O 1
ATOM 3114 N N . GLN A 1 379 ? 96.958 27.673 -107.822 1.00 35.94 379 GLN A N 1
ATOM 3115 C CA . GLN A 1 379 ? 96.137 26.503 -107.499 1.00 35.94 379 GLN A CA 1
ATOM 3116 C C . GLN A 1 379 ? 94.746 26.762 -106.844 1.00 35.94 379 GLN A C 1
ATOM 3118 O O . GLN A 1 379 ? 94.603 27.610 -105.970 1.00 35.94 379 GLN A O 1
ATOM 3123 N N . ALA A 1 380 ? 93.811 25.839 -107.127 1.00 26.97 380 ALA A N 1
ATOM 3124 C CA . ALA A 1 380 ? 92.728 25.335 -106.256 1.00 26.97 380 ALA A CA 1
ATOM 3125 C C . ALA A 1 380 ? 91.339 26.025 -106.136 1.00 26.97 380 ALA A C 1
ATOM 3127 O O . ALA A 1 380 ? 91.182 27.214 -105.881 1.00 26.97 380 ALA A O 1
ATOM 3128 N N . SER A 1 381 ? 90.348 25.124 -106.016 1.00 40.50 381 SER A N 1
ATOM 3129 C CA . SER A 1 381 ? 89.253 25.124 -105.022 1.00 40.50 381 SER A CA 1
ATOM 3130 C C . SER A 1 381 ? 87.822 25.514 -105.434 1.00 40.50 381 SER A C 1
ATOM 3132 O O . SER A 1 381 ? 87.537 26.245 -106.376 1.00 40.50 381 SER A O 1
ATOM 3134 N N . LYS A 1 382 ? 86.890 24.962 -104.648 1.00 44.84 382 LYS A N 1
ATOM 3135 C CA . LYS A 1 382 ? 85.425 25.000 -104.765 1.00 44.84 382 LYS A CA 1
ATOM 3136 C C . LYS A 1 382 ? 84.850 26.322 -104.214 1.00 44.84 382 LYS A C 1
ATOM 3138 O O . LYS A 1 382 ? 83.999 26.290 -103.331 1.00 44.84 382 LYS A O 1
ATOM 3143 N N . LEU A 1 383 ? 85.356 27.473 -104.679 1.00 45.66 383 LEU A N 1
ATOM 3144 C CA . LEU A 1 383 ? 85.137 28.774 -104.014 1.00 45.66 383 LEU A CA 1
ATOM 3145 C C . LEU A 1 383 ? 84.421 29.856 -104.856 1.00 45.66 383 LEU A C 1
ATOM 3147 O O . LEU A 1 383 ? 83.862 30.795 -104.287 1.00 45.66 383 LEU A O 1
ATOM 3151 N N . GLU A 1 384 ? 84.345 29.727 -106.186 1.00 49.94 384 GLU A N 1
ATOM 3152 C CA . GLU A 1 384 ? 83.712 30.758 -107.036 1.00 49.94 384 GLU A CA 1
ATOM 3153 C C . GLU A 1 384 ? 82.193 30.913 -106.831 1.00 49.94 384 GLU A C 1
ATOM 3155 O O . GLU A 1 384 ? 81.663 32.017 -106.970 1.00 49.94 384 GLU A O 1
ATOM 3160 N N . PHE A 1 385 ? 81.485 29.839 -106.463 1.00 52.00 385 PHE A N 1
ATOM 3161 C CA . PHE A 1 385 ? 80.031 29.879 -106.244 1.00 52.00 385 PHE A CA 1
ATOM 3162 C C . PHE A 1 385 ? 79.648 30.756 -105.038 1.00 52.00 385 PHE A C 1
ATOM 3164 O O . PHE A 1 385 ? 78.725 31.566 -105.120 1.00 52.00 385 PHE A O 1
ATOM 3171 N N . VAL A 1 386 ? 80.397 30.646 -103.934 1.00 55.03 386 VAL A N 1
ATOM 3172 C CA . VAL A 1 386 ? 80.107 31.362 -102.678 1.00 55.03 386 VAL A CA 1
ATOM 3173 C C . VAL A 1 386 ? 80.389 32.860 -102.818 1.00 55.03 386 VAL A C 1
ATOM 3175 O O . VAL A 1 386 ? 79.569 33.686 -102.416 1.00 55.03 386 VAL A O 1
ATOM 3178 N N . ASN A 1 387 ? 81.512 33.232 -103.440 1.00 63.00 387 ASN A N 1
ATOM 3179 C CA . ASN A 1 387 ? 81.916 34.637 -103.541 1.00 63.00 387 ASN A CA 1
ATOM 3180 C C . ASN A 1 387 ? 81.016 35.454 -104.483 1.00 63.00 387 ASN A C 1
ATOM 3182 O O . ASN A 1 387 ? 80.659 36.584 -104.141 1.00 63.00 387 ASN A O 1
ATOM 3186 N N . LYS A 1 388 ? 80.561 34.881 -105.611 1.00 62.12 388 LYS A N 1
ATOM 3187 C CA . LYS A 1 388 ? 79.572 35.549 -106.480 1.00 62.12 388 LYS A CA 1
ATOM 3188 C C . LYS A 1 388 ? 78.238 35.776 -105.770 1.00 62.12 388 LYS A C 1
ATOM 3190 O O . LYS A 1 388 ? 77.645 36.833 -105.951 1.00 62.12 388 LYS A O 1
ATOM 3195 N N . PHE A 1 389 ? 77.790 34.839 -104.932 1.00 60.94 389 PHE A N 1
ATOM 3196 C CA . PHE A 1 389 ? 76.538 34.987 -104.185 1.00 60.94 389 PHE A CA 1
ATOM 3197 C C . PHE A 1 389 ? 76.656 36.006 -103.037 1.00 60.94 389 PHE A C 1
ATOM 3199 O O . PHE A 1 389 ? 75.776 36.851 -102.863 1.00 60.94 389 PHE A O 1
ATOM 3206 N N . ARG A 1 390 ? 77.775 36.002 -102.292 1.00 66.38 390 ARG A N 1
ATOM 3207 C CA . ARG A 1 390 ? 78.030 36.979 -101.215 1.00 66.38 390 ARG A CA 1
ATOM 3208 C C . ARG A 1 390 ? 78.109 38.424 -101.732 1.00 66.38 390 ARG A C 1
ATOM 3210 O O . ARG A 1 390 ? 77.566 39.309 -101.076 1.00 66.38 390 ARG A O 1
ATOM 3217 N N . GLY A 1 391 ? 78.699 38.662 -102.908 1.00 67.50 391 GLY A N 1
ATOM 3218 C CA . GLY A 1 391 ? 78.830 40.006 -103.498 1.00 67.50 391 GLY A CA 1
ATOM 3219 C C . GLY A 1 391 ? 77.533 40.639 -104.032 1.00 67.50 391 GLY A C 1
ATOM 3220 O O . GLY A 1 391 ? 77.493 41.848 -104.243 1.00 67.50 391 GLY A O 1
ATOM 3221 N N . MET A 1 392 ? 76.471 39.857 -104.246 1.00 80.69 392 MET A N 1
ATOM 3222 C CA . MET A 1 392 ? 75.177 40.364 -104.724 1.00 80.69 392 MET A CA 1
ATOM 3223 C C . MET A 1 392 ? 74.395 41.088 -103.620 1.00 80.69 392 MET A C 1
ATOM 3225 O O . MET A 1 392 ? 74.301 40.589 -102.493 1.00 80.69 392 MET A O 1
ATOM 3229 N N . ASN A 1 393 ? 73.738 42.199 -103.969 1.00 77.94 393 ASN A N 1
ATOM 3230 C CA . ASN A 1 393 ? 72.719 42.825 -103.118 1.00 77.94 393 ASN A CA 1
ATOM 3231 C C . ASN A 1 393 ? 71.412 41.994 -103.085 1.00 77.94 393 ASN A C 1
ATOM 3233 O O . ASN A 1 393 ? 71.246 41.046 -103.854 1.00 77.94 393 ASN A O 1
ATOM 3237 N N . GLN A 1 394 ? 70.465 42.337 -102.201 1.00 64.75 394 GLN A N 1
ATOM 3238 C CA . GLN A 1 394 ? 69.221 41.564 -102.027 1.00 64.75 394 GLN A CA 1
ATOM 3239 C C . GLN A 1 394 ? 68.388 41.413 -103.314 1.00 64.75 394 GLN A C 1
ATOM 3241 O O . GLN A 1 394 ? 67.791 40.357 -103.519 1.00 64.75 394 GLN A O 1
ATOM 3246 N N . VAL A 1 395 ? 68.371 42.423 -104.191 1.00 73.00 395 VAL A N 1
ATOM 3247 C CA . VAL A 1 395 ? 67.647 42.368 -105.474 1.00 73.00 395 VAL A CA 1
ATOM 3248 C C . VAL A 1 395 ? 68.356 41.410 -106.433 1.00 73.00 395 VAL A C 1
ATOM 3250 O O . VAL A 1 395 ? 67.743 40.481 -106.943 1.00 73.00 395 VAL A O 1
ATOM 3253 N N . GLN A 1 396 ? 69.676 41.537 -106.574 1.00 76.38 396 GLN A N 1
ATOM 3254 C CA . GLN A 1 396 ? 70.481 40.659 -107.430 1.00 76.38 396 GLN A CA 1
ATOM 3255 C C . GLN A 1 396 ? 70.423 39.184 -106.996 1.00 76.38 396 GLN A C 1
ATOM 3257 O O . GLN A 1 396 ? 70.331 38.305 -107.852 1.00 76.38 396 GLN A O 1
ATOM 3262 N N . ARG A 1 397 ? 70.424 38.893 -105.683 1.00 71.81 397 ARG A N 1
ATOM 3263 C CA . ARG A 1 397 ? 70.237 37.517 -105.173 1.00 71.81 397 ARG A CA 1
ATOM 3264 C C . ARG A 1 397 ? 68.845 36.979 -105.506 1.00 71.81 397 ARG A C 1
ATOM 3266 O O . ARG A 1 397 ? 68.728 35.826 -105.909 1.00 71.81 397 ARG A O 1
ATOM 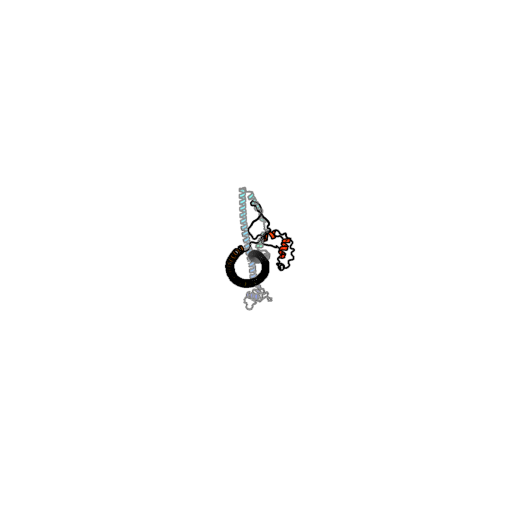3273 N N . LYS A 1 398 ? 67.806 37.809 -105.359 1.00 65.00 398 LYS A N 1
ATOM 3274 C CA . LYS A 1 398 ? 66.422 37.459 -105.706 1.00 65.00 398 LYS A CA 1
ATOM 3275 C C . LYS A 1 398 ? 66.300 37.115 -107.195 1.00 65.00 398 LYS A C 1
ATOM 3277 O O . LYS A 1 398 ? 65.794 36.047 -107.525 1.00 65.00 398 LYS A O 1
ATOM 3282 N N . ASP A 1 399 ? 66.826 37.961 -108.075 1.00 70.25 399 ASP A N 1
ATOM 3283 C CA . ASP A 1 399 ? 66.734 37.765 -109.526 1.00 70.25 399 ASP A CA 1
ATOM 3284 C C . ASP A 1 399 ? 67.539 36.537 -109.995 1.00 70.25 399 ASP A C 1
ATOM 3286 O O . ASP A 1 399 ? 67.056 35.757 -110.818 1.00 70.25 399 ASP A O 1
ATOM 3290 N N . TYR A 1 400 ? 68.725 36.300 -109.418 1.00 70.81 400 TYR A N 1
ATOM 3291 C CA . TYR A 1 400 ? 69.548 35.117 -109.711 1.00 70.81 400 TYR A CA 1
ATOM 3292 C C . TYR A 1 400 ? 68.865 33.797 -109.310 1.00 70.81 400 TYR A C 1
ATOM 3294 O O . TYR A 1 400 ? 68.989 32.798 -110.018 1.00 70.81 400 TYR A O 1
ATOM 3302 N N . LEU A 1 401 ? 68.114 33.788 -108.201 1.00 56.88 401 LEU A N 1
ATOM 3303 C CA . LEU A 1 401 ? 67.324 32.627 -107.775 1.00 56.88 401 LEU A CA 1
ATOM 3304 C C . LEU A 1 401 ? 66.077 32.422 -108.654 1.00 56.88 401 LEU A C 1
ATOM 3306 O O . LEU A 1 401 ? 65.779 31.289 -109.031 1.00 56.88 401 LEU A O 1
ATOM 3310 N N . ILE A 1 402 ? 65.387 33.501 -109.042 1.00 59.22 402 ILE A N 1
ATOM 3311 C CA . ILE A 1 402 ? 64.197 33.440 -109.911 1.00 59.22 402 ILE A CA 1
ATOM 3312 C C . ILE A 1 402 ? 64.542 32.881 -111.303 1.00 59.22 402 ILE A C 1
ATOM 3314 O O . ILE A 1 402 ? 63.796 32.063 -111.841 1.00 59.22 402 ILE A O 1
ATOM 3318 N N . GLN A 1 403 ? 65.701 33.235 -111.871 1.00 59.69 403 GLN A N 1
ATOM 3319 C CA . GLN A 1 403 ? 66.122 32.769 -113.203 1.00 59.69 403 GLN A CA 1
ATOM 3320 C C . GLN A 1 403 ? 66.417 31.257 -113.309 1.00 59.69 403 GLN A C 1
ATOM 3322 O O . GLN A 1 403 ? 66.658 30.768 -114.415 1.00 59.69 403 GLN A O 1
ATOM 3327 N N . LYS A 1 404 ? 66.401 30.496 -112.203 1.00 50.72 404 LYS A N 1
ATOM 3328 C CA . LYS A 1 404 ? 66.671 29.043 -112.199 1.00 50.72 404 LYS A CA 1
ATOM 3329 C C . LYS A 1 404 ? 65.448 28.129 -112.060 1.00 50.72 404 LYS A C 1
ATOM 3331 O O . LYS A 1 404 ? 65.628 26.917 -112.099 1.00 50.72 404 LYS A O 1
ATOM 3336 N N . ASN A 1 405 ? 64.242 28.701 -112.022 1.00 41.88 405 ASN A N 1
ATOM 3337 C CA . ASN A 1 405 ? 62.966 28.047 -112.349 1.00 41.88 405 ASN A CA 1
ATOM 3338 C C . ASN A 1 405 ? 62.689 26.681 -111.669 1.00 41.88 405 ASN A C 1
ATOM 3340 O O . ASN A 1 405 ? 62.659 25.644 -112.331 1.00 41.88 405 ASN A O 1
ATOM 3344 N N . TYR A 1 406 ? 62.425 26.704 -110.359 1.00 41.94 406 TYR A N 1
ATOM 3345 C CA . TYR A 1 406 ? 61.748 25.614 -109.641 1.00 41.94 406 TYR A CA 1
ATOM 3346 C C . TYR A 1 406 ? 60.291 26.020 -109.342 1.00 41.94 406 TYR A C 1
ATOM 3348 O O . TYR A 1 406 ? 60.070 26.787 -108.401 1.00 41.94 406 TYR A O 1
ATOM 3356 N N . PRO A 1 407 ? 59.299 25.562 -110.128 1.00 38.16 407 PRO A N 1
ATOM 3357 C CA . PRO A 1 407 ? 57.886 25.733 -109.794 1.00 38.16 407 PRO A CA 1
ATOM 3358 C C . PRO A 1 407 ? 57.440 24.787 -108.658 1.00 38.16 407 PRO A C 1
ATOM 3360 O O . PRO A 1 407 ? 58.174 23.891 -108.251 1.00 38.16 407 PRO A O 1
ATOM 3363 N N . ASP A 1 408 ? 56.204 24.987 -108.189 1.00 41.31 408 ASP A N 1
ATOM 3364 C CA . ASP A 1 408 ? 55.436 24.146 -107.249 1.00 41.31 408 ASP A CA 1
ATOM 3365 C C . ASP A 1 408 ? 55.693 24.246 -105.730 1.00 41.31 408 ASP A C 1
ATOM 3367 O O . ASP A 1 408 ? 54.954 23.625 -104.970 1.00 41.31 408 ASP A O 1
ATOM 3371 N N . PHE A 1 409 ? 56.555 25.144 -105.232 1.00 40.09 409 PHE A N 1
ATOM 3372 C CA . PHE A 1 409 ? 56.598 25.452 -103.779 1.00 40.09 409 PHE A CA 1
ATOM 3373 C C . PHE A 1 409 ? 55.429 26.343 -103.278 1.00 40.09 409 PHE A C 1
ATOM 3375 O O . PHE A 1 409 ? 55.417 26.787 -102.133 1.00 40.09 409 PHE A O 1
ATOM 3382 N N . GLU A 1 410 ? 54.438 26.632 -104.128 1.00 38.88 410 GLU A N 1
ATOM 3383 C CA . GLU A 1 410 ? 53.329 27.567 -103.852 1.00 38.88 410 GLU A CA 1
ATOM 3384 C C . GLU A 1 410 ? 51.977 26.858 -103.600 1.00 38.88 410 GLU A C 1
ATOM 3386 O O . GLU A 1 410 ? 50.946 27.512 -103.466 1.00 38.88 410 GLU A O 1
ATOM 3391 N N . LYS A 1 411 ? 51.956 25.514 -103.539 1.00 44.19 411 LYS A N 1
ATOM 3392 C CA . LYS A 1 411 ? 50.716 24.708 -103.450 1.00 44.19 411 LYS A CA 1
ATOM 3393 C C . LYS A 1 411 ? 50.392 24.134 -102.063 1.00 44.19 411 LYS A C 1
ATOM 3395 O O . LYS A 1 411 ? 49.216 23.938 -101.772 1.00 44.19 411 LYS A O 1
ATOM 3400 N N . ASP A 1 412 ? 51.385 23.942 -101.193 1.00 42.03 412 ASP A N 1
ATOM 3401 C CA . ASP A 1 412 ? 51.225 23.212 -99.918 1.00 42.03 412 ASP A CA 1
ATOM 3402 C C . ASP A 1 412 ? 51.054 24.114 -98.673 1.00 42.03 412 ASP A C 1
ATOM 3404 O O . ASP A 1 412 ? 51.359 23.711 -97.550 1.00 42.03 412 ASP A O 1
ATOM 3408 N N . ILE A 1 413 ? 50.532 25.337 -98.840 1.00 39.59 413 ILE A N 1
ATOM 3409 C CA . ILE A 1 413 ? 50.141 26.220 -97.721 1.00 39.59 413 ILE A CA 1
ATOM 3410 C C . ILE A 1 413 ? 48.608 26.381 -97.693 1.00 39.59 413 ILE A C 1
ATOM 3412 O O . ILE A 1 413 ? 48.075 27.351 -98.243 1.00 39.59 413 ILE A O 1
ATOM 3416 N N . PRO A 1 414 ? 47.860 25.457 -97.057 1.00 43.44 414 PRO A N 1
ATOM 3417 C CA . PRO A 1 414 ? 46.419 25.607 -96.885 1.00 43.44 414 PRO A CA 1
ATOM 3418 C C . PRO A 1 414 ? 46.090 26.769 -95.931 1.00 43.44 414 PRO A C 1
ATOM 3420 O O . PRO A 1 414 ? 46.596 26.850 -94.816 1.00 43.44 414 PRO A O 1
ATOM 3423 N N . HIS A 1 415 ? 45.219 27.662 -96.404 1.00 48.56 415 HIS A N 1
ATOM 3424 C CA . HIS A 1 415 ? 44.698 28.884 -95.776 1.00 48.56 415 HIS A CA 1
ATOM 3425 C C . HIS A 1 415 ? 44.823 29.041 -94.239 1.00 48.56 415 HIS A C 1
ATOM 3427 O O . HIS A 1 415 ? 43.890 28.741 -93.494 1.00 48.56 415 HIS A O 1
ATOM 3433 N N . CYS A 1 416 ? 45.891 29.708 -93.789 1.00 40.47 416 CYS A N 1
ATOM 3434 C CA . CYS A 1 416 ? 45.932 30.395 -92.493 1.00 40.47 416 CYS A CA 1
ATOM 3435 C C . CYS A 1 416 ? 45.924 31.917 -92.704 1.00 40.47 416 CYS A C 1
ATOM 3437 O O . CYS A 1 416 ? 46.819 32.464 -93.344 1.00 40.47 416 CYS A O 1
ATOM 3439 N N . ASN A 1 417 ? 44.943 32.623 -92.128 1.00 45.06 417 ASN A N 1
ATOM 3440 C CA . ASN A 1 417 ? 44.796 34.089 -92.215 1.00 45.06 417 ASN A CA 1
ATOM 3441 C C . ASN A 1 417 ? 45.773 34.856 -91.286 1.00 45.06 417 ASN A C 1
ATOM 3443 O O . ASN A 1 417 ? 45.397 35.827 -90.627 1.00 45.06 417 ASN A O 1
ATOM 3447 N N . ALA A 1 418 ? 47.035 34.425 -91.227 1.00 45.03 418 ALA A N 1
ATOM 3448 C CA . ALA A 1 418 ? 48.092 35.053 -90.438 1.00 45.03 418 ALA A CA 1
ATOM 3449 C C . ALA A 1 418 ? 48.887 36.059 -91.289 1.00 45.03 418 ALA A C 1
ATOM 3451 O O . ALA A 1 418 ? 49.423 35.726 -92.347 1.00 45.03 418 ALA A O 1
ATOM 3452 N N . LYS A 1 419 ? 48.993 37.312 -90.828 1.00 44.41 419 LYS A N 1
ATOM 3453 C CA . LYS A 1 419 ? 49.818 38.335 -91.490 1.00 44.41 419 LYS A CA 1
ATOM 3454 C C . LYS A 1 419 ? 51.287 38.150 -91.104 1.00 44.41 419 LYS A C 1
ATOM 3456 O O . LYS A 1 419 ? 51.727 38.685 -90.088 1.00 44.41 419 LYS A O 1
ATOM 3461 N N . SER A 1 420 ? 52.060 37.451 -91.935 1.00 42.62 420 SER A N 1
ATOM 3462 C CA . SER A 1 420 ? 53.520 37.383 -91.769 1.00 42.62 420 SER A CA 1
ATOM 3463 C C . SER A 1 420 ? 54.120 38.793 -91.826 1.00 42.62 420 SER A C 1
ATOM 3465 O O . SER A 1 420 ? 54.091 39.450 -92.866 1.00 42.62 420 SER A O 1
ATOM 3467 N N . THR A 1 421 ? 54.588 39.293 -90.678 1.00 43.97 421 THR A N 1
ATOM 3468 C CA . THR A 1 421 ? 54.964 40.712 -90.518 1.00 43.97 421 THR A CA 1
ATOM 3469 C C . THR A 1 421 ? 56.471 40.953 -90.674 1.00 43.97 421 THR A C 1
ATOM 3471 O O . THR A 1 421 ? 56.885 42.079 -90.944 1.00 43.97 421 THR A O 1
ATOM 3474 N N . THR A 1 422 ? 57.304 39.913 -90.534 1.00 39.75 422 THR A N 1
ATOM 3475 C CA . THR A 1 422 ? 58.768 40.055 -90.567 1.00 39.75 422 THR A CA 1
ATOM 3476 C C . THR A 1 422 ? 59.465 38.756 -90.965 1.00 39.75 422 THR A C 1
ATOM 3478 O O . THR A 1 422 ? 59.263 37.725 -90.332 1.00 39.75 422 THR A O 1
ATOM 3481 N N . ILE A 1 423 ? 60.372 38.827 -91.942 1.00 47.16 423 ILE A N 1
ATOM 3482 C CA . ILE A 1 423 ? 61.353 37.769 -92.228 1.00 47.16 423 ILE A CA 1
ATOM 3483 C C . ILE A 1 423 ? 62.686 38.176 -91.589 1.00 47.16 423 ILE A C 1
ATOM 3485 O O . ILE A 1 423 ? 63.107 39.328 -91.710 1.00 47.16 423 ILE A O 1
ATOM 3489 N N . LYS A 1 424 ? 63.370 37.234 -90.934 1.00 45.47 424 LYS A N 1
ATOM 3490 C CA . LYS A 1 424 ? 64.773 37.369 -90.516 1.00 45.47 424 LYS A CA 1
ATOM 3491 C C . LYS A 1 424 ? 65.566 36.180 -91.047 1.00 45.47 424 LYS A C 1
ATOM 3493 O O . LYS A 1 424 ? 65.088 35.055 -90.979 1.00 45.47 424 LYS A O 1
ATOM 3498 N N . MET A 1 425 ? 66.765 36.446 -91.552 1.00 42.78 425 MET A N 1
ATOM 3499 C CA . MET A 1 425 ? 67.756 35.419 -91.876 1.00 42.78 425 MET A CA 1
ATOM 3500 C C . MET A 1 425 ? 68.806 35.367 -90.764 1.00 42.78 425 MET A C 1
ATOM 3502 O O . MET A 1 425 ? 69.081 36.390 -90.132 1.00 42.78 425 MET A O 1
ATOM 3506 N N . THR A 1 426 ? 69.388 34.193 -90.549 1.00 51.50 426 THR A N 1
ATOM 3507 C CA . THR A 1 426 ? 70.591 33.978 -89.736 1.00 51.50 426 THR A CA 1
ATOM 3508 C C . THR A 1 426 ? 71.771 33.635 -90.654 1.00 51.50 426 THR A C 1
ATOM 3510 O O . THR A 1 426 ? 71.569 33.199 -91.787 1.00 51.50 426 THR A O 1
ATOM 3513 N N . ASP A 1 427 ? 73.002 33.890 -90.201 1.00 49.16 427 ASP A N 1
ATOM 3514 C CA . ASP A 1 427 ? 74.223 33.765 -91.022 1.00 49.16 427 ASP A CA 1
ATOM 3515 C C . ASP A 1 427 ? 74.828 32.339 -91.049 1.00 49.16 427 ASP A C 1
ATOM 3517 O O . ASP A 1 427 ? 75.949 32.134 -91.520 1.00 49.16 427 ASP A O 1
ATOM 3521 N N . ASP A 1 428 ? 74.114 31.324 -90.554 1.00 44.19 428 ASP A N 1
ATOM 3522 C CA . ASP A 1 428 ? 74.540 29.924 -90.585 1.0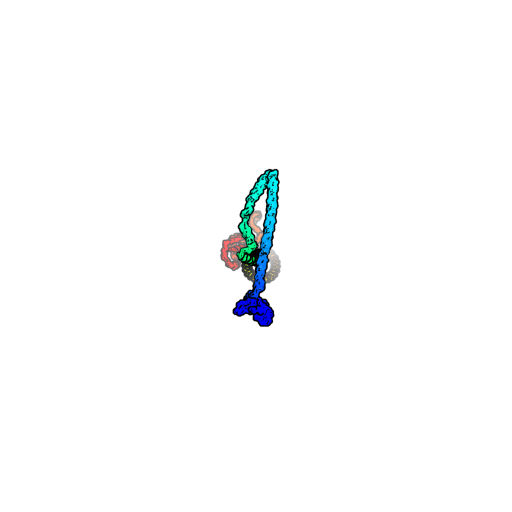0 44.19 428 ASP A CA 1
ATOM 3523 C C . ASP A 1 428 ? 74.149 29.234 -91.909 1.00 44.19 428 ASP A C 1
ATOM 3525 O O . ASP A 1 428 ? 73.019 28.802 -92.115 1.00 44.19 428 ASP A O 1
ATOM 3529 N N . GLU A 1 429 ? 75.127 29.122 -92.821 1.00 47.38 429 GLU A N 1
ATOM 3530 C CA . GLU A 1 429 ? 74.994 28.776 -94.255 1.00 47.38 429 GLU A CA 1
ATOM 3531 C C . GLU A 1 429 ? 74.482 27.342 -94.591 1.00 47.38 429 GLU A C 1
ATOM 3533 O O . GLU A 1 429 ? 75.041 26.681 -95.471 1.00 47.38 429 GLU A O 1
ATOM 3538 N N . LYS A 1 430 ? 73.450 26.810 -93.910 1.00 48.00 430 LYS A N 1
ATOM 3539 C CA . LYS A 1 430 ? 72.904 25.457 -94.172 1.00 48.00 430 LYS A CA 1
ATOM 3540 C C . LYS A 1 430 ? 71.379 25.295 -94.183 1.00 48.00 430 LYS A C 1
ATOM 3542 O O . LYS A 1 430 ? 70.928 24.368 -94.850 1.00 48.00 430 LYS A O 1
ATOM 3547 N N . TYR A 1 431 ? 70.589 26.141 -93.516 1.00 51.09 431 TYR A N 1
ATOM 3548 C CA . TYR A 1 431 ? 69.123 25.991 -93.473 1.00 51.09 431 TYR A CA 1
ATOM 3549 C C . TYR A 1 431 ? 68.388 27.339 -93.492 1.00 51.09 431 TYR A C 1
ATOM 3551 O O . TYR A 1 431 ? 68.937 28.361 -93.096 1.00 51.09 431 TYR A O 1
ATOM 3559 N N . ILE A 1 432 ? 67.125 27.330 -93.929 1.00 47.22 432 ILE A N 1
ATOM 3560 C CA . ILE A 1 432 ? 66.187 28.450 -93.769 1.00 47.22 432 ILE A CA 1
ATOM 3561 C C . ILE A 1 432 ? 65.042 27.959 -92.886 1.00 47.22 432 ILE A C 1
ATOM 3563 O O . ILE A 1 432 ? 64.358 27.002 -93.243 1.00 47.22 432 ILE A O 1
ATOM 3567 N N . PHE A 1 433 ? 64.810 28.635 -91.761 1.00 47.41 433 PHE A N 1
ATOM 3568 C CA . PHE A 1 433 ? 63.649 28.404 -90.905 1.00 47.41 433 PHE A CA 1
ATOM 3569 C C . PHE A 1 433 ? 62.639 29.540 -91.079 1.00 47.41 433 PHE A C 1
ATOM 3571 O O . PHE A 1 433 ? 62.966 30.707 -90.867 1.00 47.41 433 PHE A O 1
ATOM 3578 N N . ILE A 1 434 ? 61.400 29.195 -91.432 1.00 43.66 434 ILE A N 1
ATOM 3579 C CA . ILE A 1 434 ? 60.268 30.126 -91.440 1.00 43.66 434 ILE A CA 1
ATOM 3580 C C . ILE A 1 434 ? 59.411 29.807 -90.214 1.00 43.66 434 ILE A C 1
ATOM 3582 O O . ILE A 1 434 ? 58.625 28.863 -90.234 1.00 43.66 434 ILE A O 1
ATOM 3586 N N . CYS A 1 435 ? 59.561 30.584 -89.140 1.00 41.72 435 CYS A N 1
ATOM 3587 C CA . CYS A 1 435 ? 58.599 30.542 -88.040 1.00 41.72 435 CYS A CA 1
ATOM 3588 C C . CYS A 1 435 ? 57.314 31.261 -88.457 1.00 41.72 435 CYS A C 1
ATOM 3590 O O . CYS A 1 435 ? 57.347 32.437 -88.819 1.00 41.72 435 CYS A O 1
ATOM 3592 N N . ILE A 1 436 ? 56.192 30.553 -88.359 1.00 39.88 436 ILE A N 1
ATOM 3593 C CA . ILE A 1 436 ? 54.841 31.102 -88.477 1.00 39.88 436 ILE A CA 1
ATOM 3594 C C . ILE A 1 436 ? 54.243 31.126 -87.065 1.00 39.88 436 ILE A C 1
ATOM 3596 O O . ILE A 1 436 ? 54.349 30.135 -86.341 1.00 39.88 436 ILE A O 1
ATOM 3600 N N . PHE A 1 437 ? 53.639 32.255 -86.697 1.00 46.34 437 PHE A N 1
ATOM 3601 C CA . PHE A 1 437 ? 52.836 32.469 -85.492 1.00 46.34 437 PHE A CA 1
ATOM 3602 C C . PHE A 1 437 ? 51.517 33.135 -85.907 1.00 46.34 437 PHE A C 1
ATOM 3604 O O . PHE A 1 437 ? 51.567 33.958 -86.853 1.00 46.34 437 PHE A O 1
#

Foldseek 3Di:
DDQCQPPPPGPDGFFWWWPDPVGGTHHPVVVVVCCVVPVTDTDGPHPVVVVVVVVVVVVVVVVLVVVLVVVVVVVVVVVVVVVVVVVVVVVVLVVVLVVCVVVVNVVVNVVSVVVVVVCPPVPPCPVVVVVVSCLVSVVDPVCVVVVVVVVVVVVVVVVVVVVVVVVVVVVVVVVVVVVVVVVVVVVVVVVVVVVVVVVVVVVVVVVVVVVVVVVVVVVVVVVVVVVVVVVVVVVVVVVVVVVVVVVVVVVVVVVVVVVVVVVVVVVVVVVVVVVVVVVVVVVVVVVVVVVVVVVVVVVVVVVVVVVVVVVVVVVVVVVVVVVVVVVVVVVVVVVVVVVVVVVVVVVVVDDDDDDDDDDDDDDDDDDDDDDDDDDDDDDDDDPPVPVVCVPDDPVRNVVVVVVVDDDDPPPPDPDDPADPDDDDDDPPPDDGDDDDD